Protein 1EI5 (pdb70)

InterPro domains:
  IPR001466 Beta-lactamase-related [PF00144] (10-330)
  IPR012338 Beta-lactamase/transpeptidase-like [G3DSA:3.40.710.10] (16-336)
  IPR012338 Beta-lactamase/transpeptidase-like [SSF56601] (7-317)
  IPR012856 D-aminopeptidase, domain B [PF07930] (340-515)
  IPR023645 D-aminopeptidase [MF_01960] (2-518)
  IPR027279 D-aminopeptidase/lipoprotein domain superfamily [G3DSA:2.40.128.50] (337-418)
  IPR027279 D-aminopeptidase/lipoprotein domain superfamily [G3DSA:2.40.128.50] (419-520)
  IPR027279 D-aminopeptidase/lipoprotein domain superfamily [SSF50886] (336-417)
  IPR027279 D-aminopeptidase/lipoprotein domain superfamily [SSF50886] (419-519)
  IPR050491 Beta-lactamase AmpC-like [PTHR46825] (14-346)

Radius of gyration: 23.02 Å; Cα contacts (8 Å, |Δi|>4): 1259; chains: 1; bounding box: 60×50×65 Å

Structure (mmCIF, N/CA/C/O backbone):
data_1EI5
#
_entry.id   1EI5
#
_cell.length_a   82.860
_cell.length_b   82.860
_cell.length_c   204.650
_cell.angle_alpha   90.00
_cell.angle_beta   90.00
_cell.angle_gamma   90.00
#
_symmetry.space_group_name_H-M   'P 41 21 2'
#
loop_
_entity.id
_entity.type
_entity.pdbx_description
1 polymer D-AMINOPEPTIDASE
2 water water
#
loop_
_atom_site.group_PDB
_atom_site.id
_atom_site.type_symbol
_atom_site.label_atom_id
_atom_site.label_alt_id
_atom_site.label_comp_id
_atom_site.label_asym_id
_atom_site.label_entity_id
_atom_site.label_seq_id
_atom_site.pdbx_PDB_ins_code
_atom_site.Cartn_x
_atom_site.Cartn_y
_atom_site.Cartn_z
_atom_site.occupancy
_atom_site.B_iso_or_equiv
_atom_site.auth_seq_id
_atom_site.auth_comp_id
_atom_site.auth_asym_id
_atom_site.auth_atom_id
_atom_site.pdbx_PDB_model_num
ATOM 1 N N . LYS A 1 3 ? 39.487 -13.942 -21.783 1.00 53.14 3 LYS A N 1
ATOM 2 C CA . LYS A 1 3 ? 39.260 -12.463 -21.661 1.00 51.82 3 LYS A CA 1
ATOM 3 C C . LYS A 1 3 ? 38.173 -12.250 -20.620 1.00 49.67 3 LYS A C 1
ATOM 4 O O . LYS A 1 3 ? 37.062 -12.757 -20.801 1.00 51.20 3 LYS A O 1
ATOM 10 N N . PHE A 1 4 ? 38.495 -11.551 -19.537 1.00 46.38 4 PHE A N 1
ATOM 11 C CA . PHE A 1 4 ? 37.457 -11.331 -18.510 1.00 42.35 4 PHE A CA 1
ATOM 12 C C . PHE A 1 4 ? 36.382 -10.465 -19.164 1.00 40.11 4 PHE A C 1
ATOM 13 O O . PHE A 1 4 ? 36.701 -9.401 -19.695 1.00 40.00 4 PHE A O 1
ATOM 21 N N . ASP A 1 5 ? 35.161 -10.945 -19.228 1.00 38.01 5 ASP A N 1
ATOM 22 C CA . ASP A 1 5 ? 34.066 -10.236 -19.881 1.00 37.43 5 ASP A CA 1
ATOM 23 C C . ASP A 1 5 ? 33.585 -9.035 -19.065 1.00 34.89 5 ASP A C 1
ATOM 24 O O . ASP A 1 5 ? 32.967 -9.183 -18.020 1.00 33.52 5 ASP A O 1
ATOM 29 N N . THR A 1 6 ? 33.794 -7.832 -19.595 1.00 32.85 6 THR A N 1
ATOM 30 C CA . THR A 1 6 ? 33.387 -6.620 -18.903 1.00 30.91 6 THR A CA 1
ATOM 31 C C . THR A 1 6 ? 32.100 -6.008 -19.448 1.00 30.05 6 THR A C 1
ATOM 32 O O . THR A 1 6 ? 31.799 -4.870 -19.066 1.00 27.63 6 THR A O 1
ATOM 36 N N . SER A 1 7 ? 31.311 -6.723 -20.238 1.00 28.72 7 SER A N 1
ATOM 37 C CA . SER A 1 7 ? 30.106 -6.153 -20.819 1.00 29.07 7 SER A CA 1
ATOM 38 C C . SER A 1 7 ? 29.108 -5.607 -19.813 1.00 27.50 7 SER A C 1
ATOM 39 O O . SER A 1 7 ? 28.597 -4.501 -20.010 1.00 27.63 7 SER A O 1
ATOM 42 N N . ALA A 1 8 ? 28.810 -6.311 -18.735 1.00 26.45 8 ALA A N 1
ATOM 43 C CA . ALA A 1 8 ? 27.849 -5.818 -17.745 1.00 26.05 8 ALA A CA 1
ATOM 44 C C . ALA A 1 8 ? 28.477 -4.682 -16.931 1.00 24.65 8 ALA A C 1
ATOM 45 O O . ALA A 1 8 ? 27.783 -3.732 -16.560 1.00 24.23 8 ALA A O 1
ATOM 47 N N . LEU A 1 9 ? 29.785 -4.739 -16.655 1.00 23.07 9 LEU A N 1
ATOM 48 C CA . LEU A 1 9 ? 30.418 -3.628 -15.946 1.00 22.53 9 LEU A CA 1
ATOM 49 C C . LEU A 1 9 ? 30.360 -2.355 -16.786 1.00 22.81 9 LEU A C 1
ATOM 50 O O . LEU A 1 9 ? 30.092 -1.273 -16.267 1.00 21.72 9 LEU A O 1
ATOM 55 N N . GLU A 1 10 ? 30.642 -2.469 -18.087 1.00 22.21 10 GLU A N 1
ATOM 56 C CA . GLU A 1 10 ? 30.647 -1.313 -18.976 1.00 23.13 10 GLU A CA 1
ATOM 57 C C . GLU A 1 10 ? 29.257 -0.688 -19.090 1.00 22.02 10 GLU A C 1
ATOM 58 O O . GLU A 1 10 ? 29.130 0.542 -19.105 1.00 20.49 10 GLU A O 1
ATOM 64 N N . ALA A 1 11 ? 28.221 -1.521 -19.114 1.00 21.57 11 ALA A N 1
ATOM 65 C CA . ALA A 1 11 ? 26.849 -1.028 -19.206 1.00 22.57 11 ALA A CA 1
ATOM 66 C C . ALA A 1 11 ? 26.481 -0.245 -17.932 1.00 21.81 11 ALA A C 1
ATOM 67 O O . ALA A 1 11 ? 25.803 0.793 -18.001 1.00 22.79 11 ALA A O 1
ATOM 69 N N . PHE A 1 12 ? 26.959 -0.734 -16.793 1.00 19.73 12 PHE A N 1
ATOM 70 C CA . PHE A 1 12 ? 26.715 -0.020 -15.543 1.00 19.28 12 PHE A CA 1
ATOM 71 C C . PHE A 1 12 ? 27.477 1.312 -15.564 1.00 18.21 12 PHE A C 1
ATOM 72 O O . PHE A 1 12 ? 26.906 2.347 -15.223 1.00 17.63 12 PHE A O 1
ATOM 80 N N . VAL A 1 13 ? 28.750 1.292 -15.915 1.00 17.69 13 VAL A N 1
ATOM 81 C CA . VAL A 1 13 ? 29.581 2.504 -15.905 1.00 18.51 13 VAL A CA 1
ATOM 82 C C . VAL A 1 13 ? 29.043 3.582 -16.807 1.00 19.79 13 VAL A C 1
ATOM 83 O O . VAL A 1 13 ? 29.038 4.769 -16.472 1.00 19.29 13 VAL A O 1
ATOM 87 N N . ARG A 1 14 ? 28.503 3.215 -17.966 1.00 21.28 14 ARG A N 1
ATOM 88 C CA . ARG A 1 14 ? 27.911 4.134 -18.923 1.00 24.75 14 ARG A CA 1
ATOM 89 C C . ARG A 1 14 ? 26.735 4.895 -18.324 1.00 23.81 14 ARG A C 1
ATOM 90 O O . ARG A 1 14 ? 26.502 6.042 -18.748 1.00 22.59 14 ARG A O 1
ATOM 98 N N . HIS A 1 15 ? 26.018 4.294 -17.376 1.00 21.41 15 HIS A N 1
ATOM 99 C CA . HIS A 1 15 ? 24.906 4.978 -16.733 1.00 22.94 15 HIS A CA 1
ATOM 100 C C . HIS A 1 15 ? 25.259 5.634 -15.404 1.00 20.22 15 HIS A C 1
ATOM 101 O O . HIS A 1 15 ? 24.357 6.232 -14.807 1.00 18.38 15 HIS A O 1
ATOM 108 N N . ILE A 1 16 ? 26.522 5.596 -14.960 1.00 16.43 16 ILE A N 1
ATOM 109 C CA . ILE A 1 16 ? 26.841 6.257 -13.686 1.00 17.02 16 ILE A CA 1
ATOM 110 C C . ILE A 1 16 ? 26.489 7.737 -13.648 1.00 16.92 16 ILE A C 1
ATOM 111 O O . ILE A 1 16 ? 25.912 8.214 -12.639 1.00 16.99 16 ILE A O 1
ATOM 116 N N . PRO A 1 17 ? 26.804 8.539 -14.649 1.00 16.85 17 PRO A N 1
ATOM 117 C CA . PRO A 1 17 ? 26.563 9.987 -14.560 1.00 17.58 17 PRO A CA 1
ATOM 118 C C . PRO A 1 17 ? 25.077 10.288 -14.367 1.00 19.05 17 PRO A C 1
ATOM 119 O O . PRO A 1 17 ? 24.719 11.294 -13.741 1.00 17.54 17 PRO A O 1
ATOM 123 N N . GLN A 1 18 ? 24.177 9.476 -14.927 1.00 19.94 18 GLN A N 1
ATOM 124 C CA . GLN A 1 18 ? 22.748 9.733 -14.739 1.00 23.79 18 GLN A CA 1
ATOM 125 C C . GLN A 1 18 ? 22.216 9.236 -13.403 1.00 22.51 18 GLN A C 1
ATOM 126 O O . GLN A 1 18 ? 21.208 9.767 -12.916 1.00 22.33 18 GLN A O 1
ATOM 132 N N . ASN A 1 19 ? 22.802 8.200 -12.814 1.00 19.53 19 ASN A N 1
ATOM 133 C CA . ASN A 1 19 ? 22.316 7.655 -11.559 1.00 19.91 19 ASN A CA 1
ATOM 134 C C . ASN A 1 19 ? 23.015 8.289 -10.371 1.00 19.46 19 ASN A C 1
ATOM 135 O O . ASN A 1 19 ? 22.481 8.184 -9.263 1.00 20.57 19 ASN A O 1
ATOM 140 N N . TYR A 1 20 ? 24.257 8.751 -10.548 1.00 16.91 20 TYR A N 1
ATOM 141 C CA . TYR A 1 20 ? 25.045 9.325 -9.442 1.00 15.24 20 TYR A CA 1
ATOM 142 C C . TYR A 1 20 ? 25.433 10.733 -9.907 1.00 16.29 20 TYR A C 1
ATOM 143 O O . TYR A 1 20 ? 26.513 10.904 -10.456 1.00 14.23 20 TYR A O 1
ATOM 152 N N . LYS A 1 21 ? 24.498 11.677 -9.744 1.00 14.77 21 LYS A N 1
ATOM 153 C CA . LYS A 1 21 ? 24.625 12.984 -10.332 1.00 14.84 21 LYS A CA 1
ATOM 154 C C . LYS A 1 21 ? 25.624 13.924 -9.685 1.00 13.07 21 LYS A C 1
ATOM 155 O O . LYS A 1 21 ? 25.568 14.129 -8.492 1.00 13.05 21 LYS A O 1
ATOM 161 N N . GLY A 1 22 ? 26.557 14.433 -10.492 1.00 12.99 22 GLY A N 1
ATOM 162 C CA . GLY A 1 22 ? 27.599 15.313 -9.944 1.00 13.89 22 GLY A CA 1
ATOM 163 C C . GLY A 1 22 ? 28.635 15.649 -11.026 1.00 14.16 22 GLY A C 1
ATOM 164 O O . GLY A 1 22 ? 28.595 15.152 -12.158 1.00 13.84 22 GLY A O 1
ATOM 165 N N . PRO A 1 23 ? 29.568 16.536 -10.681 1.00 14.18 23 PRO A N 1
ATOM 166 C CA . PRO A 1 23 ? 30.496 17.065 -11.661 1.00 14.42 23 PRO A CA 1
ATOM 167 C C . PRO A 1 23 ? 31.384 16.064 -12.376 1.00 14.66 23 PRO A C 1
ATOM 168 O O . PRO A 1 23 ? 31.606 16.218 -13.591 1.00 14.38 23 PRO A O 1
ATOM 172 N N . GLY A 1 24 ? 32.001 15.149 -11.625 1.00 14.44 24 GLY A N 1
ATOM 173 C CA . GLY A 1 24 ? 32.928 14.215 -12.315 1.00 14.86 24 GLY A CA 1
ATOM 174 C C . GLY A 1 24 ? 33.373 13.085 -11.399 1.00 14.77 24 GLY A C 1
ATOM 175 O O . GLY A 1 24 ? 33.074 13.069 -10.199 1.00 14.49 24 GLY A O 1
ATOM 176 N N . GLY A 1 25 ? 34.086 12.118 -11.994 1.00 14.32 25 GLY A N 1
ATOM 177 C CA . GLY A 1 25 ? 34.562 11.000 -11.194 1.00 13.62 25 GLY A CA 1
ATOM 178 C C . GLY A 1 25 ? 35.459 10.103 -12.036 1.00 13.49 25 GLY A C 1
ATOM 179 O O . GLY A 1 25 ? 35.643 10.305 -13.245 1.00 13.16 25 GLY A O 1
ATOM 180 N N . VAL A 1 26 ? 35.960 9.065 -11.374 1.00 12.53 26 VAL A N 1
ATOM 181 C CA . VAL A 1 26 ? 36.796 8.053 -11.991 1.00 13.67 26 VAL A CA 1
ATOM 182 C C . VAL A 1 26 ? 36.465 6.691 -11.390 1.00 15.11 26 VAL A C 1
ATOM 183 O O . VAL A 1 26 ? 36.112 6.612 -10.191 1.00 14.82 26 VAL A O 1
ATOM 187 N N . VAL A 1 27 ? 36.557 5.633 -12.192 1.00 14.30 27 VAL A N 1
ATOM 188 C CA . VAL A 1 27 ? 36.273 4.295 -11.637 1.00 14.06 27 VAL A CA 1
ATOM 189 C C . VAL A 1 27 ? 37.281 3.312 -12.239 1.00 14.24 27 VAL A C 1
ATOM 190 O O . VAL A 1 27 ? 37.741 3.564 -13.360 1.00 12.75 27 VAL A O 1
ATOM 194 N N . ALA A 1 28 ? 37.566 2.214 -11.540 1.00 12.91 28 ALA A N 1
ATOM 195 C CA . ALA A 1 28 ? 38.436 1.221 -12.201 1.00 13.86 28 ALA A CA 1
ATOM 196 C C . ALA A 1 28 ? 38.045 -0.148 -11.643 1.00 15.31 28 ALA A C 1
ATOM 197 O O . ALA A 1 28 ? 37.524 -0.245 -10.521 1.00 15.29 28 ALA A O 1
ATOM 199 N N . VAL A 1 29 ? 38.342 -1.186 -12.395 1.00 14.60 29 VAL A N 1
ATOM 200 C CA . VAL A 1 29 ? 38.172 -2.580 -11.993 1.00 15.83 29 VAL A CA 1
ATOM 201 C C . VAL A 1 29 ? 39.488 -3.259 -12.386 1.00 15.67 29 VAL A C 1
ATOM 202 O O . VAL A 1 29 ? 39.961 -3.085 -13.528 1.00 15.81 29 VAL A O 1
ATOM 206 N N . VAL A 1 30 ? 40.080 -3.987 -11.449 1.00 15.36 30 VAL A N 1
ATOM 207 C CA . VAL A 1 30 ? 41.356 -4.676 -11.647 1.00 15.91 30 VAL A CA 1
ATOM 208 C C . VAL A 1 30 ? 41.051 -6.169 -11.417 1.00 17.16 30 VAL A C 1
ATOM 209 O O . VAL A 1 30 ? 40.463 -6.496 -10.380 1.00 15.70 30 VAL A O 1
ATOM 213 N N . LYS A 1 31 ? 41.429 -7.023 -12.348 1.00 16.24 31 LYS A N 1
ATOM 214 C CA . LYS A 1 31 ? 41.164 -8.471 -12.196 1.00 18.22 31 LYS A CA 1
ATOM 215 C C . LYS A 1 31 ? 42.435 -9.251 -12.501 1.00 20.28 31 LYS A C 1
ATOM 216 O O . LYS A 1 31 ? 43.041 -9.017 -13.567 1.00 19.68 31 LYS A O 1
ATOM 222 N N . ASP A 1 32 ? 42.854 -10.129 -11.581 1.00 20.44 32 ASP A N 1
ATOM 223 C CA . ASP A 1 32 ? 44.120 -10.844 -11.778 1.00 23.26 32 ASP A CA 1
ATOM 224 C C . ASP A 1 32 ? 45.302 -9.915 -12.003 1.00 23.76 32 ASP A C 1
ATOM 225 O O . ASP A 1 32 ? 46.212 -10.232 -12.784 1.00 22.33 32 ASP A O 1
ATOM 230 N N . GLY A 1 33 ? 45.339 -8.728 -11.398 1.00 21.72 33 GLY A N 1
ATOM 231 C CA . GLY A 1 33 ? 46.442 -7.806 -11.553 1.00 23.27 33 GLY A CA 1
ATOM 232 C C . GLY A 1 33 ? 46.390 -6.972 -12.838 1.00 23.17 33 GLY A C 1
ATOM 233 O O . GLY A 1 33 ? 47.266 -6.120 -13.027 1.00 25.90 33 GLY A O 1
ATOM 234 N N . GLU A 1 34 ? 45.409 -7.140 -13.687 1.00 22.26 34 GLU A N 1
ATOM 235 C CA . GLU A 1 34 ? 45.270 -6.385 -14.926 1.00 21.23 34 GLU A CA 1
ATOM 236 C C . GLU A 1 34 ? 44.126 -5.354 -14.824 1.00 20.76 34 GLU A C 1
ATOM 237 O O . GLU A 1 34 ? 43.062 -5.671 -14.285 1.00 17.60 34 GLU A O 1
ATOM 243 N N . VAL A 1 35 ? 44.360 -4.183 -15.425 1.00 18.55 35 VAL A N 1
ATOM 244 C CA . VAL A 1 35 ? 43.287 -3.178 -15.424 1.00 18.95 35 VAL A CA 1
ATOM 245 C C . VAL A 1 35 ? 42.252 -3.597 -16.448 1.00 18.95 35 VAL A C 1
ATOM 246 O O . VAL A 1 35 ? 42.568 -3.572 -17.663 1.00 20.87 35 VAL A O 1
ATOM 250 N N . VAL A 1 36 ? 41.033 -3.988 -16.111 1.00 16.88 36 VAL A N 1
ATOM 251 C CA . VAL A 1 36 ? 40.076 -4.402 -17.121 1.00 17.56 36 VAL A CA 1
ATOM 252 C C . VAL A 1 36 ? 39.051 -3.313 -17.417 1.00 19.29 36 VAL A C 1
ATOM 253 O O . VAL A 1 36 ? 38.323 -3.398 -18.412 1.00 17.91 36 VAL A O 1
ATOM 257 N N . LEU A 1 37 ? 38.999 -2.314 -16.538 1.00 18.43 37 LEU A N 1
ATOM 258 C CA . LEU A 1 37 ? 38.075 -1.193 -16.776 1.00 19.40 37 LEU A CA 1
ATOM 259 C C . LEU A 1 37 ? 38.698 0.041 -16.124 1.00 18.22 37 LEU A C 1
ATOM 260 O O . LEU A 1 37 ? 39.047 -0.048 -14.951 1.00 15.73 37 LEU A O 1
ATOM 265 N N . GLN A 1 38 ? 38.787 1.143 -16.867 1.00 16.65 38 GLN A N 1
ATOM 266 C CA . GLN A 1 38 ? 39.395 2.362 -16.305 1.00 17.67 38 GLN A CA 1
ATOM 267 C C . GLN A 1 38 ? 38.699 3.547 -16.979 1.00 18.78 38 GLN A C 1
ATOM 268 O O . GLN A 1 38 ? 38.687 3.573 -18.230 1.00 18.21 38 GLN A O 1
ATOM 274 N N . HIS A 1 39 ? 37.992 4.424 -16.238 1.00 14.96 39 HIS A N 1
ATOM 275 C CA . HIS A 1 39 ? 37.272 5.475 -16.961 1.00 13.75 39 HIS A CA 1
ATOM 276 C C . HIS A 1 39 ? 37.161 6.770 -16.172 1.00 14.55 39 HIS A C 1
ATOM 277 O O . HIS A 1 39 ? 36.941 6.673 -14.962 1.00 13.15 39 HIS A O 1
ATOM 284 N N . ALA A 1 40 ? 37.308 7.896 -16.871 1.00 12.24 40 ALA A N 1
ATOM 285 C CA . ALA A 1 40 ? 37.100 9.187 -16.220 1.00 13.60 40 ALA A CA 1
ATOM 286 C C . ALA A 1 40 ? 35.945 9.893 -16.929 1.00 12.93 40 ALA A C 1
ATOM 287 O O . ALA A 1 40 ? 35.778 9.718 -18.156 1.00 13.65 40 ALA A O 1
ATOM 289 N N . TRP A 1 41 ? 35.153 10.660 -16.183 1.00 14.31 41 TRP A N 1
ATOM 290 C CA . TRP A 1 41 ? 34.113 11.451 -16.859 1.00 15.01 41 TRP A CA 1
ATOM 291 C C . TRP A 1 41 ? 33.982 12.808 -16.164 1.00 13.83 41 TRP A C 1
ATOM 292 O O . TRP A 1 41 ? 34.421 12.990 -15.017 1.00 13.36 41 TRP A O 1
ATOM 303 N N . GLY A 1 42 ? 33.374 13.749 -16.881 1.00 12.86 42 GLY A N 1
ATOM 304 C CA . GLY A 1 42 ? 33.088 15.044 -16.314 1.00 13.86 42 GLY A CA 1
ATOM 305 C C . GLY A 1 42 ? 34.286 15.946 -16.043 1.00 14.83 42 GLY A C 1
ATOM 306 O O . GLY A 1 42 ? 35.321 15.870 -16.685 1.00 14.89 42 GLY A O 1
ATOM 307 N N . PHE A 1 43 ? 34.084 16.896 -15.129 1.00 13.79 43 PHE A N 1
ATOM 308 C CA . PHE A 1 43 ? 35.033 17.939 -14.830 1.00 13.45 43 PHE A CA 1
ATOM 309 C C . PHE A 1 43 ? 35.611 17.887 -13.424 1.00 14.25 43 PHE A C 1
ATOM 310 O O . PHE A 1 43 ? 34.893 17.617 -12.480 1.00 14.34 43 PHE A O 1
ATOM 318 N N . ALA A 1 44 ? 36.883 18.243 -13.303 1.00 14.03 44 ALA A N 1
ATOM 319 C CA . ALA A 1 44 ? 37.561 18.436 -12.036 1.00 13.69 44 ALA A CA 1
ATOM 320 C C . ALA A 1 44 ? 37.160 19.797 -11.482 1.00 14.47 44 ALA A C 1
ATOM 321 O O . ALA A 1 44 ? 37.151 20.041 -10.270 1.00 14.30 44 ALA A O 1
ATOM 323 N N . ASP A 1 45 ? 36.820 20.733 -12.389 1.00 13.56 45 ASP A N 1
ATOM 324 C CA . ASP A 1 45 ? 36.361 22.063 -11.985 1.00 14.24 45 ASP A CA 1
ATOM 325 C C . ASP A 1 45 ? 35.387 22.579 -13.049 1.00 13.61 45 ASP A C 1
ATOM 326 O O . ASP A 1 45 ? 35.740 22.649 -14.227 1.00 13.17 45 ASP A O 1
ATOM 331 N N . LEU A 1 46 ? 34.150 22.855 -12.642 1.00 12.57 46 LEU A N 1
ATOM 332 C CA . LEU A 1 46 ? 33.110 23.288 -13.564 1.00 14.02 46 LEU A CA 1
ATOM 333 C C . LEU A 1 46 ? 33.255 24.731 -14.059 1.00 14.54 46 LEU A C 1
ATOM 334 O O . LEU A 1 46 ? 32.673 25.025 -15.106 1.00 15.49 46 LEU A O 1
ATOM 339 N N . ARG A 1 47 ? 33.971 25.591 -13.357 1.00 14.62 47 ARG A N 1
ATOM 340 C CA . ARG A 1 47 ? 34.151 26.991 -13.733 1.00 17.03 47 ARG A CA 1
ATOM 341 C C . ARG A 1 47 ? 35.369 27.198 -14.639 1.00 17.10 47 ARG A C 1
ATOM 342 O O . ARG A 1 47 ? 35.257 27.893 -15.662 1.00 16.70 47 ARG A O 1
ATOM 350 N N . THR A 1 48 ? 36.508 26.572 -14.295 1.00 15.95 48 THR A N 1
ATOM 351 C CA . THR A 1 48 ? 37.659 26.644 -15.202 1.00 17.06 48 THR A CA 1
ATOM 352 C C . THR A 1 48 ? 37.501 25.634 -16.337 1.00 17.19 48 THR A C 1
ATOM 353 O O . THR A 1 48 ? 38.214 25.661 -17.348 1.00 16.84 48 THR A O 1
ATOM 357 N N . ARG A 1 49 ? 36.519 24.728 -16.257 1.00 14.35 49 ARG A N 1
ATOM 358 C CA . ARG A 1 49 ? 36.236 23.745 -17.300 1.00 14.16 49 ARG A CA 1
ATOM 359 C C . ARG A 1 49 ? 37.418 22.804 -17.497 1.00 15.80 49 ARG A C 1
ATOM 360 O O . ARG A 1 49 ? 37.720 22.370 -18.608 1.00 16.14 49 ARG A O 1
ATOM 368 N N . THR A 1 50 ? 38.051 22.402 -16.385 1.00 15.41 50 THR A N 1
ATOM 369 C CA . THR A 1 50 ? 39.169 21.460 -16.465 1.00 15.83 50 THR A CA 1
ATOM 370 C C . THR A 1 50 ? 38.635 20.044 -16.370 1.00 16.10 50 THR A C 1
ATOM 371 O O . THR A 1 50 ? 37.986 19.686 -15.372 1.00 13.86 50 THR A O 1
ATOM 375 N N . PRO A 1 51 ? 38.818 19.244 -17.404 1.00 15.16 51 PRO A N 1
ATOM 376 C CA . PRO A 1 51 ? 38.252 17.906 -17.411 1.00 15.85 51 PRO A CA 1
ATOM 377 C C . PRO A 1 51 ? 38.862 17.019 -16.326 1.00 16.01 51 PRO A C 1
ATOM 378 O O . PRO A 1 51 ? 40.035 17.176 -15.960 1.00 15.22 51 PRO A O 1
ATOM 382 N N . MET A 1 52 ? 38.095 16.026 -15.914 1.00 15.01 52 MET A N 1
ATOM 383 C CA . MET A 1 52 ? 38.596 15.010 -14.977 1.00 15.86 52 MET A CA 1
ATOM 384 C C . MET A 1 52 ? 39.440 14.020 -15.786 1.00 16.41 52 MET A C 1
ATOM 385 O O . MET A 1 52 ? 39.070 13.669 -16.924 1.00 15.91 52 MET A O 1
ATOM 390 N N . THR A 1 53 ? 40.596 13.610 -15.242 1.00 15.84 53 THR A N 1
ATOM 391 C CA . THR A 1 53 ? 41.448 12.661 -15.964 1.00 15.72 53 THR A CA 1
ATOM 392 C C . THR A 1 53 ? 41.811 11.484 -15.055 1.00 16.01 53 THR A C 1
ATOM 393 O O . THR A 1 53 ? 41.638 11.553 -13.830 1.00 14.70 53 THR A O 1
ATOM 397 N N . LEU A 1 54 ? 42.406 10.447 -15.659 1.00 14.66 54 LEU A N 1
ATOM 398 C CA . LEU A 1 54 ? 42.885 9.297 -14.893 1.00 15.80 54 LEU A CA 1
ATOM 399 C C . LEU A 1 54 ? 44.080 9.652 -14.025 1.00 15.86 54 LEU A C 1
ATOM 400 O O . LEU A 1 54 ? 44.364 8.848 -13.124 1.00 15.51 54 LEU A O 1
ATOM 405 N N . ASP A 1 55 ? 44.756 10.787 -14.257 1.00 15.31 55 ASP A N 1
ATOM 406 C CA . ASP A 1 55 ? 45.874 11.186 -13.432 1.00 17.17 55 ASP A CA 1
ATOM 407 C C . ASP A 1 55 ? 45.547 12.379 -12.542 1.00 16.60 55 ASP A C 1
ATOM 408 O O . ASP A 1 55 ? 46.460 12.932 -11.915 1.00 17.45 55 ASP A O 1
ATOM 413 N N . THR A 1 56 ? 44.257 12.716 -12.407 1.00 16.06 56 THR A N 1
ATOM 414 C CA . THR A 1 56 ? 43.875 13.818 -11.514 1.00 14.27 56 THR A CA 1
ATOM 415 C C . THR A 1 56 ? 43.921 13.356 -10.061 1.00 14.64 56 THR A C 1
ATOM 416 O O . THR A 1 56 ? 43.175 12.419 -9.713 1.00 14.74 56 THR A O 1
ATOM 420 N N . ARG A 1 57 ? 44.747 13.955 -9.230 1.00 13.30 57 ARG A N 1
ATOM 421 C CA . ARG A 1 57 ? 44.824 13.557 -7.828 1.00 14.58 57 ARG A CA 1
ATOM 422 C C . ARG A 1 57 ? 43.649 14.122 -7.031 1.00 14.83 57 ARG A C 1
ATOM 423 O O . ARG A 1 57 ? 43.076 15.147 -7.408 1.00 15.10 57 ARG A O 1
ATOM 431 N N . MET A 1 58 ? 43.214 13.389 -6.006 1.00 13.54 58 MET A N 1
ATOM 432 C CA . MET A 1 58 ? 42.141 13.837 -5.129 1.00 13.92 58 MET A CA 1
ATOM 433 C C . MET A 1 58 ? 42.517 13.350 -3.716 1.00 14.52 58 MET A C 1
ATOM 434 O O . MET A 1 58 ? 43.214 12.344 -3.624 1.00 13.73 58 MET A O 1
ATOM 439 N N . PRO A 1 59 ? 41.971 13.940 -2.671 1.00 13.75 59 PRO A N 1
ATOM 440 C CA . PRO A 1 59 ? 42.226 13.467 -1.330 1.00 14.20 59 PRO A CA 1
ATOM 441 C C . PRO A 1 59 ? 41.535 12.113 -1.194 1.00 14.53 59 PRO A C 1
ATOM 442 O O . PRO A 1 59 ? 40.374 12.030 -1.604 1.00 15.19 59 PRO A O 1
ATOM 446 N N . ILE A 1 60 ? 42.198 11.085 -0.700 1.00 12.14 60 ILE A N 1
ATOM 447 C CA . ILE A 1 60 ? 41.525 9.789 -0.504 1.00 13.38 60 ILE A CA 1
ATOM 448 C C . ILE A 1 60 ? 41.027 9.670 0.936 1.00 13.68 60 ILE A C 1
ATOM 449 O O . ILE A 1 60 ? 40.402 8.668 1.313 1.00 12.90 60 ILE A O 1
ATOM 454 N N . CYS A 1 61 ? 41.261 10.701 1.729 1.00 13.41 61 CYS A N 1
ATOM 455 C CA . CYS A 1 61 ? 40.702 10.804 3.073 1.00 13.40 61 CYS A CA 1
ATOM 456 C C . CYS A 1 61 ? 40.902 9.550 3.884 1.00 14.05 61 CYS A C 1
ATOM 457 O O . CYS A 1 61 ? 42.084 9.165 4.003 1.00 13.10 61 CYS A O 1
ATOM 460 N N . SER A 1 62 ? 39.827 8.945 4.429 1.00 12.38 62 SER A N 1
ATOM 461 C CA . SER A 1 62 ? 40.001 7.780 5.293 1.00 13.62 62 SER A CA 1
ATOM 462 C C . SER A 1 62 ? 40.543 6.535 4.644 1.00 13.47 62 SER A C 1
ATOM 463 O O . SER A 1 62 ? 40.957 5.616 5.367 1.00 14.05 62 SER A O 1
ATOM 466 N N . VAL A 1 63 ? 40.741 6.455 3.325 1.00 13.36 63 VAL A N 1
ATOM 467 C CA . VAL A 1 63 ? 41.428 5.327 2.698 1.00 14.42 63 VAL A CA 1
ATOM 468 C C . VAL A 1 63 ? 42.892 5.417 3.122 1.00 14.56 63 VAL A C 1
ATOM 469 O O . VAL A 1 63 ? 43.615 4.407 3.070 1.00 15.37 63 VAL A O 1
ATOM 473 N N . SER A 1 64 ? 43.345 6.546 3.724 1.00 13.08 64 SER A N 1
ATOM 474 C CA . SER A 1 64 ? 44.700 6.641 4.230 1.00 12.94 64 SER A CA 1
ATOM 475 C C . SER A 1 64 ? 44.955 5.770 5.456 1.00 14.82 64 SER A C 1
ATOM 476 O O . SER A 1 64 ? 46.134 5.471 5.775 1.00 14.89 64 SER A O 1
ATOM 479 N N . LYS A 1 65 ? 43.923 5.387 6.228 1.00 12.91 65 LYS A N 1
ATOM 480 C CA . LYS A 1 65 ? 44.162 4.658 7.474 1.00 13.54 65 LYS A CA 1
ATOM 481 C C . LYS A 1 65 ? 44.916 3.340 7.276 1.00 14.15 65 LYS A C 1
ATOM 482 O O . LYS A 1 65 ? 45.824 2.995 8.069 1.00 15.41 65 LYS A O 1
ATOM 488 N N . GLN A 1 66 ? 44.615 2.623 6.204 1.00 14.79 66 GLN A N 1
ATOM 489 C CA . GLN A 1 66 ? 45.281 1.333 5.938 1.00 15.86 66 GLN A CA 1
ATOM 490 C C . GLN A 1 66 ? 46.757 1.558 5.639 1.00 16.06 66 GLN A C 1
ATOM 491 O O . GLN A 1 66 ? 47.594 0.700 5.963 1.00 16.70 66 GLN A O 1
ATOM 497 N N . PHE A 1 67 ? 47.069 2.698 5.020 1.00 14.77 67 PHE A N 1
ATOM 498 C CA . PHE A 1 67 ? 48.476 3.021 4.732 1.00 15.61 67 PHE A CA 1
ATOM 499 C C . PHE A 1 67 ? 49.190 3.363 6.037 1.00 16.55 67 PHE A C 1
ATOM 500 O O . PHE A 1 67 ? 50.388 3.068 6.191 1.00 17.05 67 PHE A O 1
ATOM 508 N N . THR A 1 68 ? 48.509 4.001 6.997 1.00 15.66 68 THR A N 1
ATOM 509 C CA . THR A 1 68 ? 49.234 4.236 8.253 1.00 17.64 68 THR A CA 1
ATOM 510 C C . THR A 1 68 ? 49.456 2.950 9.023 1.00 17.13 68 THR A C 1
ATOM 511 O O . THR A 1 68 ? 50.562 2.826 9.569 1.00 16.84 68 THR A O 1
ATOM 515 N N . CYS A 1 69 ? 48.563 1.976 8.991 1.00 15.54 69 CYS A N 1
ATOM 516 C CA . CYS A 1 69 ? 48.863 0.695 9.649 1.00 16.75 69 CYS A CA 1
ATOM 517 C C . CYS A 1 69 ? 49.933 -0.063 8.869 1.00 18.36 69 CYS A C 1
ATOM 518 O O . CYS A 1 69 ? 50.688 -0.825 9.465 1.00 18.05 69 CYS A O 1
ATOM 521 N N . ALA A 1 70 ? 49.982 0.034 7.538 1.00 18.27 70 ALA A N 1
ATOM 522 C CA . ALA A 1 70 ? 51.028 -0.605 6.764 1.00 20.07 70 ALA A CA 1
ATOM 523 C C . ALA A 1 70 ? 52.394 -0.030 7.162 1.00 21.68 70 ALA A C 1
ATOM 524 O O . ALA A 1 70 ? 53.315 -0.856 7.322 1.00 21.64 70 ALA A O 1
ATOM 526 N N . VAL A 1 71 ? 52.499 1.287 7.315 1.00 20.15 71 VAL A N 1
ATOM 527 C CA . VAL A 1 71 ? 53.732 1.914 7.793 1.00 20.95 71 VAL A CA 1
ATOM 528 C C . VAL A 1 71 ? 54.116 1.382 9.171 1.00 22.47 71 VAL A C 1
ATOM 529 O O . VAL A 1 71 ? 55.283 1.115 9.463 1.00 20.23 71 VAL A O 1
ATOM 533 N N . LEU A 1 72 ? 53.120 1.311 10.080 1.00 20.36 72 LEU A N 1
ATOM 534 C CA . LEU A 1 72 ? 53.360 0.761 11.400 1.00 21.38 72 LEU A CA 1
ATOM 535 C C . LEU A 1 72 ? 54.008 -0.619 11.312 1.00 22.16 72 LEU A C 1
ATOM 536 O O . LEU A 1 72 ? 55.031 -0.877 11.986 1.00 22.45 72 LEU A O 1
ATOM 541 N N . LEU A 1 73 ? 53.435 -1.549 10.557 1.00 21.75 73 LEU A N 1
ATOM 542 C CA . LEU A 1 73 ? 53.979 -2.902 10.507 1.00 23.06 73 LEU A CA 1
ATOM 543 C C . LEU A 1 73 ? 55.339 -2.969 9.812 1.00 24.99 73 LEU A C 1
ATOM 544 O O . LEU A 1 73 ? 56.243 -3.703 10.259 1.00 23.28 73 LEU A O 1
ATOM 549 N N . ASP A 1 74 ? 55.486 -2.175 8.758 1.00 24.13 74 ASP A N 1
ATOM 550 C CA . ASP A 1 74 ? 56.736 -2.175 8.012 1.00 26.51 74 ASP A CA 1
ATOM 551 C C . ASP A 1 74 ? 57.887 -1.509 8.748 1.00 26.36 74 ASP A C 1
ATOM 552 O O . ASP A 1 74 ? 59.002 -2.031 8.694 1.00 27.07 74 ASP A O 1
ATOM 557 N N . ALA A 1 75 ? 57.673 -0.342 9.339 1.00 25.26 75 ALA A N 1
ATOM 558 C CA . ALA A 1 75 ? 58.748 0.435 9.932 1.00 25.97 75 ALA A CA 1
ATOM 559 C C . ALA A 1 75 ? 58.906 0.329 11.438 1.00 27.39 75 ALA A C 1
ATOM 560 O O . ALA A 1 75 ? 59.924 0.793 11.983 1.00 28.02 75 ALA A O 1
ATOM 562 N N . VAL A 1 76 ? 57.897 -0.171 12.139 1.00 26.18 76 VAL A N 1
ATOM 563 C CA . VAL A 1 76 ? 57.958 -0.270 13.595 1.00 26.78 76 VAL A CA 1
ATOM 564 C C . VAL A 1 76 ? 57.893 -1.738 13.992 1.00 26.89 76 VAL A C 1
ATOM 565 O O . VAL A 1 76 ? 58.830 -2.230 14.615 1.00 26.87 76 VAL A O 1
ATOM 569 N N . GLY A 1 77 ? 56.845 -2.437 13.626 1.00 23.76 77 GLY A N 1
ATOM 570 C CA . GLY A 1 77 ? 56.630 -3.831 13.971 1.00 25.54 77 GLY A CA 1
ATOM 571 C C . GLY A 1 77 ? 55.200 -3.959 14.491 1.00 26.70 77 GLY A C 1
ATOM 572 O O . GLY A 1 77 ? 54.345 -3.141 14.104 1.00 25.27 77 GLY A O 1
ATOM 573 N N . GLU A 1 78 ? 54.954 -4.876 15.415 1.00 26.06 78 GLU A N 1
ATOM 574 C CA . GLU A 1 78 ? 53.596 -5.042 15.936 1.00 25.25 78 GLU A CA 1
ATOM 575 C C . GLU A 1 78 ? 53.212 -3.860 16.801 1.00 22.98 78 GLU A C 1
ATOM 576 O O . GLU A 1 78 ? 54.051 -3.206 17.411 1.00 21.32 78 GLU A O 1
ATOM 582 N N . PRO A 1 79 ? 51.909 -3.586 16.918 1.00 22.18 79 PRO A N 1
ATOM 583 C CA . PRO A 1 79 ? 51.416 -2.453 17.690 1.00 21.67 79 PRO A CA 1
ATOM 584 C C . PRO A 1 79 ? 51.862 -2.410 19.141 1.00 20.62 79 PRO A C 1
ATOM 585 O O . PRO A 1 79 ? 52.029 -1.327 19.741 1.00 19.99 79 PRO A O 1
ATOM 589 N N . GLU A 1 80 ? 52.104 -3.580 19.732 1.00 21.59 80 GLU A N 1
ATOM 590 C CA . GLU A 1 80 ? 52.586 -3.682 21.119 1.00 23.08 80 GLU A CA 1
ATOM 591 C C . GLU A 1 80 ? 53.868 -2.938 21.394 1.00 22.77 80 GLU A C 1
ATOM 592 O O . GLU A 1 80 ? 54.059 -2.405 22.514 1.00 24.11 80 GLU A O 1
ATOM 598 N N . LEU A 1 81 ? 54.727 -2.717 20.409 1.00 22.11 81 LEU A N 1
ATOM 599 C CA . LEU A 1 81 ? 55.932 -1.910 20.563 1.00 23.60 81 LEU A CA 1
ATOM 600 C C . LEU A 1 81 ? 55.668 -0.446 20.866 1.00 24.82 81 LEU A C 1
ATOM 601 O O . LEU A 1 81 ? 56.577 0.278 21.320 1.00 23.08 81 LEU A O 1
ATOM 606 N N . LEU A 1 82 ? 54.447 0.055 20.628 1.00 23.49 82 LEU A N 1
ATOM 607 C CA . LEU A 1 82 ? 54.137 1.457 20.915 1.00 22.87 82 LEU A CA 1
ATOM 608 C C . LEU A 1 82 ? 53.287 1.682 22.149 1.00 22.01 82 LEU A C 1
ATOM 609 O O . LEU A 1 82 ? 52.937 2.835 22.428 1.00 21.12 82 LEU A O 1
ATOM 614 N N . ASP A 1 83 ? 52.911 0.638 22.891 1.00 21.67 83 ASP A N 1
ATOM 615 C CA . ASP A 1 83 ? 52.071 0.746 24.071 1.00 22.76 83 ASP A CA 1
ATOM 616 C C . ASP A 1 83 ? 52.652 1.626 25.164 1.00 23.70 83 ASP A C 1
ATOM 617 O O . ASP A 1 83 ? 51.940 2.457 25.763 1.00 21.93 83 ASP A O 1
ATOM 622 N N . ASP A 1 84 ? 53.981 1.563 25.378 1.00 23.91 84 ASP A N 1
ATOM 623 C CA . ASP A 1 84 ? 54.615 2.461 26.346 1.00 24.92 84 ASP A CA 1
ATOM 624 C C . ASP A 1 84 ? 54.473 3.915 25.917 1.00 23.40 84 ASP A C 1
ATOM 625 O O . ASP A 1 84 ? 54.216 4.816 26.722 1.00 23.43 84 ASP A O 1
ATOM 630 N N . ALA A 1 85 ? 54.688 4.203 24.623 1.00 21.95 85 ALA A N 1
ATOM 631 C CA . ALA A 1 85 ? 54.575 5.559 24.121 1.00 21.70 85 ALA A CA 1
ATOM 632 C C . ALA A 1 85 ? 53.128 6.056 24.190 1.00 21.17 85 ALA A C 1
ATOM 633 O O . ALA A 1 85 ? 52.883 7.237 24.437 1.00 21.48 85 ALA A O 1
ATOM 635 N N . LEU A 1 86 ? 52.153 5.172 23.985 1.00 20.32 86 LEU A N 1
ATOM 636 C CA . LEU A 1 86 ? 50.751 5.601 24.109 1.00 21.45 86 LEU A CA 1
ATOM 637 C C . LEU A 1 86 ? 50.456 6.032 25.540 1.00 22.04 86 LEU A C 1
ATOM 638 O O . LEU A 1 86 ? 49.689 6.968 25.813 1.00 22.14 86 LEU A O 1
ATOM 643 N N . GLU A 1 87 ? 51.052 5.343 26.533 1.00 22.88 87 GLU A N 1
ATOM 644 C CA . GLU A 1 87 ? 50.835 5.691 27.924 1.00 24.35 87 GLU A CA 1
ATOM 645 C C . GLU A 1 87 ? 51.313 7.112 28.194 1.00 23.68 87 GLU A C 1
ATOM 646 O O . GLU A 1 87 ? 50.642 7.859 28.907 1.00 23.22 87 GLU A O 1
ATOM 652 N N . ALA A 1 88 ? 52.455 7.507 27.612 1.00 22.30 88 ALA A N 1
ATOM 653 C CA . ALA A 1 88 ? 52.950 8.861 27.820 1.00 21.13 88 ALA A CA 1
ATOM 654 C C . ALA A 1 88 ? 52.164 9.890 27.024 1.00 21.57 88 ALA A C 1
ATOM 655 O O . ALA A 1 88 ? 52.108 11.052 27.422 1.00 21.40 88 ALA A O 1
ATOM 657 N N . TYR A 1 89 ? 51.585 9.484 25.890 1.00 20.28 89 TYR A N 1
ATOM 658 C CA . TYR A 1 89 ? 50.845 10.456 25.068 1.00 19.92 89 TYR A CA 1
ATOM 659 C C . TYR A 1 89 ? 49.518 10.777 25.723 1.00 18.53 89 TYR A C 1
ATOM 660 O O . TYR A 1 89 ? 49.146 11.942 25.852 1.00 19.25 89 TYR A O 1
ATOM 669 N N . LEU A 1 90 ? 48.799 9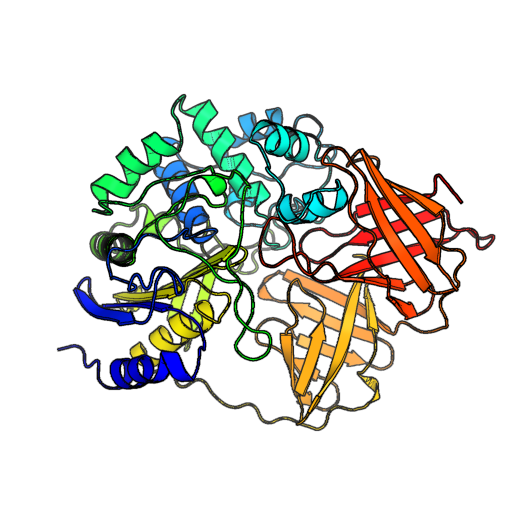.736 26.153 1.00 18.08 90 LEU A N 1
ATOM 670 C CA . LEU A 1 90 ? 47.527 9.967 26.875 1.00 17.76 90 LEU A CA 1
ATOM 671 C C . LEU A 1 90 ? 47.877 10.042 28.355 1.00 19.61 90 LEU A C 1
ATOM 672 O O . LEU A 1 90 ? 47.489 9.176 29.137 1.00 20.66 90 LEU A O 1
ATOM 677 N N . ASP A 1 91 ? 48.643 11.053 28.750 1.00 21.89 91 ASP A N 1
ATOM 678 C CA . ASP A 1 91 ? 49.145 11.138 30.122 1.00 26.44 91 ASP A CA 1
ATOM 679 C C . ASP A 1 91 ? 48.115 11.502 31.165 1.00 26.85 91 ASP A C 1
ATOM 680 O O . ASP A 1 91 ? 48.394 11.286 32.348 1.00 28.14 91 ASP A O 1
ATOM 685 N N . LYS A 1 92 ? 46.951 12.025 30.823 1.00 25.38 92 LYS A N 1
ATOM 686 C CA . LYS A 1 92 ? 45.938 12.357 31.801 1.00 25.88 92 LYS A CA 1
ATOM 687 C C . LYS A 1 92 ? 44.830 11.305 31.860 1.00 24.60 92 LYS A C 1
ATOM 688 O O . LYS A 1 92 ? 43.809 11.583 32.507 1.00 22.81 92 LYS A O 1
ATOM 694 N N . PHE A 1 93 ? 45.025 10.158 31.208 1.00 20.82 93 PHE A N 1
ATOM 695 C CA . PHE A 1 93 ? 43.943 9.170 31.164 1.00 21.08 93 PHE A CA 1
ATOM 696 C C . PHE A 1 93 ? 43.527 8.668 32.532 1.00 22.18 93 PHE A C 1
ATOM 697 O O . PHE A 1 93 ? 44.383 8.312 33.362 1.00 21.61 93 PHE A O 1
ATOM 705 N N . GLU A 1 94 ? 42.220 8.634 32.791 1.00 20.44 94 GLU A N 1
ATOM 706 C CA . GLU A 1 94 ? 41.707 8.215 34.083 1.00 22.32 94 GLU A CA 1
ATOM 707 C C . GLU A 1 94 ? 41.161 6.802 34.071 1.00 22.26 94 GLU A C 1
ATOM 708 O O . GLU A 1 94 ? 41.027 6.145 35.091 1.00 22.95 94 GLU A O 1
ATOM 714 N N . ASP A 1 95 ? 40.825 6.304 32.880 1.00 19.51 95 ASP A N 1
ATOM 715 C CA . ASP A 1 95 ? 40.304 4.960 32.725 1.00 18.45 95 ASP A CA 1
ATOM 716 C C . ASP A 1 95 ? 41.436 4.060 32.206 1.00 18.11 95 ASP A C 1
ATOM 717 O O . ASP A 1 95 ? 42.562 4.522 32.053 1.00 18.86 95 ASP A O 1
ATOM 722 N N . GLU A 1 96 ? 41.118 2.794 32.008 1.00 16.96 96 GLU A N 1
ATOM 723 C CA . GLU A 1 96 ? 42.131 1.897 31.459 1.00 18.30 96 GLU A CA 1
ATOM 724 C C . GLU A 1 96 ? 42.395 2.363 30.013 1.00 18.74 96 GLU A C 1
ATOM 725 O O . GLU A 1 96 ? 41.445 2.535 29.249 1.00 17.81 96 GLU A O 1
ATOM 731 N N . ARG A 1 97 ? 43.653 2.591 29.651 1.00 18.61 97 ARG A N 1
ATOM 732 C CA . ARG A 1 97 ? 43.911 2.989 28.256 1.00 17.41 97 ARG A CA 1
ATOM 733 C C . ARG A 1 97 ? 43.754 1.811 27.311 1.00 18.85 97 ARG A C 1
ATOM 734 O O . ARG A 1 97 ? 44.086 0.676 27.672 1.00 18.24 97 ARG A O 1
ATOM 742 N N . PRO A 1 98 ? 43.301 2.063 26.074 1.00 18.11 98 PRO A N 1
ATOM 743 C CA . PRO A 1 98 ? 43.214 1.034 25.069 1.00 17.41 98 PRO A CA 1
ATOM 744 C C . PRO A 1 98 ? 44.629 0.618 24.684 1.00 18.17 98 PRO A C 1
ATOM 745 O O . PRO A 1 98 ? 45.560 1.418 24.890 1.00 17.76 98 PRO A O 1
ATOM 749 N N . ALA A 1 99 ? 44.753 -0.568 24.106 1.00 18.31 99 ALA A N 1
ATOM 750 C CA . ALA A 1 99 ? 46.053 -0.998 23.585 1.00 19.91 99 ALA A CA 1
ATOM 751 C C . ALA A 1 99 ? 46.242 -0.304 22.229 1.00 19.31 99 ALA A C 1
ATOM 752 O O . ALA A 1 99 ? 45.230 0.013 21.592 1.00 17.10 99 ALA A O 1
ATOM 754 N N . VAL A 1 100 ? 47.469 -0.153 21.744 1.00 17.91 100 VAL A N 1
ATOM 755 C CA . VAL A 1 100 ? 47.661 0.374 20.380 1.00 18.40 100 VAL A CA 1
ATOM 756 C C . VAL A 1 100 ? 46.980 -0.507 19.356 1.00 19.09 100 VAL A C 1
ATOM 757 O O . VAL A 1 100 ? 46.359 -0.022 18.378 1.00 19.32 100 VAL A O 1
ATOM 761 N N . ARG A 1 101 ? 46.935 -1.835 19.571 1.00 18.31 101 ARG A N 1
ATOM 762 C CA . ARG A 1 101 ? 46.213 -2.750 18.714 1.00 18.32 101 ARG A CA 1
ATOM 763 C C . ARG A 1 101 ? 44.723 -2.377 18.690 1.00 17.60 101 ARG A C 1
ATOM 764 O O . ARG A 1 101 ? 44.108 -2.460 17.620 1.00 15.32 101 ARG A O 1
ATOM 772 N N . ASP A 1 102 ? 44.150 -1.930 19.835 1.00 16.54 102 ASP A N 1
ATOM 773 C CA . ASP A 1 102 ? 42.731 -1.529 19.771 1.00 15.63 102 ASP A CA 1
ATOM 774 C C . ASP A 1 102 ? 42.534 -0.263 18.927 1.00 14.97 102 ASP A C 1
ATOM 775 O O . ASP A 1 102 ? 41.471 -0.134 18.333 1.00 15.07 102 ASP A O 1
ATOM 780 N N . LEU A 1 103 ? 43.502 0.636 18.917 1.00 14.77 103 LEU A N 1
ATOM 781 C CA . LEU A 1 103 ? 43.481 1.820 18.060 1.00 16.15 103 LEU A CA 1
ATOM 782 C C . LEU A 1 103 ? 43.384 1.379 16.598 1.00 16.31 103 LEU A C 1
ATOM 783 O O . LEU A 1 103 ? 42.548 1.854 15.790 1.00 15.48 103 LEU A O 1
ATOM 788 N N . CYS A 1 104 ? 44.247 0.450 16.182 1.00 15.01 104 CYS A N 1
ATOM 789 C CA . CYS A 1 104 ? 44.247 -0.040 14.806 1.00 15.88 104 CYS A CA 1
ATOM 790 C C . CYS A 1 104 ? 42.947 -0.688 14.372 1.00 15.77 104 CYS A C 1
ATOM 791 O O . CYS A 1 104 ? 42.557 -0.648 13.199 1.00 15.86 104 CYS A O 1
ATOM 794 N N . ASN A 1 105 ? 42.248 -1.362 15.286 1.00 14.98 105 ASN A N 1
ATOM 795 C CA . ASN A 1 105 ? 41.026 -2.077 14.978 1.00 14.05 105 ASN A CA 1
ATOM 796 C C . ASN A 1 105 ? 39.750 -1.313 15.286 1.00 13.46 105 ASN A C 1
ATOM 797 O O . ASN A 1 105 ? 38.670 -1.897 15.221 1.00 12.00 105 ASN A O 1
ATOM 802 N N . ASN A 1 106 ? 39.843 -0.041 15.680 1.00 13.83 106 ASN A N 1
ATOM 803 C CA . ASN A 1 106 ? 38.613 0.684 16.022 1.00 13.75 106 ASN A CA 1
ATOM 804 C C . ASN A 1 106 ? 37.824 -0.011 17.130 1.00 14.09 106 ASN A C 1
ATOM 805 O O . ASN A 1 106 ? 36.587 -0.013 17.131 1.00 12.97 106 ASN A O 1
ATOM 810 N N . GLN A 1 107 ? 38.512 -0.457 18.169 1.00 13.94 107 GLN A N 1
ATOM 811 C CA . GLN A 1 107 ? 37.840 -1.048 19.338 1.00 14.99 107 GLN A CA 1
ATOM 812 C C . GLN A 1 107 ? 38.350 -0.313 20.571 1.00 13.77 107 GLN A C 1
ATOM 813 O O . GLN A 1 107 ? 38.394 -0.828 21.699 1.00 15.17 107 GLN A O 1
ATOM 819 N N . SER A 1 108 ? 38.837 0.933 20.369 1.00 14.01 108 SER A N 1
ATOM 820 C CA . SER A 1 108 ? 39.522 1.620 21.464 1.00 13.78 108 SER A CA 1
ATOM 821 C C . SER A 1 108 ? 38.629 2.179 22.571 1.00 15.54 108 SER A C 1
ATOM 822 O O . SER A 1 108 ? 39.117 2.338 23.700 1.00 17.07 108 SER A O 1
ATOM 825 N N . GLY A 1 109 ? 37.408 2.596 22.253 1.00 13.85 109 GLY A N 1
ATOM 826 C CA . GLY A 1 109 ? 36.549 3.264 23.246 1.00 13.70 109 GLY A CA 1
ATOM 827 C C . GLY A 1 109 ? 36.775 4.773 23.251 1.00 14.34 109 GLY A C 1
ATOM 828 O O . GLY A 1 109 ? 36.091 5.542 23.969 1.00 15.52 109 GLY A O 1
ATOM 829 N N . LEU A 1 110 ? 37.761 5.288 22.506 1.00 13.50 110 LEU A N 1
ATOM 830 C CA . LEU A 1 110 ? 37.955 6.744 22.494 1.00 14.22 110 LEU A CA 1
ATOM 831 C C . LEU A 1 110 ? 36.808 7.382 21.685 1.00 14.33 110 LEU A C 1
ATOM 832 O O . LEU A 1 110 ? 36.335 6.829 20.686 1.00 13.99 110 LEU A O 1
ATOM 837 N N . ARG A 1 111 ? 36.399 8.575 22.100 1.00 12.79 111 ARG A N 1
ATOM 838 C CA . ARG A 1 111 ? 35.399 9.357 21.363 1.00 12.21 111 ARG A CA 1
ATOM 839 C C . ARG A 1 111 ? 36.120 10.071 20.199 1.00 13.31 111 ARG A C 1
ATOM 840 O O . ARG A 1 111 ? 37.282 10.533 20.293 1.00 13.09 111 ARG A O 1
ATOM 848 N N . ASP A 1 112 ? 35.442 10.125 19.062 1.00 11.35 112 ASP A N 1
ATOM 849 C CA . ASP A 1 112 ? 36.039 10.699 17.848 1.00 13.06 112 ASP A CA 1
ATOM 850 C C . ASP A 1 112 ? 36.436 12.156 18.020 1.00 12.83 112 ASP A C 1
ATOM 851 O O . ASP A 1 112 ? 35.534 12.968 18.277 1.00 11.98 112 ASP A O 1
ATOM 856 N N . TYR A 1 113 ? 37.699 12.526 17.744 1.00 12.58 113 TYR A N 1
ATOM 857 C CA . TYR A 1 113 ? 38.067 13.934 17.982 1.00 12.92 113 TYR A CA 1
ATOM 858 C C . TYR A 1 113 ? 37.447 14.921 17.006 1.00 12.88 113 TYR A C 1
ATOM 859 O O . TYR A 1 113 ? 37.287 16.084 17.379 1.00 13.09 113 TYR A O 1
ATOM 868 N N . TRP A 1 114 ? 37.153 14.506 15.766 1.00 12.64 114 TRP A N 1
ATOM 869 C CA . TRP A 1 114 ? 36.479 15.460 14.856 1.00 12.44 114 TRP A CA 1
ATOM 870 C C . TRP A 1 114 ? 35.079 15.751 15.365 1.00 12.88 114 TRP A C 1
ATOM 871 O O . TRP A 1 114 ? 34.674 16.929 15.312 1.00 13.65 114 TRP A O 1
ATOM 882 N N . ALA A 1 115 ? 34.361 14.751 15.907 1.00 11.28 115 ALA A N 1
ATOM 883 C CA . ALA A 1 115 ? 33.041 15.095 16.496 1.00 11.47 115 ALA A CA 1
ATOM 884 C C . ALA A 1 115 ? 33.252 15.972 17.727 1.00 13.00 115 ALA A C 1
ATOM 885 O O . ALA A 1 115 ? 32.515 16.932 17.921 1.00 12.53 115 ALA A O 1
ATOM 887 N N . LEU A 1 116 ? 34.284 15.683 18.565 1.00 12.20 116 LEU A N 1
ATOM 888 C CA . LEU A 1 116 ? 34.536 16.536 19.727 1.00 13.32 116 LEU A CA 1
ATOM 889 C C . LEU A 1 116 ? 34.961 17.954 19.393 1.00 13.97 116 LEU A C 1
ATOM 890 O O . LEU A 1 116 ? 34.702 18.902 20.172 1.00 14.73 116 LEU A O 1
ATOM 895 N N . SER A 1 117 ? 35.580 18.155 18.218 1.00 13.35 117 SER A N 1
ATOM 896 C CA . SER A 1 117 ? 35.980 19.502 17.792 1.00 13.57 117 SER A CA 1
ATOM 897 C C . SER A 1 117 ? 34.768 20.391 17.636 1.00 14.85 117 SER A C 1
ATOM 898 O O . SER A 1 117 ? 34.843 21.589 17.972 1.00 14.75 117 SER A O 1
ATOM 901 N N . VAL A 1 118 ? 33.605 19.859 17.261 1.00 13.72 118 VAL A N 1
ATOM 902 C CA . VAL A 1 118 ? 32.370 20.655 17.196 1.00 13.89 118 VAL A CA 1
ATOM 903 C C . VAL A 1 118 ? 32.024 21.163 18.603 1.00 14.56 118 VAL A C 1
ATOM 904 O O . VAL A 1 118 ? 31.703 22.339 18.799 1.00 13.35 118 VAL A O 1
ATOM 908 N N . LEU A 1 119 ? 32.127 20.282 19.611 1.00 13.91 119 LEU A N 1
ATOM 909 C CA . LEU A 1 119 ? 31.806 20.703 20.978 1.00 12.98 119 LEU A CA 1
ATOM 910 C C . LEU A 1 119 ? 32.807 21.712 21.523 1.00 13.71 119 LEU A C 1
ATOM 911 O O . LEU A 1 119 ? 32.458 22.464 22.447 1.00 14.50 119 LEU A O 1
ATOM 916 N N . CYS A 1 120 ? 34.025 21.775 21.008 1.00 13.81 120 CYS A N 1
ATOM 917 C CA . CYS A 1 120 ? 35.033 22.739 21.420 1.00 13.84 120 CYS A CA 1
ATOM 918 C C . CYS A 1 120 ? 34.952 24.061 20.643 1.00 15.52 120 CYS A C 1
ATOM 919 O O . CYS A 1 120 ? 35.845 24.889 20.794 1.00 14.70 120 CYS A O 1
ATOM 922 N N . GLY A 1 121 ? 33.922 24.243 19.827 1.00 14.88 121 GLY A N 1
ATOM 923 C CA . GLY A 1 121 ? 33.670 25.520 19.173 1.00 15.09 121 GLY A CA 1
ATOM 924 C C . GLY A 1 121 ? 34.275 25.701 17.801 1.00 15.29 121 GLY A C 1
ATOM 925 O O . GLY A 1 121 ? 34.360 26.834 17.268 1.00 14.67 121 GLY A O 1
ATOM 926 N N . ALA A 1 122 ? 34.682 24.596 17.166 1.00 14.01 122 ALA A N 1
ATOM 927 C CA . ALA A 1 122 ? 35.328 24.733 15.860 1.00 15.60 122 ALA A CA 1
ATOM 928 C C . ALA A 1 122 ? 34.398 25.284 14.777 1.00 16.33 122 ALA A C 1
ATOM 929 O O . ALA A 1 122 ? 33.214 24.966 14.711 1.00 16.03 122 ALA A O 1
ATOM 931 N N . ASP A 1 123 ? 34.988 26.087 13.878 1.00 16.03 123 ASP A N 1
ATOM 932 C CA . ASP A 1 123 ? 34.227 26.556 12.713 1.00 16.46 123 ASP A CA 1
ATOM 933 C C . ASP A 1 123 ? 34.302 25.405 11.723 1.00 14.11 123 ASP A C 1
ATOM 934 O O . ASP A 1 123 ? 35.393 24.903 11.455 1.00 13.57 123 ASP A O 1
ATOM 939 N N . PRO A 1 124 ? 33.248 25.087 11.001 1.00 14.93 124 PRO A N 1
ATOM 940 C CA . PRO A 1 124 ? 33.256 24.005 10.024 1.00 15.26 124 PRO A CA 1
ATOM 941 C C . PRO A 1 124 ? 34.267 24.198 8.907 1.00 16.30 124 PRO A C 1
ATOM 942 O O . PRO A 1 124 ? 34.748 23.214 8.354 1.00 16.05 124 PRO A O 1
ATOM 946 N N . GLU A 1 125 ? 34.563 25.463 8.548 1.00 14.10 125 GLU A N 1
ATOM 947 C CA . GLU A 1 125 ? 35.554 25.744 7.522 1.00 17.52 125 GLU A CA 1
ATOM 948 C C . GLU A 1 125 ? 36.827 26.352 8.118 1.00 17.67 125 GLU A C 1
ATOM 949 O O . GLU A 1 125 ? 37.617 26.998 7.416 1.00 17.35 125 GLU A O 1
ATOM 955 N N . GLY A 1 126 ? 37.052 26.110 9.392 1.00 16.01 126 GLY A N 1
ATOM 956 C CA . GLY A 1 126 ? 38.204 26.653 10.094 1.00 16.13 126 GLY A CA 1
ATOM 957 C C . GLY A 1 126 ? 39.507 25.927 9.803 1.00 15.72 126 GLY A C 1
ATOM 958 O O . GLY A 1 126 ? 39.611 24.806 9.314 1.00 15.40 126 GLY A O 1
ATOM 959 N N . VAL A 1 127 ? 40.591 26.645 10.095 1.00 16.65 127 VAL A N 1
ATOM 960 C CA . VAL A 1 127 ? 41.946 26.119 10.037 1.00 16.67 127 VAL A CA 1
ATOM 961 C C . VAL A 1 127 ? 42.102 25.235 11.273 1.00 17.40 127 VAL A C 1
ATOM 962 O O . VAL A 1 127 ? 41.577 25.608 12.340 1.00 17.79 127 VAL A O 1
ATOM 966 N N . PHE A 1 128 ? 42.740 24.080 11.170 1.00 16.76 128 PHE A N 1
ATOM 967 C CA . PHE A 1 128 ? 42.930 23.218 12.350 1.00 17.97 128 PHE A CA 1
ATOM 968 C C . PHE A 1 128 ? 44.384 22.750 12.308 1.00 18.89 128 PHE A C 1
ATOM 969 O O . PHE A 1 128 ? 44.758 22.095 11.340 1.00 18.97 128 PHE A O 1
ATOM 977 N N . LEU A 1 129 ? 45.201 23.189 13.263 1.00 18.58 129 LEU A N 1
ATOM 978 C CA . LEU A 1 129 ? 46.627 22.906 13.210 1.00 19.87 129 LEU A CA 1
ATOM 979 C C . LEU A 1 129 ? 47.037 21.676 13.987 1.00 19.56 129 LEU A C 1
ATOM 980 O O . LEU A 1 129 ? 46.347 21.290 14.934 1.00 20.07 129 LEU A O 1
ATOM 985 N N . PRO A 1 130 ? 48.229 21.156 13.731 1.00 19.62 130 PRO A N 1
ATOM 986 C CA . PRO A 1 130 ? 48.771 20.032 14.477 1.00 19.97 130 PRO A CA 1
ATOM 987 C C . PRO A 1 130 ? 48.817 20.306 15.969 1.00 19.34 130 PRO A C 1
ATOM 988 O O . PRO A 1 130 ? 48.526 19.394 16.746 1.00 18.87 130 PRO A O 1
ATOM 992 N N . ALA A 1 131 ? 49.127 21.523 16.415 1.00 19.11 131 ALA A N 1
ATOM 993 C CA . ALA A 1 131 ? 49.121 21.809 17.861 1.00 18.82 131 ALA A CA 1
ATOM 994 C C . ALA A 1 131 ? 47.709 21.714 18.466 1.00 19.59 131 ALA A C 1
ATOM 995 O O . ALA A 1 131 ? 47.582 21.340 19.641 1.00 17.87 131 ALA A O 1
ATOM 997 N N . GLN A 1 132 ? 46.683 22.064 17.681 1.00 17.71 132 GLN A N 1
ATOM 998 C CA . GLN A 1 132 ? 45.299 21.923 18.182 1.00 18.64 132 GLN A CA 1
ATOM 999 C C . GLN A 1 132 ? 44.883 20.463 18.203 1.00 17.28 132 GLN A C 1
ATOM 1000 O O . GLN A 1 132 ? 44.173 20.033 19.139 1.00 18.09 132 GLN A O 1
ATOM 1006 N N . ALA A 1 133 ? 45.282 19.663 17.224 1.00 16.42 133 ALA A N 1
ATOM 1007 C CA . ALA A 1 133 ? 44.981 18.221 17.273 1.00 17.74 133 ALA A CA 1
ATOM 1008 C C . ALA A 1 133 ? 45.547 17.605 18.551 1.00 18.84 133 ALA A C 1
ATOM 1009 O O . ALA A 1 133 ? 44.891 16.871 19.297 1.00 17.57 133 ALA A O 1
ATOM 1011 N N . GLN A 1 134 ? 46.832 17.870 18.843 1.00 18.80 134 GLN A N 1
ATOM 1012 C CA . GLN A 1 134 ? 47.442 17.303 20.042 1.00 21.60 134 GLN A CA 1
ATOM 1013 C C . GLN A 1 134 ? 46.799 17.821 21.321 1.00 19.92 134 GLN A C 1
ATOM 1014 O O . GLN A 1 134 ? 46.613 17.050 22.252 1.00 20.75 134 GLN A O 1
ATOM 1020 N N . SER A 1 135 ? 46.461 19.107 21.369 1.00 19.25 135 SER A N 1
ATOM 1021 C CA . SER A 1 135 ? 45.822 19.672 22.541 1.00 19.70 135 SER A CA 1
ATOM 1022 C C . SER A 1 135 ? 44.494 18.979 22.835 1.00 20.47 135 SER A C 1
ATOM 1023 O O . SER A 1 135 ? 44.127 18.748 23.985 1.00 19.50 135 SER A O 1
ATOM 1026 N N . LEU A 1 136 ? 43.746 18.669 21.767 1.00 18.18 136 LEU A N 1
ATOM 1027 C CA . LEU A 1 136 ? 42.455 17.991 21.985 1.00 16.87 136 LEU A CA 1
ATOM 1028 C C . LEU A 1 136 ? 42.650 16.525 22.291 1.00 15.62 136 LEU A C 1
ATOM 1029 O O . LEU A 1 136 ? 42.012 15.979 23.208 1.00 16.86 136 LEU A O 1
ATOM 1034 N N . LEU A 1 137 ? 43.564 15.845 21.572 1.00 15.02 137 LEU A N 1
ATOM 1035 C CA . LEU A 1 137 ? 43.726 14.411 21.832 1.00 15.55 137 LEU A CA 1
ATOM 1036 C C . LEU A 1 137 ? 44.338 14.126 23.202 1.00 17.20 137 LEU A C 1
ATOM 1037 O O . LEU A 1 137 ? 44.005 13.133 23.875 1.00 16.08 137 LEU A O 1
ATOM 1042 N N . ARG A 1 138 ? 45.307 14.939 23.602 1.00 18.63 138 ARG A N 1
ATOM 1043 C CA . ARG A 1 138 ? 46.029 14.691 24.870 1.00 19.04 138 ARG A CA 1
ATOM 1044 C C . ARG A 1 138 ? 45.236 15.142 26.081 1.00 19.37 138 ARG A C 1
ATOM 1045 O O . ARG A 1 138 ? 45.608 14.758 27.214 1.00 21.22 138 ARG A O 1
ATOM 1053 N N . ARG A 1 139 ? 44.121 15.852 25.937 1.00 16.20 139 ARG A N 1
ATOM 1054 C CA . ARG A 1 139 ? 43.301 16.173 27.101 1.00 18.93 139 ARG A CA 1
ATOM 1055 C C . ARG A 1 139 ? 42.276 15.069 27.380 1.00 19.59 139 ARG A C 1
ATOM 1056 O O . ARG A 1 139 ? 41.583 15.119 28.409 1.00 20.74 139 ARG A O 1
ATOM 1064 N N . LEU A 1 140 ? 42.085 14.104 26.496 1.00 17.80 140 LEU A N 1
ATOM 1065 C CA . LEU A 1 140 ? 41.113 13.029 26.719 1.00 18.96 140 LEU A CA 1
ATOM 1066 C C . LEU A 1 140 ? 41.469 12.211 27.970 1.00 19.37 140 LEU A C 1
ATOM 1067 O O . LEU A 1 140 ? 42.632 11.909 28.246 1.00 18.64 140 LEU A O 1
ATOM 1072 N N . LYS A 1 141 ? 40.433 11.878 28.739 1.00 18.43 141 LYS A N 1
ATOM 1073 C CA . LYS A 1 141 ? 40.612 11.171 29.999 1.00 19.67 141 LYS A CA 1
ATOM 1074 C C . LYS A 1 141 ? 39.825 9.881 30.078 1.00 18.64 141 LYS A C 1
ATOM 1075 O O . LYS A 1 141 ? 40.173 9.026 30.901 1.00 19.05 141 LYS A O 1
ATOM 1081 N N . THR A 1 142 ? 38.713 9.761 29.350 1.00 15.96 142 THR A N 1
ATOM 1082 C CA . THR A 1 142 ? 37.825 8.611 29.504 1.00 16.28 142 THR A CA 1
ATOM 1083 C C . THR A 1 142 ? 37.435 7.988 28.177 1.00 15.14 142 THR A C 1
ATOM 1084 O O . THR A 1 142 ? 37.612 8.614 27.141 1.00 15.48 142 THR A O 1
ATOM 1088 N N . THR A 1 143 ? 36.917 6.767 28.228 1.00 13.92 143 THR A N 1
ATOM 1089 C CA . THR A 1 143 ? 36.412 6.085 27.055 1.00 14.41 143 THR A CA 1
ATOM 1090 C C . THR A 1 143 ? 34.884 6.023 27.099 1.00 15.22 143 THR A C 1
ATOM 1091 O O . THR A 1 143 ? 34.310 6.213 28.196 1.00 15.67 143 THR A O 1
ATOM 1095 N N . HIS A 1 144 ? 34.220 5.716 25.975 1.00 13.58 144 HIS A N 1
ATOM 1096 C CA . HIS A 1 144 ? 32.760 5.592 26.052 1.00 14.25 144 HIS A CA 1
ATOM 1097 C C . HIS A 1 144 ? 32.336 4.122 26.069 1.00 15.25 144 HIS A C 1
ATOM 1098 O O . HIS A 1 144 ? 31.131 3.845 26.162 1.00 16.17 144 HIS A O 1
ATOM 1105 N N . PHE A 1 145 ? 33.266 3.174 26.037 1.00 13.59 145 PHE A N 1
ATOM 1106 C CA . PHE A 1 145 ? 32.970 1.754 26.263 1.00 14.63 145 PHE A CA 1
ATOM 1107 C C . PHE A 1 145 ? 34.308 1.101 26.615 1.00 15.07 145 PHE A C 1
ATOM 1108 O O . PHE A 1 145 ? 35.360 1.719 26.354 1.00 13.46 145 PHE A O 1
ATOM 1116 N N . GLU A 1 146 ? 34.301 -0.124 27.169 1.00 14.46 146 GLU A N 1
ATOM 1117 C CA . GLU A 1 146 ? 35.579 -0.752 27.522 1.00 15.08 146 GLU A CA 1
ATOM 1118 C C . GLU A 1 146 ? 36.326 -1.131 26.266 1.00 14.60 146 GLU A C 1
ATOM 1119 O O . GLU A 1 146 ? 35.753 -1.782 25.387 1.00 15.14 146 GLU A O 1
ATOM 1125 N N . PRO A 1 147 ? 37.628 -0.880 26.212 1.00 14.59 147 PRO A N 1
ATOM 1126 C CA . PRO A 1 147 ? 38.410 -1.233 25.026 1.00 15.73 147 PRO A CA 1
ATOM 1127 C C . PRO A 1 147 ? 38.239 -2.709 24.691 1.00 17.02 147 PRO A C 1
ATOM 1128 O O . PRO A 1 147 ? 38.304 -3.563 25.599 1.00 15.57 147 PRO A O 1
ATOM 1132 N N . GLY A 1 148 ? 38.041 -3.014 23.414 1.00 15.96 148 GLY A N 1
ATOM 1133 C CA . GLY A 1 148 ? 37.873 -4.391 22.947 1.00 15.55 148 GLY A CA 1
ATOM 1134 C C . GLY A 1 148 ? 36.473 -4.940 23.069 1.00 17.39 148 GLY A C 1
ATOM 1135 O O . GLY A 1 148 ? 36.183 -6.046 22.582 1.00 18.29 148 GLY A O 1
ATOM 1136 N N . SER A 1 149 ? 35.556 -4.223 23.705 1.00 16.90 149 SER A N 1
ATOM 1137 C CA . SER A 1 149 ? 34.213 -4.741 23.936 1.00 16.86 149 SER A CA 1
ATOM 1138 C C . SER A 1 149 ? 33.253 -4.436 22.803 1.00 17.90 149 SER A C 1
ATOM 1139 O O . SER A 1 149 ? 32.229 -5.114 22.698 1.00 16.76 149 SER A O 1
ATOM 1142 N N . HIS A 1 150 ? 33.505 -3.366 22.042 1.00 16.07 150 HIS A N 1
ATOM 1143 C CA . HIS A 1 150 ? 32.619 -2.935 20.977 1.00 15.02 150 HIS A CA 1
ATOM 1144 C C . HIS A 1 150 ? 33.465 -2.285 19.853 1.00 15.68 150 HIS A C 1
ATOM 1145 O O . HIS A 1 150 ? 34.652 -2.081 20.084 1.00 16.22 150 HIS A O 1
ATOM 1152 N N . TYR A 1 151 ? 32.822 -1.985 18.742 1.00 14.20 151 TYR A N 1
ATOM 1153 C CA . TYR A 1 151 ? 33.464 -1.246 17.663 1.00 15.44 151 TYR A CA 1
ATOM 1154 C C . TYR A 1 151 ? 32.831 0.144 17.572 1.00 13.68 151 TYR A C 1
ATOM 1155 O O . TYR A 1 151 ? 31.604 0.284 17.652 1.00 13.74 151 TYR A O 1
ATOM 1164 N N . SER A 1 152 ? 33.624 1.188 17.337 1.00 13.60 152 SER A N 1
ATOM 1165 C CA . SER A 1 152 ? 33.076 2.489 16.972 1.00 13.76 152 SER A CA 1
ATOM 1166 C C . SER A 1 152 ? 34.180 3.160 16.123 1.00 15.18 152 SER A C 1
ATOM 1167 O O . SER A 1 152 ? 35.364 2.938 16.329 1.00 13.64 152 SER A O 1
ATOM 1170 N N . TYR A 1 153 ? 33.720 3.888 15.093 1.00 14.78 153 TYR A N 1
ATOM 1171 C CA . TYR A 1 153 ? 34.723 4.498 14.179 1.00 14.73 153 TYR A CA 1
ATOM 1172 C C 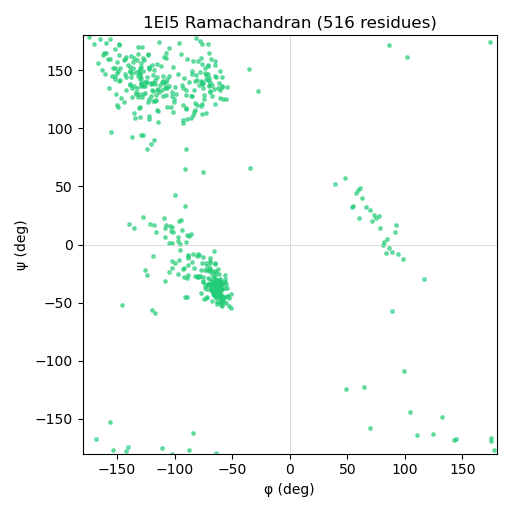. TYR A 1 153 ? 35.339 5.702 14.825 1.00 15.10 153 TYR A C 1
ATOM 1173 O O . TYR A 1 153 ? 34.642 6.667 15.203 1.00 15.84 153 TYR A O 1
ATOM 1182 N N . CYS A 1 154 ? 36.664 5.718 15.011 1.00 14.02 154 CYS A N 1
ATOM 1183 C CA . CYS A 1 154 ? 37.273 6.853 15.710 1.00 13.81 154 CYS A CA 1
ATOM 1184 C C . CYS A 1 154 ? 38.504 7.317 14.981 1.00 14.24 154 CYS A C 1
ATOM 1185 O O . CYS A 1 154 ? 39.543 6.630 14.958 1.00 13.52 154 CYS A O 1
ATOM 1188 N N . ASN A 1 155 ? 38.414 8.493 14.353 1.00 13.49 155 ASN A N 1
ATOM 1189 C CA . ASN A 1 155 ? 39.564 9.005 13.620 1.00 13.48 155 ASN A CA 1
ATOM 1190 C C . ASN A 1 155 ? 40.726 9.271 14.570 1.00 14.21 155 ASN A C 1
ATOM 1191 O O . ASN A 1 155 ? 41.848 9.171 14.087 1.00 13.38 155 ASN A O 1
ATOM 1196 N N . GLY A 1 156 ? 40.476 9.646 15.833 1.00 13.12 156 GLY A N 1
ATOM 1197 C CA . GLY A 1 156 ? 41.585 9.906 16.738 1.00 14.53 156 GLY A CA 1
ATOM 1198 C C . GLY A 1 156 ? 42.567 8.763 16.914 1.00 14.75 156 GLY A C 1
ATOM 1199 O O . GLY A 1 156 ? 43.777 9.000 17.120 1.00 14.83 156 GLY A O 1
ATOM 1200 N N . ASN A 1 157 ? 42.079 7.528 16.837 1.00 12.67 157 ASN A N 1
ATOM 1201 C CA . ASN A 1 157 ? 42.949 6.358 16.935 1.00 13.38 157 ASN A CA 1
ATOM 1202 C C . ASN A 1 157 ? 44.108 6.464 15.931 1.00 14.99 157 ASN A C 1
ATOM 1203 O O . ASN A 1 157 ? 45.265 6.187 16.241 1.00 13.66 157 ASN A O 1
ATOM 1208 N N . PHE A 1 158 ? 43.765 6.844 14.690 1.00 13.24 158 PHE A N 1
ATOM 1209 C CA . PHE A 1 158 ? 44.772 6.910 13.619 1.00 15.13 158 PHE A CA 1
ATOM 1210 C C . PHE A 1 158 ? 45.607 8.188 13.605 1.00 15.72 158 PHE A C 1
ATOM 1211 O O . PHE A 1 158 ? 46.786 8.129 13.197 1.00 14.21 158 PHE A O 1
ATOM 1219 N N . ARG A 1 159 ? 45.043 9.276 14.118 1.00 14.70 159 ARG A N 1
ATOM 1220 C CA . ARG A 1 159 ? 45.812 10.524 14.233 1.00 16.73 159 ARG A CA 1
ATOM 1221 C C . ARG A 1 159 ? 46.855 10.355 15.351 1.00 17.12 159 ARG A C 1
ATOM 1222 O O . ARG A 1 159 ? 48.011 10.799 15.250 1.00 15.73 159 ARG A O 1
ATOM 1230 N N . ILE A 1 160 ? 46.468 9.658 16.435 1.00 15.39 160 ILE A N 1
ATOM 1231 C CA . ILE A 1 160 ? 47.457 9.377 17.495 1.00 16.68 160 ILE A CA 1
ATOM 1232 C C . ILE A 1 160 ? 48.545 8.458 16.958 1.00 17.65 160 ILE A C 1
ATOM 1233 O O . ILE A 1 160 ? 49.753 8.621 17.172 1.00 19.74 160 ILE A O 1
ATOM 1238 N N . LEU A 1 161 ? 48.195 7.414 16.211 1.00 17.67 161 LEU A N 1
ATOM 1239 C CA . LEU A 1 161 ? 49.140 6.476 15.640 1.00 20.10 161 LEU A CA 1
ATOM 1240 C C . LEU A 1 161 ? 50.226 7.186 14.828 1.00 20.61 161 LEU A C 1
ATOM 1241 O O . LEU A 1 161 ? 51.407 6.827 14.930 1.00 19.21 161 LEU A O 1
ATOM 1246 N N . ALA A 1 162 ? 49.817 8.152 14.015 1.00 17.78 162 ALA A N 1
ATOM 1247 C CA . ALA A 1 162 ? 50.780 8.911 13.210 1.00 19.36 162 ALA A CA 1
ATOM 1248 C C . ALA A 1 162 ? 51.828 9.587 14.101 1.00 19.59 162 ALA A C 1
ATOM 1249 O O . ALA A 1 162 ? 53.021 9.570 13.774 1.00 19.13 162 ALA A O 1
ATOM 1251 N N . ASP A 1 163 ? 51.386 10.211 15.188 1.00 18.05 163 ASP A N 1
ATOM 1252 C CA . ASP A 1 163 ? 52.317 10.877 16.106 1.00 19.83 163 ASP A CA 1
ATOM 1253 C C . ASP A 1 163 ? 53.272 9.875 16.771 1.00 20.62 163 ASP A C 1
ATOM 1254 O O . ASP A 1 163 ? 54.464 10.152 16.936 1.00 19.57 163 ASP A O 1
ATOM 1259 N N . LEU A 1 164 ? 52.741 8.711 17.143 1.00 18.43 164 LEU A N 1
ATOM 1260 C CA . LEU A 1 164 ? 53.552 7.668 17.771 1.00 20.24 164 LEU A CA 1
ATOM 1261 C C . LEU A 1 164 ? 54.609 7.143 16.812 1.00 21.52 164 LEU A C 1
ATOM 1262 O O . LEU A 1 164 ? 55.758 6.895 17.212 1.00 20.41 164 LEU A O 1
ATOM 1267 N N . ILE A 1 165 ? 54.202 6.942 15.556 1.00 18.72 165 ILE A N 1
ATOM 1268 C CA . ILE A 1 165 ? 55.141 6.451 14.550 1.00 20.76 165 ILE A CA 1
ATOM 1269 C C . ILE A 1 165 ? 56.262 7.454 14.305 1.00 21.16 165 ILE A C 1
ATOM 1270 O O . ILE A 1 165 ? 57.419 7.003 14.185 1.00 21.24 165 ILE A O 1
ATOM 1275 N N . GLU A 1 166 ? 55.947 8.742 14.143 1.00 20.27 166 GLU A N 1
ATOM 1276 C CA . GLU A 1 166 ? 56.992 9.724 13.869 1.00 21.39 166 GLU A CA 1
ATOM 1277 C C . GLU A 1 166 ? 57.984 9.817 15.038 1.00 24.09 166 GLU A C 1
ATOM 1278 O O . GLU A 1 166 ? 59.197 9.871 14.817 1.00 23.59 166 GLU A O 1
ATOM 1284 N N . ALA A 1 167 ? 57.453 9.820 16.269 1.00 23.54 167 ALA A N 1
ATOM 1285 C CA . ALA A 1 167 ? 58.346 9.891 17.433 1.00 25.65 167 ALA A CA 1
ATOM 1286 C C . ALA A 1 167 ? 59.208 8.650 17.586 1.00 26.78 167 ALA A C 1
ATOM 1287 O O . ALA A 1 167 ? 60.403 8.788 17.854 1.00 27.43 167 ALA A O 1
ATOM 1289 N N . HIS A 1 168 ? 58.711 7.437 17.368 1.00 26.30 168 HIS A N 1
ATOM 1290 C CA . HIS A 1 168 ? 59.501 6.228 17.530 1.00 28.19 168 HIS A CA 1
ATOM 1291 C C . HIS A 1 168 ? 60.618 6.085 16.504 1.00 29.50 168 HIS A C 1
ATOM 1292 O O . HIS A 1 168 ? 61.717 5.562 16.689 1.00 29.79 168 HIS A O 1
ATOM 1299 N N . THR A 1 169 ? 60.317 6.498 15.298 1.00 28.01 169 THR A N 1
ATOM 1300 C CA . THR A 1 169 ? 61.181 6.403 14.118 1.00 29.12 169 THR A CA 1
ATOM 1301 C C . THR A 1 169 ? 62.081 7.591 13.929 1.00 29.28 169 THR A C 1
ATOM 1302 O O . THR A 1 169 ? 63.105 7.537 13.238 1.00 30.51 169 THR A O 1
ATOM 1306 N N . GLY A 1 170 ? 61.702 8.784 14.374 1.00 29.48 170 GLY A N 1
ATOM 1307 C CA . GLY A 1 170 ? 62.441 10.019 14.167 1.00 29.53 170 GLY A CA 1
ATOM 1308 C C . GLY A 1 170 ? 62.374 10.499 12.727 1.00 30.85 170 GLY A C 1
ATOM 1309 O O . GLY A 1 170 ? 63.194 11.288 12.241 1.00 31.80 170 GLY A O 1
ATOM 1310 N N . ARG A 1 171 ? 61.381 10.033 11.981 1.00 29.10 171 ARG A N 1
ATOM 1311 C CA . ARG A 1 171 ? 61.157 10.379 10.593 1.00 28.74 171 ARG A CA 1
ATOM 1312 C C . ARG A 1 171 ? 59.704 10.857 10.454 1.00 27.87 171 ARG A C 1
ATOM 1313 O O . ARG A 1 171 ? 58.840 10.552 11.255 1.00 25.90 171 ARG A O 1
ATOM 1321 N N . THR A 1 172 ? 59.466 11.564 9.387 1.00 26.52 172 THR A N 1
ATOM 1322 C CA . THR A 1 172 ? 58.140 12.107 9.047 1.00 27.16 172 THR A CA 1
ATOM 1323 C C . THR A 1 172 ? 57.299 11.044 8.387 1.00 24.43 172 THR A C 1
ATOM 1324 O O . THR A 1 172 ? 57.781 10.217 7.583 1.00 23.00 172 THR A O 1
ATOM 1328 N N . LEU A 1 173 ? 55.967 11.057 8.628 1.00 22.06 173 LEU A N 1
ATOM 1329 C CA . LEU A 1 173 ? 55.112 10.100 7.919 1.00 20.54 173 LEU A CA 1
ATOM 1330 C C . LEU A 1 173 ? 55.184 10.383 6.423 1.00 20.38 173 LEU A C 1
ATOM 1331 O O . LEU A 1 173 ? 55.103 9.447 5.639 1.00 20.60 173 LEU A O 1
ATOM 1336 N N . VAL A 1 174 ? 55.302 11.639 6.001 1.00 20.01 174 VAL A N 1
ATOM 1337 C CA . VAL A 1 174 ? 55.447 11.967 4.593 1.00 22.03 174 VAL A CA 1
ATOM 1338 C C . VAL A 1 174 ? 56.559 11.143 3.955 1.00 23.64 174 VAL A C 1
ATOM 1339 O O . VAL A 1 174 ? 56.384 10.521 2.907 1.00 23.07 174 VAL A O 1
ATOM 1343 N N . ASP A 1 175 ? 57.759 11.199 4.530 1.00 24.41 175 ASP A N 1
ATOM 1344 C CA . ASP A 1 175 ? 58.903 10.455 4.027 1.00 26.10 175 ASP A CA 1
ATOM 1345 C C . ASP A 1 175 ? 58.778 8.951 4.114 1.00 23.79 175 ASP A C 1
ATOM 1346 O O . ASP A 1 175 ? 59.166 8.268 3.159 1.00 24.38 175 ASP A O 1
ATOM 1351 N N . ILE A 1 176 ? 58.265 8.386 5.210 1.00 22.52 176 ILE A N 1
ATOM 1352 C CA . ILE A 1 176 ? 58.144 6.929 5.328 1.00 22.44 176 ILE A CA 1
ATOM 1353 C C . ILE A 1 176 ? 57.160 6.342 4.342 1.00 21.06 176 ILE A C 1
ATOM 1354 O O . ILE A 1 176 ? 57.408 5.308 3.716 1.00 22.54 176 ILE A O 1
ATOM 1359 N N . LEU A 1 177 ? 56.005 7.009 4.164 1.00 20.58 177 LEU A N 1
ATOM 1360 C CA . LEU A 1 177 ? 55.039 6.528 3.179 1.00 19.09 177 LEU A CA 1
ATOM 1361 C C . LEU A 1 177 ? 55.694 6.514 1.789 1.00 20.08 177 LEU A C 1
ATOM 1362 O O . LEU A 1 177 ? 55.553 5.591 1.013 1.00 21.74 177 LEU A O 1
ATOM 1367 N N . SER A 1 178 ? 56.353 7.617 1.431 1.00 22.16 178 SER A N 1
ATOM 1368 C CA . SER A 1 178 ? 56.982 7.709 0.128 1.00 25.10 178 SER A CA 1
ATOM 1369 C C . SER A 1 178 ? 58.013 6.610 -0.077 1.00 25.65 178 SER A C 1
ATOM 1370 O O . SER A 1 178 ? 57.952 5.829 -1.036 1.00 24.99 178 SER A O 1
ATOM 1373 N N . GLU A 1 179 ? 58.942 6.486 0.865 1.00 26.77 179 GLU A N 1
ATOM 1374 C CA . GLU A 1 179 ? 60.012 5.487 0.722 1.00 29.20 179 GLU A CA 1
ATOM 1375 C C . GLU A 1 179 ? 59.582 4.048 0.897 1.00 27.40 179 GLU A C 1
ATOM 1376 O O . GLU A 1 179 ? 60.009 3.180 0.126 1.00 27.65 179 GLU A O 1
ATOM 1382 N N . ARG A 1 180 ? 58.778 3.750 1.921 1.00 26.14 180 ARG A N 1
ATOM 1383 C CA . ARG A 1 180 ? 58.420 2.355 2.174 1.00 25.83 180 ARG A CA 1
ATOM 1384 C C . ARG A 1 180 ? 57.160 1.836 1.525 1.00 24.76 180 ARG A C 1
ATOM 1385 O O . ARG A 1 180 ? 57.007 0.612 1.458 1.00 24.57 180 ARG A O 1
ATOM 1389 N N . ILE A 1 181 ? 56.224 2.684 1.100 1.00 21.80 181 ILE A N 1
ATOM 1390 C CA . ILE A 1 181 ? 54.964 2.181 0.562 1.00 22.34 181 ILE A CA 1
ATOM 1391 C C . ILE A 1 181 ? 54.735 2.616 -0.875 1.00 20.38 181 ILE A C 1
ATOM 1392 O O . ILE A 1 181 ? 54.535 1.735 -1.705 1.00 22.26 181 ILE A O 1
ATOM 1397 N N . PHE A 1 182 ? 54.754 3.915 -1.153 1.00 20.69 182 PHE A N 1
ATOM 1398 C CA . PHE A 1 182 ? 54.448 4.386 -2.506 1.00 21.70 182 PHE A CA 1
ATOM 1399 C C . PHE A 1 182 ? 55.502 3.969 -3.533 1.00 23.86 182 PHE A C 1
ATOM 1400 O O . PHE A 1 182 ? 55.153 3.553 -4.640 1.00 23.40 182 PHE A O 1
ATOM 1408 N N . ALA A 1 183 ? 56.789 4.060 -3.201 1.00 23.90 183 ALA A N 1
ATOM 1409 C CA . ALA A 1 183 ? 57.794 3.656 -4.231 1.00 25.42 183 ALA A CA 1
ATOM 1410 C C . ALA A 1 183 ? 57.697 2.198 -4.617 1.00 24.98 183 ALA A C 1
ATOM 1411 O O . ALA A 1 183 ? 57.548 1.852 -5.791 1.00 24.86 183 ALA A O 1
ATOM 1413 N N . PRO A 1 184 ? 57.689 1.252 -3.687 1.00 25.97 184 PRO A N 1
ATOM 1414 C CA . PRO A 1 184 ? 57.595 -0.169 -3.980 1.00 26.90 184 PRO A CA 1
ATOM 1415 C C . PRO A 1 184 ? 56.287 -0.575 -4.635 1.00 27.33 184 PRO A C 1
ATOM 1416 O O . PRO A 1 184 ? 56.241 -1.482 -5.485 1.00 26.08 184 PRO A O 1
ATOM 1420 N N . ALA A 1 185 ? 55.174 0.091 -4.255 1.00 24.87 185 ALA A N 1
ATOM 1421 C CA . ALA A 1 185 ? 53.896 -0.209 -4.904 1.00 24.18 185 ALA A CA 1
ATOM 1422 C C . ALA A 1 185 ? 53.738 0.464 -6.266 1.00 24.62 185 ALA A C 1
ATOM 1423 O O . ALA A 1 185 ? 52.739 0.182 -6.945 1.00 25.99 185 ALA A O 1
ATOM 1425 N N . GLY A 1 186 ? 54.616 1.358 -6.703 1.00 23.41 186 GLY A N 1
ATOM 1426 C CA . GLY A 1 186 ? 54.484 1.980 -8.027 1.00 23.97 186 GLY A CA 1
ATOM 1427 C C . GLY A 1 186 ? 53.421 3.084 -8.058 1.00 22.68 186 GLY A C 1
ATOM 1428 O O . GLY A 1 186 ? 52.869 3.423 -9.112 1.00 22.53 186 GLY A O 1
ATOM 1429 N N . MET A 1 187 ? 53.156 3.672 -6.903 1.00 20.61 187 MET A N 1
ATOM 1430 C CA . MET A 1 187 ? 52.173 4.769 -6.779 1.00 20.99 187 MET A CA 1
ATOM 1431 C C . MET A 1 187 ? 52.964 6.051 -6.992 1.00 21.88 187 MET A C 1
ATOM 1432 O O . MET A 1 187 ? 53.332 6.796 -6.080 1.00 22.34 187 MET A O 1
ATOM 1437 N N . LYS A 1 188 ? 53.184 6.371 -8.267 1.00 21.35 188 LYS A N 1
ATOM 1438 C CA . LYS A 1 188 ? 54.089 7.430 -8.653 1.00 22.72 188 LYS A CA 1
ATOM 1439 C C . LYS A 1 188 ? 53.777 8.822 -8.200 1.00 22.56 188 LYS A C 1
ATOM 1440 O O . LYS A 1 188 ? 54.736 9.586 -8.055 1.00 21.69 188 LYS A O 1
ATOM 1444 N N . ARG A 1 189 ? 52.489 9.205 -8.088 1.00 19.31 189 ARG A N 1
ATOM 1445 C CA . ARG A 1 189 ? 52.222 10.574 -7.673 1.00 19.71 189 ARG A CA 1
ATOM 1446 C C . ARG A 1 189 ? 51.498 10.656 -6.337 1.00 19.73 189 ARG A C 1
ATOM 1447 O O . ARG A 1 189 ? 51.042 11.734 -5.982 1.00 19.72 189 ARG A O 1
ATOM 1455 N N . ALA A 1 190 ? 51.396 9.536 -5.616 1.00 19.73 190 ALA A N 1
ATOM 1456 C CA . ALA A 1 190 ? 50.679 9.586 -4.329 1.00 19.23 190 ALA A CA 1
ATOM 1457 C C . ALA A 1 190 ? 51.525 10.390 -3.350 1.00 19.96 190 ALA A C 1
ATOM 1458 O O . ALA A 1 190 ? 52.759 10.298 -3.373 1.00 18.36 190 ALA A O 1
ATOM 1460 N N . GLU A 1 191 ? 50.891 11.179 -2.493 1.00 18.34 191 GLU A N 1
ATOM 1461 C CA . GLU A 1 191 ? 51.627 12.019 -1.560 1.00 18.48 191 GLU A CA 1
ATOM 1462 C C . GLU A 1 191 ? 50.775 12.311 -0.315 1.00 19.21 191 GLU A C 1
ATOM 1463 O O . GLU A 1 191 ? 49.569 12.522 -0.473 1.00 17.61 191 GLU A O 1
ATOM 1469 N N . LEU A 1 192 ? 51.431 12.392 0.835 1.00 17.36 192 LEU A N 1
ATOM 1470 C CA . LEU A 1 192 ? 50.712 12.870 2.027 1.00 17.26 192 LEU A CA 1
ATOM 1471 C C . LEU A 1 192 ? 50.732 14.393 2.011 1.00 18.47 192 LEU A C 1
ATOM 1472 O O . LEU A 1 192 ? 51.802 15.023 2.092 1.00 17.82 192 LEU A O 1
ATOM 1477 N N . ILE A 1 193 ? 49.578 15.034 1.806 1.00 17.16 193 ILE A N 1
ATOM 1478 C CA . ILE A 1 193 ? 49.518 16.500 1.783 1.00 19.00 193 ILE A CA 1
ATOM 1479 C C . ILE A 1 193 ? 48.601 16.840 2.960 1.00 19.26 193 ILE A C 1
ATOM 1480 O O . ILE A 1 193 ? 47.372 16.833 2.842 1.00 17.59 193 ILE A O 1
ATOM 1485 N N . SER A 1 194 ? 49.230 17.007 4.120 1.00 18.86 194 SER A N 1
ATOM 1486 C CA . SER A 1 194 ? 48.476 17.183 5.351 1.00 20.13 194 SER A CA 1
ATOM 1487 C C . SER A 1 194 ? 47.640 18.435 5.409 1.00 20.14 194 SER A C 1
ATOM 1488 O O . SER A 1 194 ? 46.583 18.412 6.051 1.00 18.48 194 SER A O 1
ATOM 1491 N N . ASP A 1 195 ? 48.061 19.515 4.739 1.00 18.01 195 ASP A N 1
ATOM 1492 C CA . ASP A 1 195 ? 47.302 20.749 4.771 1.00 18.74 195 ASP A CA 1
ATOM 1493 C C . ASP A 1 195 ? 46.339 20.804 3.608 1.00 18.48 195 ASP A C 1
ATOM 1494 O O . ASP A 1 195 ? 46.648 21.097 2.461 1.00 19.30 195 ASP A O 1
ATOM 1499 N N . THR A 1 196 ? 45.071 20.574 3.912 1.00 18.45 196 THR A N 1
ATOM 1500 C CA . THR A 1 196 ? 43.991 20.532 2.903 1.00 19.90 196 THR A CA 1
ATOM 1501 C C . THR A 1 196 ? 43.823 21.881 2.251 1.00 20.34 196 THR A C 1
ATOM 1502 O O . THR A 1 196 ? 43.344 21.963 1.113 1.00 20.15 196 THR A O 1
ATOM 1506 N N . ALA A 1 197 ? 44.217 22.991 2.868 1.00 20.06 197 ALA A N 1
ATOM 1507 C CA . ALA A 1 197 ? 44.098 24.306 2.220 1.00 21.84 197 ALA A CA 1
ATOM 1508 C C . ALA A 1 197 ? 45.057 24.463 1.042 1.00 23.53 197 ALA A C 1
ATOM 1509 O O . ALA A 1 197 ? 44.832 25.362 0.217 1.00 23.88 197 ALA A O 1
ATOM 1511 N N . LEU A 1 198 ? 46.117 23.687 0.950 1.00 22.24 198 LEU A N 1
ATOM 1512 C CA . LEU A 1 198 ? 47.091 23.779 -0.128 1.00 26.33 198 LEU A CA 1
ATOM 1513 C C . LEU A 1 198 ? 46.701 22.987 -1.368 1.00 27.01 198 LEU A C 1
ATOM 1514 O O . LEU A 1 198 ? 47.340 23.109 -2.422 1.00 27.17 198 LEU A O 1
ATOM 1519 N N . PHE A 1 199 ? 45.726 22.079 -1.228 1.00 26.01 199 PHE A N 1
ATOM 1520 C CA . PHE A 1 199 ? 45.365 21.224 -2.352 1.00 25.23 199 PHE A CA 1
ATOM 1521 C C . PHE A 1 199 ? 44.453 21.949 -3.324 1.00 25.62 199 PHE A C 1
ATOM 1522 O O . PHE A 1 199 ? 43.329 22.273 -2.930 1.00 26.65 199 PHE A O 1
ATOM 1530 N N . ASP A 1 200 ? 44.876 22.090 -4.583 1.00 25.05 200 ASP A N 1
ATOM 1531 C CA . ASP A 1 200 ? 44.020 22.737 -5.560 1.00 26.66 200 ASP A CA 1
ATOM 1532 C C . ASP A 1 200 ? 44.052 22.067 -6.921 1.00 25.64 200 ASP A C 1
ATOM 1533 O O . ASP A 1 200 ? 43.592 22.681 -7.899 1.00 26.64 200 ASP A O 1
ATOM 1538 N N . GLU A 1 201 ? 44.514 20.830 -7.059 1.00 22.14 201 GLU A N 1
ATOM 1539 C CA . GLU A 1 201 ? 44.560 20.173 -8.357 1.00 21.12 201 GLU A CA 1
ATOM 1540 C C . GLU A 1 201 ? 43.199 19.681 -8.848 1.00 20.45 201 GLU A C 1
ATOM 1541 O O . GLU A 1 201 ? 43.036 19.326 -10.019 1.00 18.57 201 GLU A O 1
ATOM 1547 N N . CYS A 1 202 ? 42.247 19.611 -7.923 1.00 16.74 202 CYS A N 1
ATOM 1548 C CA . CYS A 1 202 ? 40.895 19.186 -8.311 1.00 15.09 202 CYS A CA 1
ATOM 1549 C C . CYS A 1 202 ? 39.977 19.921 -7.332 1.00 14.66 202 CYS A C 1
ATOM 1550 O O . CYS A 1 202 ? 40.400 20.162 -6.199 1.00 14.55 202 CYS A O 1
ATOM 1553 N N . THR A 1 203 ? 38.778 20.288 -7.754 1.00 15.77 203 THR A N 1
ATOM 1554 C CA . THR A 1 203 ? 37.893 20.959 -6.788 1.00 15.68 203 THR A CA 1
ATOM 1555 C C . THR A 1 203 ? 36.779 20.007 -6.380 1.00 15.41 203 THR A C 1
ATOM 1556 O O . THR A 1 203 ? 36.339 19.223 -7.213 1.00 13.82 203 THR A O 1
ATOM 1560 N N . GLY A 1 204 ? 36.486 20.074 -5.077 1.00 14.33 204 GLY A N 1
ATOM 1561 C CA . GLY A 1 204 ? 35.419 19.185 -4.552 1.00 14.47 204 GLY A CA 1
ATOM 1562 C C . GLY A 1 204 ? 34.178 20.074 -4.417 1.00 14.31 204 GLY A C 1
ATOM 1563 O O . GLY A 1 204 ? 34.263 21.290 -4.260 1.00 15.47 204 GLY A O 1
ATOM 1564 N N . TYR A 1 205 ? 32.997 19.464 -4.518 1.00 13.59 205 TYR A N 1
ATOM 1565 C CA . TYR A 1 205 ? 31.747 20.196 -4.506 1.00 11.61 205 TYR A CA 1
ATOM 1566 C C . TYR A 1 205 ? 30.775 19.694 -3.445 1.00 13.50 205 TYR A C 1
ATOM 1567 O O . TYR A 1 205 ? 30.528 18.487 -3.429 1.00 12.41 205 TYR A O 1
ATOM 1576 N N . GLU A 1 206 ? 30.225 20.604 -2.660 1.00 12.98 206 GLU A N 1
ATOM 1577 C CA . GLU A 1 206 ? 29.177 20.217 -1.709 1.00 15.54 206 GLU A CA 1
ATOM 1578 C C . GLU A 1 206 ? 27.839 20.332 -2.433 1.00 15.46 206 GLU A C 1
ATOM 1579 O O . GLU A 1 206 ? 27.762 21.119 -3.400 1.00 17.09 206 GLU A O 1
ATOM 1585 N N . GLY A 1 207 ? 26.796 19.673 -1.961 1.00 15.25 207 GLY A N 1
ATOM 1586 C CA . GLY A 1 207 ? 25.478 19.847 -2.590 1.00 15.81 207 GLY A CA 1
ATOM 1587 C C . GLY A 1 207 ? 25.019 18.596 -3.335 1.00 15.30 207 GLY A C 1
ATOM 1588 O O . GLY A 1 207 ? 25.511 17.504 -3.125 1.00 14.32 207 GLY A O 1
ATOM 1589 N N . ASP A 1 208 ? 24.018 18.789 -4.194 1.00 15.54 208 ASP A N 1
ATOM 1590 C CA . ASP A 1 208 ? 23.403 17.692 -4.926 1.00 15.63 208 ASP A CA 1
ATOM 1591 C C . ASP A 1 208 ? 22.592 18.279 -6.058 1.00 15.15 208 ASP A C 1
ATOM 1592 O O . ASP A 1 208 ? 22.507 19.514 -6.260 1.00 17.37 208 ASP A O 1
ATOM 1597 N N . THR A 1 209 ? 22.020 17.387 -6.861 1.00 13.64 209 THR A N 1
ATOM 1598 C CA . THR A 1 209 ? 21.279 17.827 -8.058 1.00 14.00 209 THR A CA 1
ATOM 1599 C C . THR A 1 209 ? 20.061 18.691 -7.783 1.00 16.17 209 THR A C 1
ATOM 1600 O O . THR A 1 209 ? 19.605 19.404 -8.706 1.00 15.76 209 THR A O 1
ATOM 1604 N N . VAL A 1 210 ? 19.506 18.634 -6.572 1.00 15.97 210 VAL A N 1
ATOM 1605 C CA . VAL A 1 210 ? 18.336 19.463 -6.257 1.00 17.30 210 VAL A CA 1
ATOM 1606 C C . VAL A 1 210 ? 18.759 20.806 -5.676 1.00 16.51 210 VAL A C 1
ATOM 1607 O O . VAL A 1 210 ? 18.296 21.861 -6.105 1.00 16.24 210 VAL A O 1
ATOM 1611 N N . ARG A 1 211 ? 19.688 20.818 -4.752 1.00 15.51 211 ARG A N 1
ATOM 1612 C CA . ARG A 1 211 ? 20.182 22.042 -4.116 1.00 18.93 211 ARG A CA 1
ATOM 1613 C C . ARG A 1 211 ? 21.161 22.817 -5.004 1.00 17.04 211 ARG A C 1
ATOM 1614 O O . ARG A 1 211 ? 21.289 24.026 -4.797 1.00 17.14 211 ARG A O 1
ATOM 1622 N N . GLY A 1 212 ? 21.858 22.126 -5.891 1.00 14.25 212 GLY A N 1
ATOM 1623 C CA . GLY A 1 212 ? 22.945 22.783 -6.648 1.00 15.05 212 GLY A CA 1
ATOM 1624 C C . GLY A 1 212 ? 24.292 22.381 -6.018 1.00 15.63 212 GLY A C 1
ATOM 1625 O O . GLY A 1 212 ? 24.353 21.922 -4.866 1.00 14.57 212 GLY A O 1
ATOM 1626 N N . PHE A 1 213 ? 25.365 22.573 -6.799 1.00 14.74 213 PHE A N 1
ATOM 1627 C CA . PHE A 1 213 ? 26.706 22.211 -6.330 1.00 16.00 213 PHE A CA 1
ATOM 1628 C C . PHE A 1 213 ? 27.523 23.447 -6.016 1.00 16.95 213 PHE A C 1
ATOM 1629 O O . PHE A 1 213 ? 27.501 24.429 -6.771 1.00 16.50 213 PHE A O 1
ATOM 1637 N N . LEU A 1 214 ? 28.236 23.472 -4.904 1.00 15.12 214 LEU A N 1
ATOM 1638 C CA . LEU A 1 214 ? 29.040 24.616 -4.493 1.00 15.92 214 LEU A CA 1
ATOM 1639 C C . LEU A 1 214 ? 30.459 24.133 -4.210 1.00 15.55 214 LEU A C 1
ATOM 1640 O O . LEU A 1 214 ? 30.602 23.093 -3.567 1.00 15.84 214 LEU A O 1
ATOM 1645 N N . PRO A 1 215 ? 31.450 24.864 -4.666 1.00 16.39 215 PRO A N 1
ATOM 1646 C CA . PRO A 1 215 ? 32.838 24.496 -4.400 1.00 16.73 215 PRO A CA 1
ATOM 1647 C C . PRO A 1 215 ? 33.095 24.439 -2.913 1.00 16.74 215 PRO A C 1
ATOM 1648 O O . PRO A 1 215 ? 32.721 25.332 -2.127 1.00 14.61 215 PRO A O 1
ATOM 1652 N N . ALA A 1 216 ? 33.813 23.395 -2.443 1.00 16.31 216 ALA A N 1
ATOM 1653 C CA . ALA A 1 216 ? 34.051 23.257 -1.023 1.00 15.74 216 ALA A CA 1
ATOM 1654 C C . ALA A 1 216 ? 35.355 23.926 -0.573 1.00 17.33 216 ALA A C 1
ATOM 1655 O O . ALA A 1 216 ? 36.353 23.815 -1.297 1.00 16.86 216 ALA A O 1
ATOM 1657 N N . THR A 1 217 ? 35.342 24.521 0.616 1.00 17.32 217 THR A N 1
ATOM 1658 C CA . THR A 1 217 ? 36.615 25.033 1.137 1.00 19.96 217 THR A CA 1
ATOM 1659 C C . THR A 1 217 ? 36.907 24.230 2.405 1.00 18.13 217 THR A C 1
ATOM 1660 O O . THR A 1 217 ? 36.018 23.958 3.213 1.00 18.71 217 THR A O 1
ATOM 1664 N N . ASN A 1 218 ? 38.107 23.688 2.461 1.00 16.06 218 ASN A N 1
ATOM 1665 C CA . ASN A 1 218 ? 38.545 22.858 3.576 1.00 16.13 218 ASN A CA 1
ATOM 1666 C C . ASN A 1 218 ? 39.886 23.452 4.000 1.00 16.66 218 ASN A C 1
ATOM 1667 O O . ASN A 1 218 ? 40.771 23.621 3.127 1.00 16.33 218 ASN A O 1
ATOM 1672 N N . ARG A 1 219 ? 40.137 23.612 5.288 1.00 15.01 219 ARG A N 1
ATOM 1673 C CA . ARG A 1 219 ? 41.430 24.171 5.725 1.00 15.35 219 ARG A CA 1
ATOM 1674 C C . ARG A 1 219 ? 42.013 23.377 6.888 1.00 15.52 219 ARG A C 1
ATOM 1675 O O . ARG A 1 219 ? 42.915 23.868 7.565 1.00 15.86 219 ARG A O 1
ATOM 1683 N N . ILE A 1 220 ? 41.491 22.178 7.158 1.00 15.32 220 ILE A N 1
ATOM 1684 C CA . ILE A 1 220 ? 42.045 21.398 8.265 1.00 16.05 220 ILE A CA 1
ATOM 1685 C C . ILE A 1 220 ? 43.380 20.767 7.893 1.00 16.32 220 ILE A C 1
ATOM 1686 O O . ILE A 1 220 ? 43.656 20.583 6.700 1.00 15.97 220 ILE A O 1
ATOM 1691 N N . GLN A 1 221 ? 44.197 20.478 8.914 1.00 15.30 221 GLN A N 1
ATOM 1692 C CA . GLN A 1 221 ? 45.458 19.754 8.633 1.00 16.71 221 GLN A CA 1
ATOM 1693 C C . GLN A 1 221 ? 45.314 18.402 9.324 1.00 17.03 221 GLN A C 1
ATOM 1694 O O . GLN A 1 221 ? 44.855 18.360 10.476 1.00 16.75 221 GLN A O 1
ATOM 1700 N N . TRP A 1 222 ? 45.648 17.320 8.629 1.00 16.32 222 TRP A N 1
ATOM 1701 C CA . TRP A 1 222 ? 45.475 15.995 9.259 1.00 16.55 222 TRP A CA 1
ATOM 1702 C C . TRP A 1 222 ? 46.527 15.027 8.757 1.00 16.11 222 TRP A C 1
ATOM 1703 O O . TRP A 1 222 ? 47.122 15.263 7.688 1.00 16.05 222 TRP A O 1
ATOM 1714 N N . MET A 1 223 ? 46.744 13.913 9.454 1.00 15.66 223 MET A N 1
ATOM 1715 C CA . MET A 1 223 ? 47.643 12.878 8.999 1.00 16.44 223 MET A CA 1
ATOM 1716 C C . MET A 1 223 ? 47.354 11.603 9.784 1.00 16.32 223 MET A C 1
ATOM 1717 O O . MET A 1 223 ? 46.865 11.750 10.906 1.00 17.22 223 MET A O 1
ATOM 1722 N N . GLY A 1 224 ? 47.562 10.414 9.240 1.00 14.66 224 GLY A N 1
ATOM 1723 C CA . GLY A 1 224 ? 47.306 9.181 10.002 1.00 14.57 224 GLY A CA 1
ATOM 1724 C C . GLY A 1 224 ? 45.842 8.788 9.792 1.00 13.53 224 GLY A C 1
ATOM 1725 O O . GLY A 1 224 ? 45.614 7.703 9.240 1.00 13.98 224 GLY A O 1
ATOM 1726 N N . ASP A 1 225 ? 44.897 9.665 10.111 1.00 12.19 225 ASP A N 1
ATOM 1727 C CA . ASP A 1 225 ? 43.485 9.314 9.839 1.00 13.68 225 ASP A CA 1
ATOM 1728 C C . ASP A 1 225 ? 43.121 9.615 8.392 1.00 14.06 225 ASP A C 1
ATOM 1729 O O . ASP A 1 225 ? 42.122 9.117 7.856 1.00 12.84 225 ASP A O 1
ATOM 1734 N N . ALA A 1 226 ? 43.890 10.472 7.734 1.00 13.68 226 ALA A N 1
ATOM 1735 C CA . ALA A 1 226 ? 43.630 10.896 6.351 1.00 13.60 226 ALA A CA 1
ATOM 1736 C C . ALA A 1 226 ? 44.858 11.649 5.822 1.00 14.97 226 ALA A C 1
ATOM 1737 O O . ALA A 1 226 ? 45.898 11.601 6.491 1.00 16.06 226 ALA A O 1
ATOM 1739 N N . GLY A 1 227 ? 44.763 12.343 4.707 1.00 14.48 227 GLY A N 1
ATOM 1740 C CA . GLY A 1 227 ? 45.866 13.189 4.227 1.00 13.83 227 GLY A CA 1
ATOM 1741 C C . GLY A 1 227 ? 46.456 12.766 2.892 1.00 14.95 227 GLY A C 1
ATOM 1742 O O . GLY A 1 227 ? 47.044 13.615 2.210 1.00 16.05 227 GLY A O 1
ATOM 1743 N N . ILE A 1 228 ? 46.435 11.483 2.546 1.00 14.26 228 ILE A N 1
ATOM 1744 C CA . ILE A 1 228 ? 46.993 11.091 1.250 1.00 15.08 228 ILE A CA 1
ATOM 1745 C C . ILE A 1 228 ? 46.147 11.627 0.102 1.00 15.57 228 ILE A C 1
ATOM 1746 O O . ILE A 1 228 ? 44.915 11.579 0.144 1.00 14.38 228 ILE A O 1
ATOM 1751 N N . CYS A 1 229 ? 46.803 12.137 -0.944 1.00 15.79 229 CYS A N 1
ATOM 1752 C CA . CYS A 1 229 ? 46.184 12.564 -2.177 1.00 16.36 229 CYS A CA 1
ATOM 1753 C C . CYS A 1 229 ? 46.784 11.706 -3.291 1.00 16.46 229 CYS A C 1
ATOM 1754 O O . CYS A 1 229 ? 47.998 11.448 -3.290 1.00 15.46 229 CYS A O 1
ATOM 1757 N N . ALA A 1 230 ? 45.927 11.183 -4.147 1.00 15.23 230 ALA A N 1
ATOM 1758 C CA . ALA A 1 230 ? 46.409 10.258 -5.177 1.00 15.26 230 ALA A CA 1
ATOM 1759 C C . ALA A 1 230 ? 45.443 10.243 -6.353 1.00 15.29 230 ALA A C 1
ATOM 1760 O O . ALA A 1 230 ? 44.288 10.641 -6.186 1.00 15.18 230 ALA A O 1
ATOM 1762 N N . SER A 1 231 ? 45.885 9.812 -7.516 1.00 14.05 231 SER A N 1
ATOM 1763 C CA . SER A 1 231 ? 45.001 9.764 -8.669 1.00 14.32 231 SER A CA 1
ATOM 1764 C C . SER A 1 231 ? 44.435 8.359 -8.800 1.00 14.18 231 SER A C 1
ATOM 1765 O O . SER A 1 231 ? 44.842 7.428 -8.086 1.00 16.25 231 SER A O 1
ATOM 1768 N N . LEU A 1 232 ? 43.499 8.151 -9.707 1.00 14.49 232 LEU A N 1
ATOM 1769 C CA . LEU A 1 232 ? 43.007 6.812 -10.031 1.00 14.88 232 LEU A CA 1
ATOM 1770 C C . LEU A 1 232 ? 44.166 5.888 -10.413 1.00 16.03 232 LEU A C 1
ATOM 1771 O O . LEU A 1 232 ? 44.229 4.710 -9.990 1.00 16.45 232 LEU A O 1
ATOM 1776 N N . ASN A 1 233 ? 45.110 6.357 -11.240 1.00 15.19 233 ASN A N 1
ATOM 1777 C CA . ASN A 1 233 ? 46.240 5.485 -11.614 1.00 15.38 233 ASN A CA 1
ATOM 1778 C C . ASN A 1 233 ? 47.084 5.104 -10.412 1.00 15.72 233 ASN A C 1
ATOM 1779 O O . ASN A 1 233 ? 47.595 3.975 -10.315 1.00 15.93 233 ASN A O 1
ATOM 1784 N N . ASP A 1 234 ? 47.256 6.010 -9.444 1.00 14.91 234 ASP A N 1
ATOM 1785 C CA . ASP A 1 234 ? 47.983 5.656 -8.223 1.00 15.23 234 ASP A CA 1
ATOM 1786 C C . ASP A 1 234 ? 47.231 4.545 -7.498 1.00 16.18 234 ASP A C 1
ATOM 1787 O O . ASP A 1 234 ? 47.843 3.606 -6.981 1.00 17.34 234 ASP A O 1
ATOM 1792 N N . MET A 1 235 ? 45.897 4.691 -7.383 1.00 14.17 235 MET A N 1
ATOM 1793 C CA . MET A 1 235 ? 45.112 3.707 -6.613 1.00 15.51 235 MET A CA 1
ATOM 1794 C C . MET A 1 235 ? 45.093 2.353 -7.309 1.00 16.06 235 MET A C 1
ATOM 1795 O O . MET A 1 235 ? 45.152 1.272 -6.663 1.00 15.72 235 MET A O 1
ATOM 1800 N N . ILE A 1 236 ? 45.078 2.346 -8.635 1.00 15.11 236 ILE A N 1
ATOM 1801 C CA . ILE A 1 236 ? 45.221 1.118 -9.412 1.00 16.84 236 ILE A CA 1
ATOM 1802 C C . ILE A 1 236 ? 46.561 0.449 -9.075 1.00 16.47 236 ILE A C 1
ATOM 1803 O O . ILE A 1 236 ? 46.599 -0.780 -8.863 1.00 17.21 236 ILE A O 1
ATOM 1808 N N . ALA A 1 237 ? 47.655 1.200 -8.988 1.00 16.61 237 ALA A N 1
ATOM 1809 C CA . ALA A 1 237 ? 48.952 0.579 -8.650 1.00 16.50 237 ALA A CA 1
ATOM 1810 C C . ALA A 1 237 ? 48.932 -0.102 -7.282 1.00 17.52 237 ALA A C 1
ATOM 1811 O O . ALA A 1 237 ? 49.557 -1.170 -7.092 1.00 17.11 237 ALA A O 1
ATOM 1813 N N . TRP A 1 238 ? 48.216 0.472 -6.308 1.00 16.89 238 TRP A N 1
ATOM 1814 C CA . TRP A 1 238 ? 48.054 -0.200 -5.000 1.00 15.37 238 TRP A CA 1
ATOM 1815 C C . TRP A 1 238 ? 47.295 -1.502 -5.157 1.00 15.74 238 TRP A C 1
ATOM 1816 O O . TRP A 1 238 ? 47.706 -2.522 -4.588 1.00 16.23 238 TRP A O 1
ATOM 1827 N N . GLU A 1 239 ? 46.189 -1.541 -5.945 1.00 14.33 239 GLU A N 1
ATOM 1828 C CA . GLU A 1 239 ? 45.495 -2.800 -6.145 1.00 15.44 239 GLU A CA 1
ATOM 1829 C C . GLU A 1 239 ? 46.403 -3.833 -6.834 1.00 18.82 239 GLU A C 1
ATOM 1830 O O . GLU A 1 239 ? 46.314 -5.029 -6.505 1.00 18.01 239 GLU A O 1
ATOM 1836 N N . GLN A 1 240 ? 47.220 -3.383 -7.791 1.00 17.79 240 GLN A N 1
ATOM 1837 C CA . GLN A 1 240 ? 48.127 -4.339 -8.453 1.00 20.03 240 GLN A CA 1
ATOM 1838 C C . GLN A 1 240 ? 49.212 -4.872 -7.519 1.00 19.86 240 GLN A C 1
ATOM 1839 O O . GLN A 1 240 ? 49.523 -6.073 -7.563 1.00 21.18 240 GLN A O 1
ATOM 1845 N N . PHE A 1 241 ? 49.733 -4.059 -6.616 1.00 19.70 241 PHE A N 1
ATOM 1846 C CA . PHE A 1 241 ? 50.714 -4.459 -5.608 1.00 20.58 241 PHE A CA 1
ATOM 1847 C C . PHE A 1 241 ? 50.118 -5.518 -4.670 1.00 21.70 241 PHE A C 1
ATOM 1848 O O . PHE A 1 241 ? 50.750 -6.510 -4.283 1.00 20.92 241 PHE A O 1
ATOM 1856 N N . ILE A 1 242 ? 48.851 -5.308 -4.290 1.00 18.87 242 ILE A N 1
ATOM 1857 C CA . ILE A 1 242 ? 48.114 -6.240 -3.450 1.00 18.57 242 ILE A CA 1
ATOM 1858 C C . ILE A 1 242 ? 48.052 -7.602 -4.128 1.00 20.19 242 ILE A C 1
ATOM 1859 O O . ILE A 1 242 ? 48.244 -8.670 -3.503 1.00 20.03 242 ILE A O 1
ATOM 1864 N N . ASP A 1 243 ? 47.684 -7.600 -5.416 1.00 18.94 243 ASP A N 1
ATOM 1865 C CA . ASP A 1 243 ? 47.585 -8.868 -6.151 1.00 19.95 243 ASP A CA 1
ATOM 1866 C C . ASP A 1 243 ? 48.955 -9.499 -6.331 1.00 20.53 243 ASP A C 1
ATOM 1867 O O . ASP A 1 243 ? 49.042 -10.722 -6.202 1.00 20.37 243 ASP A O 1
ATOM 1872 N N . ALA A 1 244 ? 49.987 -8.704 -6.606 1.00 20.36 244 ALA A N 1
ATOM 1873 C CA . ALA A 1 244 ? 51.328 -9.283 -6.779 1.00 22.45 244 ALA A CA 1
ATOM 1874 C C . ALA A 1 244 ? 51.857 -9.896 -5.483 1.00 25.04 244 ALA A C 1
ATOM 1875 O O . ALA A 1 244 ? 52.659 -10.832 -5.542 1.00 24.10 244 ALA A O 1
ATOM 1877 N N . THR A 1 245 ? 51.428 -9.398 -4.317 1.00 23.33 245 THR A N 1
ATOM 1878 C CA . THR A 1 245 ? 51.894 -9.940 -3.045 1.00 23.90 245 THR A CA 1
ATOM 1879 C C . THR A 1 245 ? 50.862 -10.820 -2.354 1.00 23.50 245 THR A C 1
ATOM 1880 O O . THR A 1 245 ? 51.023 -11.157 -1.173 1.00 25.18 245 THR A O 1
ATOM 1884 N N . ARG A 1 246 ? 49.833 -11.276 -3.020 1.00 22.98 246 ARG A N 1
ATOM 1885 C CA . ARG A 1 246 ? 48.750 -12.042 -2.444 1.00 26.94 246 ARG A CA 1
ATOM 1886 C C . ARG A 1 246 ? 49.154 -13.362 -1.768 1.00 30.18 246 ARG A C 1
ATOM 1887 O O . ARG A 1 246 ? 48.458 -13.757 -0.827 1.00 28.97 246 ARG A O 1
ATOM 1895 N N . ASP A 1 247 ? 50.180 -14.031 -2.297 1.00 31.10 247 ASP A N 1
ATOM 1896 C CA . ASP A 1 247 ? 50.577 -15.312 -1.724 1.00 34.78 247 ASP A CA 1
ATOM 1897 C C . ASP A 1 247 ? 51.619 -15.221 -0.627 1.00 35.24 247 ASP A C 1
ATOM 1898 O O . ASP A 1 247 ? 52.096 -16.262 -0.189 1.00 36.55 247 ASP A O 1
ATOM 1903 N N . ASP A 1 248 ? 52.069 -14.048 -0.232 1.00 35.73 248 ASP A N 1
ATOM 1904 C CA . ASP A 1 248 ? 53.080 -13.934 0.812 1.00 36.53 248 ASP A CA 1
ATOM 1905 C C . ASP A 1 248 ? 52.370 -13.766 2.153 1.00 37.32 248 ASP A C 1
ATOM 1906 O O . ASP A 1 248 ? 51.843 -12.695 2.465 1.00 35.29 248 ASP A O 1
ATOM 1911 N N . GLU A 1 249 ? 52.387 -14.814 2.981 1.00 38.45 249 GLU A N 1
ATOM 1912 C CA . GLU A 1 249 ? 51.742 -14.778 4.291 1.00 39.30 249 GLU A CA 1
ATOM 1913 C C . GLU A 1 249 ? 52.288 -13.656 5.166 1.00 39.03 249 GLU A C 1
ATOM 1914 O O . GLU A 1 249 ? 51.521 -13.098 5.950 1.00 41.26 249 GLU A O 1
ATOM 1916 N N . SER A 1 250 ? 53.553 -13.304 5.045 1.00 36.46 250 SER A N 1
ATOM 1917 C CA . SER A 1 250 ? 54.148 -12.200 5.772 1.00 35.60 250 SER A CA 1
ATOM 1918 C C . SER A 1 250 ? 54.136 -10.883 4.996 1.00 33.07 250 SER A C 1
ATOM 1919 O O . SER A 1 250 ? 54.819 -9.933 5.374 1.00 32.79 250 SER A O 1
ATOM 1921 N N . GLY A 1 251 ? 53.395 -10.791 3.899 1.00 30.10 251 GLY A N 1
ATOM 1922 C CA . GLY A 1 251 ? 53.295 -9.576 3.104 1.00 27.67 251 GLY A CA 1
ATOM 1923 C C . GLY A 1 251 ? 52.424 -8.545 3.837 1.00 25.39 251 GLY A C 1
ATOM 1924 O O . GLY A 1 251 ? 51.563 -8.929 4.635 1.00 23.12 251 GLY A O 1
ATOM 1925 N N . LEU A 1 252 ? 52.681 -7.271 3.594 1.00 23.39 252 LEU A N 1
ATOM 1926 C CA . LEU A 1 252 ? 52.001 -6.211 4.313 1.00 24.26 252 LEU A CA 1
ATOM 1927 C C . LEU A 1 252 ? 50.484 -6.296 4.214 1.00 22.43 252 LEU A C 1
ATOM 1928 O O . LEU A 1 252 ? 49.819 -6.220 5.258 1.00 22.90 252 LEU A O 1
ATOM 1933 N N . TYR A 1 253 ? 49.938 -6.437 3.010 1.00 20.83 253 TYR A N 1
ATOM 1934 C CA . TYR A 1 253 ? 48.458 -6.419 2.937 1.00 20.06 253 TYR A CA 1
ATOM 1935 C C . TYR A 1 253 ? 47.832 -7.639 3.587 1.00 21.23 253 TYR A C 1
ATOM 1936 O O . TYR A 1 253 ? 46.740 -7.524 4.179 1.00 19.03 253 TYR A O 1
ATOM 1945 N N . ARG A 1 254 ? 48.459 -8.810 3.402 1.00 21.36 254 ARG A N 1
ATOM 1946 C CA . ARG A 1 254 ? 47.935 -10.011 4.068 1.00 22.71 254 ARG A CA 1
ATOM 1947 C C . ARG A 1 254 ? 47.957 -9.836 5.582 1.00 21.96 254 ARG A C 1
ATOM 1948 O O . ARG A 1 254 ? 47.030 -10.286 6.262 1.00 22.34 254 ARG A O 1
ATOM 1956 N N . ARG A 1 255 ? 48.951 -9.195 6.161 1.00 21.15 255 ARG A N 1
ATOM 1957 C CA . ARG A 1 255 ? 49.056 -8.942 7.581 1.00 22.36 255 ARG A CA 1
ATOM 1958 C C . ARG A 1 255 ? 48.004 -7.931 8.052 1.00 22.94 255 ARG A C 1
ATOM 1959 O O . ARG A 1 255 ? 47.579 -7.998 9.212 1.00 21.60 255 ARG A O 1
ATOM 1967 N N . LEU A 1 256 ? 47.576 -6.996 7.190 1.00 19.66 256 LEU A N 1
ATOM 1968 C CA . LEU A 1 256 ? 46.542 -6.048 7.589 1.00 19.85 256 LEU A CA 1
ATOM 1969 C C . LEU A 1 256 ? 45.120 -6.594 7.543 1.00 18.95 256 LEU A C 1
ATOM 1970 O O . LEU A 1 256 ? 44.195 -6.069 8.182 1.00 18.67 256 LEU A O 1
ATOM 1975 N N . SER A 1 257 ? 44.873 -7.575 6.677 1.00 18.49 257 SER A N 1
ATOM 1976 C CA . SER A 1 257 ? 43.549 -7.982 6.273 1.00 19.25 257 SER A CA 1
ATOM 1977 C C . SER A 1 257 ? 42.968 -9.296 6.759 1.00 19.12 257 SER A C 1
ATOM 1978 O O . SER A 1 257 ? 41.905 -9.685 6.261 1.00 21.11 257 SER A O 1
ATOM 1981 N N . GLY A 1 258 ? 43.537 -9.876 7.784 1.00 19.06 258 GLY A N 1
ATOM 1982 C CA . GLY A 1 258 ? 43.002 -11.113 8.348 1.00 20.25 258 GLY A CA 1
ATOM 1983 C C . GLY A 1 258 ? 41.830 -10.797 9.282 1.00 20.57 258 GLY A C 1
ATOM 1984 O O . GLY A 1 258 ? 41.493 -9.650 9.547 1.00 19.69 258 GLY A O 1
ATOM 1985 N N . PRO A 1 259 ? 41.227 -11.845 9.824 1.00 22.23 259 PRO A N 1
ATOM 1986 C CA . PRO A 1 259 ? 40.069 -11.729 10.689 1.00 21.92 259 PRO A CA 1
ATOM 1987 C C . PRO A 1 259 ? 40.424 -11.136 12.039 1.00 20.68 259 PRO A C 1
ATOM 1988 O O . PRO A 1 259 ? 41.559 -11.169 12.490 1.00 19.00 259 PRO A O 1
ATOM 1992 N N . GLN A 1 260 ? 39.450 -10.501 12.681 1.00 19.84 260 GLN A N 1
ATOM 1993 C CA . GLN A 1 260 ? 39.600 -9.900 13.987 1.00 18.86 260 GLN A CA 1
ATOM 1994 C C . GLN A 1 260 ? 38.356 -10.296 14.802 1.00 17.05 260 GLN A C 1
ATOM 1995 O O . GLN A 1 260 ? 37.293 -10.548 14.253 1.00 17.67 260 GLN A O 1
ATOM 2001 N N . THR A 1 261 ? 38.522 -10.182 16.105 1.00 16.26 261 THR A N 1
ATOM 2002 C CA . THR A 1 261 ? 37.424 -10.470 17.030 1.00 17.90 261 THR A CA 1
ATOM 2003 C C . THR A 1 261 ? 37.409 -9.415 18.122 1.00 18.36 261 THR A C 1
ATOM 2004 O O . THR A 1 261 ? 38.381 -8.678 18.300 1.00 17.50 261 THR A O 1
ATOM 2008 N N . PHE A 1 262 ? 36.293 -9.286 18.830 1.00 15.39 262 PHE A N 1
ATOM 2009 C CA . PHE A 1 262 ? 36.159 -8.497 20.041 1.00 15.47 262 PHE A CA 1
ATOM 2010 C C . PHE A 1 262 ? 36.778 -9.319 21.179 1.00 17.26 262 PHE A C 1
ATOM 2011 O O . PHE A 1 262 ? 37.148 -10.498 20.967 1.00 17.01 262 PHE A O 1
ATOM 2019 N N . LYS A 1 263 ? 36.853 -8.749 22.367 1.00 17.52 263 LYS A N 1
ATOM 2020 C CA . LYS A 1 263 ? 37.489 -9.450 23.497 1.00 22.59 263 LYS A CA 1
ATOM 2021 C C . LYS A 1 263 ? 36.753 -10.709 23.944 1.00 20.92 263 LYS A C 1
ATOM 2022 O O . LYS A 1 263 ? 37.399 -1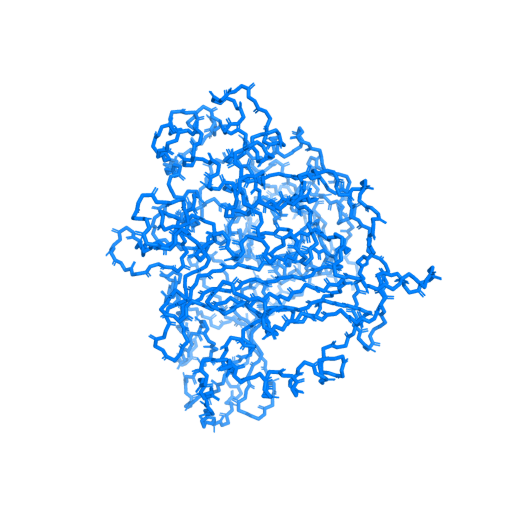1.676 24.390 1.00 21.24 263 LYS A O 1
ATOM 2028 N N . ASP A 1 264 ? 35.472 -10.815 23.656 1.00 19.03 264 ASP A N 1
ATOM 2029 C CA . ASP A 1 264 ? 34.659 -11.987 23.943 1.00 19.90 264 ASP A CA 1
ATOM 2030 C C . ASP A 1 264 ? 34.654 -13.006 22.821 1.00 20.93 264 ASP A C 1
ATOM 2031 O O . ASP A 1 264 ? 33.887 -13.974 22.848 1.00 21.41 264 ASP A O 1
ATOM 2036 N N . GLY A 1 265 ? 35.480 -12.841 21.781 1.00 19.80 265 GLY A N 1
ATOM 2037 C CA . GLY A 1 265 ? 35.616 -13.781 20.679 1.00 18.97 265 GLY A CA 1
ATOM 2038 C C . GLY A 1 265 ? 34.641 -13.617 19.535 1.00 19.53 265 GLY A C 1
ATOM 2039 O O . GLY A 1 265 ? 34.633 -14.374 18.560 1.00 19.66 265 GLY A O 1
ATOM 2040 N N . VAL A 1 266 ? 33.696 -12.679 19.639 1.00 18.25 266 VAL A N 1
ATOM 2041 C CA . VAL A 1 266 ? 32.713 -12.469 18.584 1.00 19.69 266 VAL A CA 1
ATOM 2042 C C . VAL A 1 266 ? 33.445 -11.795 17.411 1.00 18.78 266 VAL A C 1
ATOM 2043 O O . VAL A 1 266 ? 34.306 -10.955 17.668 1.00 17.76 266 VAL A O 1
ATOM 2047 N N . ALA A 1 267 ? 33.095 -12.163 16.194 1.00 19.04 267 ALA A N 1
ATOM 2048 C CA . ALA A 1 267 ? 33.745 -11.623 15.007 1.00 19.33 267 ALA A CA 1
ATOM 2049 C C . ALA A 1 267 ? 33.527 -10.117 14.898 1.00 18.21 267 ALA A C 1
ATOM 2050 O O . ALA A 1 267 ? 32.414 -9.604 15.089 1.00 18.09 267 ALA A O 1
ATOM 2052 N N . ALA A 1 268 ? 34.608 -9.413 14.590 1.00 16.20 268 ALA A N 1
ATOM 2053 C CA . ALA A 1 268 ? 34.587 -7.947 14.492 1.00 15.79 268 ALA A CA 1
ATOM 2054 C C . ALA A 1 268 ? 34.681 -7.540 13.025 1.00 17.23 268 ALA A C 1
ATOM 2055 O O . ALA A 1 268 ? 35.102 -8.316 12.179 1.00 17.63 268 ALA A O 1
ATOM 2057 N N . PRO A 1 269 ? 34.282 -6.317 12.697 1.00 17.37 269 PRO A N 1
ATOM 2058 C CA . PRO A 1 269 ? 34.161 -5.918 11.305 1.00 18.05 269 PRO A CA 1
ATOM 2059 C C . PRO A 1 269 ? 35.252 -5.045 10.749 1.00 18.24 269 PRO A C 1
ATOM 2060 O O . PRO A 1 269 ? 35.083 -4.414 9.683 1.00 19.04 269 PRO A O 1
ATOM 2064 N N . TYR A 1 270 ? 36.337 -4.907 11.487 1.00 16.68 270 TYR A N 1
ATOM 2065 C CA . TYR A 1 270 ? 37.390 -3.965 11.120 1.00 15.27 270 TYR A CA 1
ATOM 2066 C C . TYR A 1 270 ? 38.732 -4.441 11.634 1.00 15.78 270 TYR A C 1
ATOM 2067 O O . TYR A 1 270 ? 38.840 -5.059 12.711 1.00 14.62 270 TYR A O 1
ATOM 2076 N N . GLY A 1 271 ? 39.776 -4.163 10.849 1.00 15.47 271 GLY A N 1
ATOM 2077 C CA . GLY A 1 271 ? 41.107 -4.596 11.333 1.00 13.57 271 GLY A CA 1
ATOM 2078 C C . GLY A 1 271 ? 42.152 -3.720 10.636 1.00 16.03 271 GLY A C 1
ATOM 2079 O O . GLY A 1 271 ? 42.031 -3.579 9.423 1.00 16.16 271 GLY A O 1
ATOM 2080 N N . PHE A 1 272 ? 43.123 -3.219 11.362 1.00 16.16 272 PHE A N 1
ATOM 2081 C CA . PHE A 1 272 ? 44.230 -2.463 10.781 1.00 17.19 272 PHE A CA 1
ATOM 2082 C C . PHE A 1 272 ? 43.830 -1.519 9.655 1.00 17.22 272 PHE A C 1
ATOM 2083 O O . PHE A 1 272 ? 44.462 -1.503 8.594 1.00 17.37 272 PHE A O 1
ATOM 2091 N N . GLY A 1 273 ? 42.837 -0.652 9.893 1.00 16.17 273 GLY A N 1
ATOM 2092 C CA . GLY A 1 273 ? 42.511 0.349 8.875 1.00 16.59 273 GLY A CA 1
ATOM 2093 C C . GLY A 1 273 ? 41.691 -0.158 7.708 1.00 15.93 273 GLY A C 1
ATOM 2094 O O . GLY A 1 273 ? 41.512 0.586 6.717 1.00 14.24 273 GLY A O 1
ATOM 2095 N N . LEU A 1 274 ? 41.094 -1.338 7.818 1.00 15.68 274 LEU A N 1
ATOM 2096 C CA . LEU A 1 274 ? 40.264 -1.906 6.769 1.00 15.15 274 LEU A CA 1
ATOM 2097 C C . LEU A 1 274 ? 38.903 -2.377 7.271 1.00 15.90 274 LEU A C 1
ATOM 2098 O O . LEU A 1 274 ? 38.850 -3.043 8.303 1.00 13.82 274 LEU A O 1
ATOM 2103 N N . ASN A 1 275 ? 37.856 -2.105 6.487 1.00 14.33 275 ASN A N 1
ATOM 2104 C CA . ASN A 1 275 ? 36.558 -2.703 6.785 1.00 16.47 275 ASN A CA 1
ATOM 2105 C C . ASN A 1 275 ? 36.648 -4.158 6.296 1.00 17.33 275 ASN A C 1
ATOM 2106 O O . ASN A 1 275 ? 37.207 -4.440 5.237 1.00 15.73 275 ASN A O 1
ATOM 2111 N N . LEU A 1 276 ? 36.076 -5.069 7.057 1.00 16.58 276 LEU A N 1
ATOM 2112 C CA . LEU A 1 276 ? 36.094 -6.509 6.742 1.00 20.33 276 LEU A CA 1
ATOM 2113 C C . LEU A 1 276 ? 34.638 -6.879 6.486 1.00 21.42 276 LEU A C 1
ATOM 2114 O O . LEU A 1 276 ? 33.832 -6.737 7.428 1.00 20.78 276 LEU A O 1
ATOM 2119 N N . HIS A 1 277 ? 34.300 -7.275 5.282 1.00 21.87 277 HIS A N 1
ATOM 2120 C CA . HIS A 1 277 ? 32.904 -7.503 4.912 1.00 25.84 277 HIS A CA 1
ATOM 2121 C C . HIS A 1 277 ? 32.758 -8.701 3.983 1.00 25.62 277 HIS A C 1
ATOM 2122 O O . HIS A 1 277 ? 33.694 -9.454 3.746 1.00 26.27 277 HIS A O 1
ATOM 2129 N N . GLU A 1 278 ? 31.551 -8.968 3.541 1.00 29.10 278 GLU A N 1
ATOM 2130 C CA . GLU A 1 278 ? 31.288 -10.125 2.681 1.00 32.17 278 GLU A CA 1
ATOM 2131 C C . GLU A 1 278 ? 30.086 -9.793 1.807 1.00 31.51 278 GLU A C 1
ATOM 2132 O O . GLU A 1 278 ? 29.282 -8.929 2.158 1.00 32.38 278 GLU A O 1
ATOM 2138 N N . THR A 1 279 ? 30.049 -10.402 0.640 1.00 29.97 279 THR A N 1
ATOM 2139 C CA . THR A 1 279 ? 28.959 -10.221 -0.295 1.00 29.38 279 THR A CA 1
ATOM 2140 C C . THR A 1 279 ? 28.784 -11.545 -1.024 1.00 29.22 279 THR A C 1
ATOM 2141 O O . THR A 1 279 ? 29.775 -12.115 -1.470 1.00 28.65 279 THR A O 1
ATOM 2145 N N . GLY A 1 280 ? 27.587 -12.108 -1.034 1.00 30.92 280 GLY A N 1
ATOM 2146 C CA . GLY A 1 280 ? 27.368 -13.414 -1.671 1.00 32.14 280 GLY A CA 1
ATOM 2147 C C . GLY A 1 280 ? 28.294 -14.495 -1.162 1.00 33.44 280 GLY A C 1
ATOM 2148 O O . GLY A 1 280 ? 28.692 -15.346 -1.962 1.00 36.71 280 GLY A O 1
ATOM 2149 N N . GLY A 1 281 ? 28.738 -14.505 0.093 1.00 33.07 281 GLY A N 1
ATOM 2150 C CA . GLY A 1 281 ? 29.651 -15.500 0.622 1.00 32.54 281 GLY A CA 1
ATOM 2151 C C . GLY A 1 281 ? 31.117 -15.266 0.333 1.00 32.62 281 GLY A C 1
ATOM 2152 O O . GLY A 1 281 ? 31.966 -16.100 0.686 1.00 33.65 281 GLY A O 1
ATOM 2153 N N . LYS A 1 282 ? 31.457 -14.155 -0.328 1.00 30.55 282 LYS A N 1
ATOM 2154 C CA . LYS A 1 282 ? 32.841 -13.862 -0.691 1.00 29.78 282 LYS A CA 1
ATOM 2155 C C . LYS A 1 282 ? 33.329 -12.732 0.217 1.00 26.01 282 LYS A C 1
ATOM 2156 O O . LYS A 1 282 ? 32.650 -11.712 0.371 1.00 24.74 282 LYS A O 1
ATOM 2162 N N . ARG A 1 283 ? 34.469 -12.950 0.833 1.00 23.86 283 ARG A N 1
ATOM 2163 C CA . ARG A 1 283 ? 35.044 -12.001 1.773 1.00 21.93 283 ARG A CA 1
ATOM 2164 C C . ARG A 1 283 ? 35.669 -10.785 1.073 1.00 20.95 283 ARG A C 1
ATOM 2165 O O . ARG A 1 283 ? 36.458 -10.969 0.154 1.00 20.44 283 ARG A O 1
ATOM 2173 N N . LEU A 1 284 ? 35.383 -9.597 1.589 1.00 19.95 284 LEU A N 1
ATOM 2174 C CA . LEU A 1 284 ? 35.950 -8.377 1.018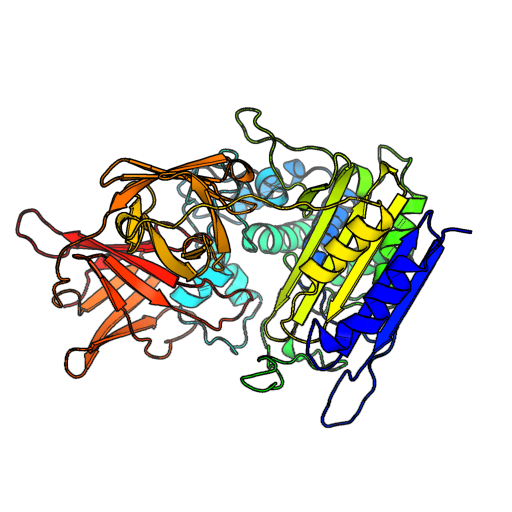 1.00 18.15 284 LEU A CA 1
ATOM 2175 C C . LEU A 1 284 ? 36.736 -7.604 2.069 1.00 17.76 284 LEU A C 1
ATOM 2176 O O . LEU A 1 284 ? 36.343 -7.637 3.245 1.00 16.60 284 LEU A O 1
ATOM 2181 N N . THR A 1 285 ? 37.769 -6.851 1.670 1.00 15.39 285 THR A N 1
ATOM 2182 C CA . THR A 1 285 ? 38.429 -5.922 2.569 1.00 14.65 285 THR A CA 1
ATOM 2183 C C . THR A 1 285 ? 38.527 -4.588 1.784 1.00 14.68 285 THR A C 1
ATOM 2184 O O . THR A 1 285 ? 38.615 -4.608 0.545 1.00 15.22 285 THR A O 1
ATOM 2188 N N . GLY A 1 286 ? 38.406 -3.467 2.477 1.00 13.64 286 GLY A N 1
ATOM 2189 C CA . GLY A 1 286 ? 38.459 -2.196 1.737 1.00 12.92 286 GLY A CA 1
ATOM 2190 C C . GLY A 1 286 ? 38.170 -1.047 2.691 1.00 13.59 286 GLY A C 1
ATOM 2191 O O . GLY A 1 286 ? 38.159 -1.253 3.909 1.00 13.88 286 GLY A O 1
ATOM 2192 N N . HIS A 1 287 ? 37.966 0.138 2.108 1.00 13.86 287 HIS A N 1
ATOM 2193 C CA . HIS A 1 287 ? 37.631 1.280 2.968 1.00 13.61 287 HIS A CA 1
ATOM 2194 C C . HIS A 1 287 ? 37.128 2.429 2.107 1.00 14.98 287 HIS A C 1
ATOM 2195 O O . HIS A 1 287 ? 37.507 2.547 0.930 1.00 14.34 287 HIS A O 1
ATOM 2202 N N . GLY A 1 288 ? 36.348 3.300 2.756 1.00 14.39 288 GLY A N 1
ATOM 2203 C CA . GLY A 1 288 ? 35.839 4.475 2.037 1.00 13.24 288 GLY A CA 1
ATOM 2204 C C . GLY A 1 288 ? 36.455 5.736 2.637 1.00 13.44 288 GLY A C 1
ATOM 2205 O O . GLY A 1 288 ? 37.157 5.720 3.655 1.00 13.17 288 GLY A O 1
ATOM 2206 N N . GLY A 1 289 ? 36.188 6.881 2.019 1.00 13.64 289 GLY A N 1
ATOM 2207 C CA . GLY A 1 289 ? 36.715 8.142 2.591 1.00 12.48 289 GLY A CA 1
ATOM 2208 C C . GLY A 1 289 ? 35.730 9.270 2.255 1.00 12.70 289 GLY A C 1
ATOM 2209 O O . GLY A 1 289 ? 35.052 9.231 1.211 1.00 12.04 289 GLY A O 1
ATOM 2210 N N . ALA A 1 290 ? 35.660 10.254 3.151 1.00 12.70 290 ALA A N 1
ATOM 2211 C CA . ALA A 1 290 ? 34.790 11.399 2.899 1.00 12.83 290 ALA A CA 1
ATOM 2212 C C . ALA A 1 290 ? 35.407 12.656 3.520 1.00 14.02 290 ALA A C 1
ATOM 2213 O O . ALA A 1 290 ? 36.070 12.610 4.563 1.00 13.91 290 ALA A O 1
ATOM 2215 N N . LEU A 1 291 ? 35.102 13.784 2.925 1.00 12.29 291 LEU A N 1
ATOM 2216 C CA . LEU A 1 291 ? 35.429 15.116 3.401 1.00 13.46 291 LEU A CA 1
ATOM 2217 C C . LEU A 1 291 ? 34.399 16.013 2.709 1.00 13.31 291 LEU A C 1
ATOM 2218 O O . LEU A 1 291 ? 33.811 15.556 1.706 1.00 13.22 291 LEU A O 1
ATOM 2223 N N . ARG A 1 292 ? 34.123 17.212 3.197 1.00 13.40 292 ARG A N 1
ATOM 2224 C CA . ARG A 1 292 ? 33.131 18.041 2.476 1.00 13.63 292 ARG A CA 1
ATOM 2225 C C . ARG A 1 292 ? 33.591 18.179 1.029 1.00 13.27 292 ARG A C 1
ATOM 2226 O O . ARG A 1 292 ? 34.737 18.598 0.835 1.00 12.80 292 ARG A O 1
ATOM 2234 N N . GLY A 1 293 ? 32.759 17.830 0.045 1.00 12.02 293 GLY A N 1
ATOM 2235 C CA . GLY A 1 293 ? 33.140 17.907 -1.359 1.00 12.61 293 GLY A CA 1
ATOM 2236 C C . GLY A 1 293 ? 33.687 16.644 -1.966 1.00 13.59 293 GLY A C 1
ATOM 2237 O O . GLY A 1 293 ? 33.994 16.625 -3.174 1.00 14.07 293 GLY A O 1
ATOM 2238 N N . TRP A 1 294 ? 33.963 15.567 -1.207 1.00 11.50 294 TRP A N 1
ATOM 2239 C CA . TRP A 1 294 ? 34.686 14.421 -1.742 1.00 12.16 294 TRP A CA 1
ATOM 2240 C C . TRP A 1 294 ? 34.206 13.050 -1.231 1.00 13.11 294 TRP A C 1
ATOM 2241 O O . TRP A 1 294 ? 33.915 12.939 -0.028 1.00 13.45 294 TRP A O 1
ATOM 2252 N N . ARG A 1 295 ? 34.227 12.025 -2.084 1.00 11.82 295 ARG A N 1
ATOM 2253 C CA . ARG A 1 295 ? 33.878 10.678 -1.605 1.00 12.37 295 ARG A CA 1
ATOM 2254 C C . ARG A 1 295 ? 34.701 9.655 -2.406 1.00 13.22 295 ARG A C 1
ATOM 2255 O O . ARG A 1 295 ? 34.792 9.811 -3.636 1.00 11.89 295 ARG A O 1
ATOM 2263 N N . CYS A 1 296 ? 35.177 8.594 -1.741 1.00 11.36 296 CYS A N 1
ATOM 2264 C CA . CYS A 1 296 ? 35.854 7.554 -2.548 1.00 12.81 296 CYS A CA 1
ATOM 2265 C C . CYS A 1 296 ? 35.703 6.213 -1.839 1.00 12.92 296 CYS A C 1
ATOM 2266 O O . CYS A 1 296 ? 35.311 6.222 -0.656 1.00 13.27 296 CYS A O 1
ATOM 2269 N N . GLN A 1 297 ? 36.039 5.121 -2.536 1.00 12.20 297 GLN A N 1
ATOM 2270 C CA . GLN A 1 297 ? 35.947 3.807 -1.911 1.00 14.04 297 GLN A CA 1
ATOM 2271 C C . GLN A 1 297 ? 36.809 2.822 -2.703 1.00 14.28 297 GLN A C 1
ATOM 2272 O O . GLN A 1 297 ? 36.879 2.991 -3.943 1.00 14.58 297 GLN A O 1
ATOM 2278 N N . ARG A 1 298 ? 37.400 1.867 -2.019 1.00 12.56 298 ARG A N 1
ATOM 2279 C CA . ARG A 1 298 ? 38.106 0.766 -2.682 1.00 12.89 298 ARG A CA 1
ATOM 2280 C C . ARG A 1 298 ? 37.590 -0.529 -2.058 1.00 14.24 298 ARG A C 1
ATOM 2281 O O . ARG A 1 298 ? 37.281 -0.509 -0.865 1.00 13.42 298 ARG A O 1
ATOM 2289 N N . TRP A 1 299 ? 37.503 -1.609 -2.853 1.00 13.99 299 TRP A N 1
ATOM 2290 C CA . TRP A 1 299 ? 37.154 -2.903 -2.270 1.00 15.87 299 TRP A CA 1
ATOM 2291 C C . TRP A 1 299 ? 38.051 -3.950 -2.951 1.00 16.50 299 TRP A C 1
ATOM 2292 O O . TRP A 1 299 ? 38.340 -3.806 -4.143 1.00 14.50 299 TRP A O 1
ATOM 2303 N N . HIS A 1 300 ? 38.384 -5.023 -2.229 1.00 16.99 300 HIS A N 1
ATOM 2304 C CA . HIS A 1 300 ? 39.183 -6.091 -2.842 1.00 16.42 300 HIS A CA 1
ATOM 2305 C C . HIS A 1 300 ? 38.598 -7.435 -2.381 1.00 17.85 300 HIS A C 1
ATOM 2306 O O . HIS A 1 300 ? 38.262 -7.591 -1.194 1.00 15.16 300 HIS A O 1
ATOM 2313 N N . CYS A 1 301 ? 38.501 -8.348 -3.323 1.00 17.92 301 CYS A N 1
ATOM 2314 C CA . CYS A 1 301 ? 38.026 -9.709 -3.033 1.00 18.80 301 CYS A CA 1
ATOM 2315 C C . CYS A 1 301 ? 39.214 -10.627 -3.297 1.00 19.55 301 CYS A C 1
ATOM 2316 O O . CYS A 1 301 ? 39.594 -10.846 -4.457 1.00 18.79 301 CYS A O 1
ATOM 2319 N N . ALA A 1 302 ? 39.846 -11.134 -2.238 1.00 19.73 302 ALA A N 1
ATOM 2320 C CA . ALA A 1 302 ? 41.045 -11.962 -2.430 1.00 22.04 302 ALA A CA 1
ATOM 2321 C C . ALA A 1 302 ? 40.814 -13.255 -3.182 1.00 23.64 302 ALA A C 1
ATOM 2322 O O . ALA A 1 302 ? 41.659 -13.628 -4.031 1.00 22.85 302 ALA A O 1
ATOM 2324 N N . ASP A 1 303 ? 39.691 -13.943 -2.956 1.00 23.08 303 ASP A N 1
ATOM 2325 C CA . ASP A 1 303 ? 39.469 -15.219 -3.630 1.00 26.25 303 ASP A CA 1
ATOM 2326 C C . ASP A 1 303 ? 39.386 -15.102 -5.155 1.00 26.08 303 ASP A C 1
ATOM 2327 O O . ASP A 1 303 ? 39.716 -16.058 -5.859 1.00 24.35 303 ASP A O 1
ATOM 2332 N N . GLU A 1 304 ? 38.899 -13.965 -5.654 1.00 23.80 304 GLU A N 1
ATOM 2333 C CA . GLU A 1 304 ? 38.729 -13.772 -7.085 1.00 24.37 304 GLU A CA 1
ATOM 2334 C C . GLU A 1 304 ? 39.752 -12.779 -7.647 1.00 22.74 304 GLU A C 1
ATOM 2335 O O . GLU A 1 304 ? 39.614 -12.393 -8.806 1.00 22.03 304 GLU A O 1
ATOM 2341 N N . ARG A 1 305 ? 40.706 -12.340 -6.841 1.00 20.56 305 ARG A N 1
ATOM 2342 C CA . ARG A 1 305 ? 41.739 -11.404 -7.272 1.00 20.94 305 ARG A CA 1
ATOM 2343 C C . ARG A 1 305 ? 41.085 -10.238 -8.023 1.00 20.44 305 ARG A C 1
ATOM 2344 O O . ARG A 1 305 ? 41.409 -9.883 -9.165 1.00 19.17 305 ARG A O 1
ATOM 2352 N N . LEU A 1 306 ? 40.160 -9.586 -7.294 1.00 18.78 306 LEU A N 1
ATOM 2353 C CA . LEU A 1 306 ? 39.368 -8.529 -7.938 1.00 19.86 306 LEU A CA 1
ATOM 2354 C C . LEU A 1 306 ? 39.331 -7.294 -7.050 1.00 18.93 306 LEU A C 1
ATOM 2355 O O . LEU A 1 306 ? 39.042 -7.468 -5.861 1.00 18.36 306 LEU A O 1
ATOM 2360 N N . SER A 1 307 ? 39.540 -6.126 -7.623 1.00 17.41 307 SER A N 1
ATOM 2361 C CA . SER A 1 307 ? 39.451 -4.873 -6.893 1.00 16.08 307 SER A CA 1
ATOM 2362 C C . SER A 1 307 ? 38.543 -3.909 -7.679 1.00 16.74 307 SER A C 1
ATOM 2363 O O . SER A 1 307 ? 38.627 -3.886 -8.925 1.00 15.91 307 SER A O 1
ATOM 2366 N N . THR A 1 308 ? 37.926 -3.029 -6.906 1.00 13.74 308 THR A N 1
ATOM 2367 C CA . THR A 1 308 ? 37.049 -1.996 -7.554 1.00 14.94 308 THR A CA 1
ATOM 2368 C C . THR A 1 308 ? 37.341 -0.706 -6.836 1.00 13.49 308 THR A C 1
ATOM 2369 O O . THR A 1 308 ? 37.687 -0.683 -5.635 1.00 14.24 308 THR A O 1
ATOM 2373 N N . ILE A 1 309 ? 37.328 0.422 -7.564 1.00 12.06 309 ILE A N 1
ATOM 2374 C CA . ILE A 1 309 ? 37.675 1.730 -7.044 1.00 13.63 309 ILE A CA 1
ATOM 2375 C C . ILE A 1 309 ? 36.688 2.768 -7.599 1.00 14.16 309 ILE A C 1
ATOM 2376 O O . ILE A 1 309 ? 36.360 2.664 -8.812 1.00 13.81 309 ILE A O 1
ATOM 2381 N N . ALA A 1 310 ? 36.235 3.690 -6.780 1.00 13.09 310 ALA A N 1
ATOM 2382 C CA . ALA A 1 310 ? 35.412 4.779 -7.310 1.00 14.17 310 ALA A CA 1
ATOM 2383 C C . ALA A 1 310 ? 35.825 6.034 -6.545 1.00 14.26 310 ALA A C 1
ATOM 2384 O O . ALA A 1 310 ? 35.945 5.974 -5.310 1.00 13.99 310 ALA A O 1
ATOM 2386 N N . MET A 1 311 ? 36.060 7.153 -7.225 1.00 13.93 311 MET A N 1
ATOM 2387 C CA . MET A 1 311 ? 36.449 8.404 -6.547 1.00 14.33 311 MET A CA 1
ATOM 2388 C C . MET A 1 311 ? 35.664 9.543 -7.197 1.00 14.40 311 MET A C 1
ATOM 2389 O O . MET A 1 311 ? 35.624 9.629 -8.449 1.00 14.05 311 MET A O 1
ATOM 2394 N N . PHE A 1 312 ? 34.960 10.338 -6.397 1.00 13.29 312 PHE A N 1
ATOM 2395 C CA . PHE A 1 312 ? 34.178 11.443 -6.948 1.00 14.00 312 PHE A CA 1
ATOM 2396 C C . PHE A 1 312 ? 34.630 12.759 -6.329 1.00 13.27 312 PHE A C 1
ATOM 2397 O O . PHE A 1 312 ? 34.986 12.763 -5.144 1.00 12.71 312 PHE A O 1
ATOM 2405 N N . ASN A 1 313 ? 34.463 13.855 -7.077 1.00 11.96 313 ASN A N 1
ATOM 2406 C CA . ASN A 1 313 ? 34.744 15.168 -6.465 1.00 13.17 313 ASN A CA 1
ATOM 2407 C C . ASN A 1 313 ? 33.394 15.766 -6.065 1.00 13.36 313 ASN A C 1
ATOM 2408 O O . ASN A 1 313 ? 33.156 16.968 -6.195 1.00 13.53 313 ASN A O 1
ATOM 2413 N N . PHE A 1 314 ? 32.494 14.960 -5.492 1.00 12.75 314 PHE A N 1
ATOM 2414 C CA . PHE A 1 314 ? 31.224 15.487 -4.976 1.00 13.92 314 PHE A CA 1
ATOM 2415 C C . PHE A 1 314 ? 30.751 14.501 -3.911 1.00 15.07 314 PHE A C 1
ATOM 2416 O O . PHE A 1 314 ? 31.410 13.457 -3.700 1.00 13.78 314 PHE A O 1
ATOM 2424 N N . GLU A 1 315 ? 29.637 14.816 -3.249 1.00 14.63 315 GLU A N 1
ATOM 2425 C CA . GLU A 1 315 ? 29.230 13.969 -2.116 1.00 15.64 315 GLU A CA 1
ATOM 2426 C C . GLU A 1 315 ? 28.306 12.850 -2.500 1.00 18.24 315 GLU A C 1
ATOM 2427 O O . GLU A 1 315 ? 27.526 12.449 -1.630 1.00 20.69 315 GLU A O 1
ATOM 2433 N N . GLY A 1 316 ? 28.392 12.247 -3.685 1.00 15.95 316 GLY A N 1
ATOM 2434 C CA . GLY A 1 316 ? 27.490 11.173 -4.059 1.00 16.77 316 GLY A CA 1
ATOM 2435 C C . GLY A 1 316 ? 27.997 9.807 -3.610 1.00 16.25 316 GLY A C 1
ATOM 2436 O O . GLY A 1 316 ? 29.013 9.702 -2.924 1.00 16.57 316 GLY A O 1
ATOM 2437 N N . GLY A 1 317 ? 27.260 8.764 -3.982 1.00 15.72 317 GLY A N 1
ATOM 2438 C CA . GLY A 1 317 ? 27.518 7.409 -3.557 1.00 15.61 317 GLY A CA 1
ATOM 2439 C C . GLY A 1 317 ? 28.685 6.686 -4.194 1.00 16.17 317 GLY A C 1
ATOM 2440 O O . GLY A 1 317 ? 28.495 5.610 -4.767 1.00 15.11 317 GLY A O 1
ATOM 2441 N N . ALA A 1 318 ? 29.921 7.181 -4.004 1.00 15.54 318 ALA A N 1
ATOM 2442 C CA . ALA A 1 318 ? 31.079 6.440 -4.508 1.00 14.96 318 ALA A CA 1
ATOM 2443 C C . ALA A 1 318 ? 31.144 5.070 -3.837 1.00 15.28 318 ALA A C 1
ATOM 2444 O O . ALA A 1 318 ? 31.550 4.105 -4.470 1.00 14.04 318 ALA A O 1
ATOM 2446 N N . SER A 1 319 ? 30.797 4.986 -2.535 1.00 16.40 319 SER A N 1
ATOM 2447 C CA . SER A 1 319 ? 30.886 3.668 -1.889 1.00 17.20 319 SER A CA 1
ATOM 2448 C C . SER A 1 319 ? 29.885 2.704 -2.523 1.00 17.64 319 SER A C 1
ATOM 2449 O O . SER A 1 319 ? 30.189 1.514 -2.739 1.00 17.38 319 SER A O 1
ATOM 2452 N N . GLU A 1 320 ? 28.660 3.157 -2.789 1.00 16.53 320 GLU A N 1
ATOM 2453 C CA . GLU A 1 320 ? 27.673 2.320 -3.463 1.00 18.81 320 GLU A CA 1
ATOM 2454 C C . GLU A 1 320 ? 28.121 1.904 -4.865 1.00 18.71 320 GLU A C 1
ATOM 2455 O O . GLU A 1 320 ? 27.977 0.749 -5.286 1.00 16.27 320 GLU A O 1
ATOM 2461 N N . VAL A 1 321 ? 28.730 2.834 -5.621 1.00 16.46 321 VAL A N 1
ATOM 2462 C CA . VAL A 1 321 ? 29.277 2.478 -6.939 1.00 15.77 321 VAL A CA 1
ATOM 2463 C C . VAL A 1 321 ? 30.330 1.387 -6.847 1.00 16.20 321 VAL A C 1
ATOM 2464 O O . VAL A 1 321 ? 30.281 0.403 -7.590 1.00 16.29 321 VAL A O 1
ATOM 2468 N N . ALA A 1 322 ? 31.340 1.538 -5.995 1.00 16.23 322 ALA A N 1
ATOM 2469 C CA . ALA A 1 322 ? 32.392 0.539 -5.886 1.00 13.61 322 ALA A CA 1
ATOM 2470 C C . ALA A 1 322 ? 31.814 -0.808 -5.466 1.00 16.14 322 ALA A C 1
ATOM 2471 O O . ALA A 1 322 ? 32.286 -1.848 -5.957 1.00 15.44 322 ALA A O 1
ATOM 2473 N N . PHE A 1 323 ? 30.857 -0.818 -4.549 1.00 15.05 323 PHE A N 1
ATOM 2474 C CA . PHE A 1 323 ? 30.225 -2.057 -4.107 1.00 17.74 323 PHE A CA 1
ATOM 2475 C C . PHE A 1 323 ? 29.451 -2.740 -5.222 1.00 18.17 323 PHE A C 1
ATOM 2476 O O . PHE A 1 323 ? 29.508 -3.970 -5.430 1.00 18.48 323 PHE A O 1
ATOM 2484 N N . LYS A 1 324 ? 28.684 -1.984 -5.996 1.00 18.22 324 LYS A N 1
ATOM 2485 C CA . LYS A 1 324 ? 27.892 -2.543 -7.083 1.00 19.29 324 LYS A CA 1
ATOM 2486 C C . LYS A 1 324 ? 28.817 -3.062 -8.179 1.00 20.52 324 LYS A C 1
ATOM 2487 O O . LYS A 1 324 ? 28.466 -4.099 -8.730 1.00 18.95 324 LYS A O 1
ATOM 2493 N N . LEU A 1 325 ? 29.916 -2.345 -8.478 1.00 17.38 325 LEU A N 1
ATOM 2494 C CA . LEU A 1 325 ? 30.818 -2.926 -9.483 1.00 19.20 325 LEU A CA 1
ATOM 2495 C C . LEU A 1 325 ? 31.316 -4.289 -9.000 1.00 19.21 325 LEU A C 1
ATOM 2496 O O . LEU A 1 325 ? 31.494 -5.181 -9.819 1.00 19.16 325 LEU A O 1
ATOM 2501 N N . MET A 1 326 ? 31.688 -4.385 -7.718 1.00 18.67 326 MET A N 1
ATOM 2502 C CA . MET A 1 326 ? 32.207 -5.647 -7.179 1.00 18.25 326 MET A CA 1
ATOM 2503 C C . MET A 1 326 ? 31.138 -6.743 -7.321 1.00 19.62 326 MET A C 1
ATOM 2504 O O . MET A 1 326 ? 31.472 -7.825 -7.826 1.00 18.32 326 MET A O 1
ATOM 2509 N N . ASN A 1 327 ? 29.898 -6.482 -6.906 1.00 19.11 327 ASN A N 1
ATOM 2510 C CA . ASN A 1 327 ? 28.839 -7.486 -7.037 1.00 21.88 327 ASN A CA 1
ATOM 2511 C C . ASN A 1 327 ? 28.558 -7.919 -8.473 1.00 22.94 327 ASN A C 1
ATOM 2512 O O . ASN A 1 327 ? 28.303 -9.112 -8.768 1.00 23.55 327 ASN A O 1
ATOM 2517 N N . ILE A 1 328 ? 28.534 -6.959 -9.398 1.00 20.57 328 ILE A N 1
ATOM 2518 C CA . ILE A 1 328 ? 28.397 -7.262 -10.818 1.00 21.90 328 ILE A CA 1
ATOM 2519 C C . ILE A 1 328 ? 29.562 -8.144 -11.291 1.00 23.01 328 ILE A C 1
ATOM 2520 O O . ILE A 1 328 ? 29.323 -9.134 -11.995 1.00 23.90 328 ILE A O 1
ATOM 2525 N N . ALA A 1 329 ? 30.801 -7.797 -10.955 1.00 22.73 329 ALA A N 1
ATOM 2526 C CA . ALA A 1 329 ? 31.937 -8.620 -11.385 1.00 25.20 329 ALA A CA 1
ATOM 2527 C C . ALA A 1 329 ? 31.925 -10.009 -10.743 1.00 27.89 329 ALA A C 1
ATOM 2528 O O . ALA A 1 329 ? 32.468 -10.941 -11.338 1.00 28.55 329 ALA A O 1
ATOM 2530 N N . LEU A 1 330 ? 31.379 -10.164 -9.544 1.00 28.29 330 LEU A N 1
ATOM 2531 C CA . LEU A 1 330 ? 31.296 -11.450 -8.876 1.00 30.84 330 LEU A CA 1
ATOM 2532 C C . LEU A 1 330 ? 30.020 -12.201 -9.264 1.00 33.33 330 LEU A C 1
ATOM 2533 O O . LEU A 1 330 ? 29.808 -13.352 -8.864 1.00 34.65 330 LEU A O 1
ATOM 2538 N N . GLY A 1 331 ? 29.104 -11.557 -9.967 1.00 34.56 331 GLY A N 1
ATOM 2539 C CA . GLY A 1 331 ? 27.840 -12.172 -10.355 1.00 37.16 331 GLY A CA 1
ATOM 2540 C C . GLY A 1 331 ? 26.929 -12.397 -9.154 1.00 39.56 331 GLY A C 1
ATOM 2541 O O . GLY A 1 331 ? 26.095 -13.310 -9.138 1.00 39.38 331 GLY A O 1
ATOM 2542 N N . VAL A 1 332 ? 27.052 -11.554 -8.138 1.00 40.27 332 VAL A N 1
ATOM 2543 C CA . VAL A 1 332 ? 26.219 -11.664 -6.945 1.00 42.64 332 VAL A CA 1
ATOM 2544 C C . VAL A 1 332 ? 24.875 -10.992 -7.218 1.00 45.49 332 VAL A C 1
ATOM 2545 O O . VAL A 1 332 ? 24.789 -9.823 -7.570 1.00 45.93 332 VAL A O 1
ATOM 2549 N N . SER A 1 333 ? 23.825 -11.783 -7.071 1.00 49.10 333 SER A N 1
ATOM 2550 C CA . SER A 1 333 ? 22.451 -11.336 -7.229 1.00 52.35 333 SER A CA 1
ATOM 2551 C C . SER A 1 333 ? 22.007 -10.765 -5.883 1.00 54.20 333 SER A C 1
ATOM 2552 O O . SER A 1 333 ? 21.893 -11.530 -4.923 1.00 54.97 333 SER A O 1
ATOM 2554 N N . SER A 1 334 ? 21.848 -9.451 -5.792 1.00 56.71 334 SER A N 1
ATOM 2555 C CA . SER A 1 334 ? 21.461 -8.863 -4.499 1.00 58.92 334 SER A CA 1
ATOM 2556 C C . SER A 1 334 ? 19.939 -8.824 -4.474 1.00 59.97 334 SER A C 1
ATOM 2557 O O . SER A 1 334 ? 19.367 -8.131 -5.321 1.00 61.75 334 SER A O 1
ATOM 2559 N N . SER A 1 335 ? 19.317 -9.557 -3.544 1.00 60.22 335 SER A N 1
ATOM 2560 C CA . SER A 1 335 ? 17.871 -9.614 -3.655 1.00 60.26 335 SER A CA 1
ATOM 2561 C C . SER A 1 335 ? 16.861 -9.388 -2.554 1.00 59.89 335 SER A C 1
ATOM 2562 O O . SER A 1 335 ? 16.821 -9.716 -1.391 1.00 60.77 335 SER A O 1
ATOM 2564 N N . GLU A 1 336 ? 15.775 -8.859 -3.100 1.00 59.24 336 GLU A N 1
ATOM 2565 C CA . GLU A 1 336 ? 14.507 -8.396 -2.665 1.00 58.10 336 GLU A CA 1
ATOM 2566 C C . GLU A 1 336 ? 13.906 -9.007 -1.409 1.00 57.34 336 GLU A C 1
ATOM 2567 O O . GLU A 1 336 ? 13.818 -10.205 -1.185 1.00 57.54 336 GLU A O 1
ATOM 2569 N N . VAL A 1 337 ? 13.452 -8.070 -0.579 1.00 55.59 337 VAL A N 1
ATOM 2570 C CA . VAL A 1 337 ? 12.820 -8.358 0.692 1.00 53.49 337 VAL A CA 1
ATOM 2571 C C . VAL A 1 337 ? 11.325 -8.078 0.626 1.00 51.76 337 VAL A C 1
ATOM 2572 O O . VAL A 1 337 ? 10.926 -7.042 0.099 1.00 51.90 337 VAL A O 1
ATOM 2574 N N . SER A 1 338 ? 10.518 -8.993 1.155 1.00 50.11 338 SER A N 1
ATOM 2575 C CA . SER A 1 338 ? 9.076 -8.734 1.160 1.00 48.70 338 SER A CA 1
ATOM 2576 C C . SER A 1 338 ? 8.788 -7.906 2.416 1.00 46.79 338 SER A C 1
ATOM 2577 O O . SER A 1 338 ? 9.265 -8.223 3.501 1.00 45.02 338 SER A O 1
ATOM 2580 N N . ARG A 1 339 ? 8.106 -6.787 2.211 1.00 45.52 339 ARG A N 1
ATOM 2581 C CA . ARG A 1 339 ? 7.805 -5.859 3.288 1.00 45.02 339 ARG A CA 1
ATOM 2582 C C . ARG A 1 339 ? 6.331 -5.851 3.655 1.00 43.98 339 ARG A C 1
ATOM 2583 O O . ARG A 1 339 ? 5.439 -6.273 2.926 1.00 42.29 339 ARG A O 1
ATOM 2591 N N . VAL A 1 340 ? 6.081 -5.349 4.843 1.00 42.24 340 VAL A N 1
ATOM 2592 C CA . VAL A 1 340 ? 4.757 -5.243 5.454 1.00 41.96 340 VAL A CA 1
ATOM 2593 C C . VAL A 1 340 ? 4.503 -3.786 5.794 1.00 41.25 340 VAL A C 1
ATOM 2594 O O . VAL A 1 340 ? 5.453 -2.988 5.803 1.00 39.98 340 VAL A O 1
ATOM 2598 N N . GLU A 1 341 ? 3.261 -3.422 6.055 1.00 39.67 341 GLU A N 1
ATOM 2599 C CA . GLU A 1 341 ? 2.937 -2.038 6.385 1.00 39.30 341 GLU A CA 1
ATOM 2600 C C . GLU A 1 341 ? 3.502 -1.668 7.754 1.00 38.27 341 GLU A C 1
ATOM 2601 O O . GLU A 1 341 ? 3.443 -2.440 8.721 1.00 38.34 341 GLU A O 1
ATOM 2602 N N . ALA A 1 342 ? 4.031 -0.453 7.835 1.00 37.44 342 ALA A N 1
ATOM 2603 C CA . ALA A 1 342 ? 4.588 0.029 9.093 1.00 37.19 342 ALA A CA 1
ATOM 2604 C C . ALA A 1 342 ? 3.478 0.581 9.982 1.00 37.64 342 ALA A C 1
ATOM 2605 O O . ALA A 1 342 ? 2.845 1.587 9.665 1.00 38.28 342 ALA A O 1
ATOM 2607 N N . ASP A 1 343 ? 3.247 -0.081 11.096 1.00 37.15 343 ASP A N 1
ATOM 2608 C CA . ASP A 1 343 ? 2.279 0.403 12.079 1.00 37.68 343 ASP A CA 1
ATOM 2609 C C . ASP A 1 343 ? 2.700 1.797 12.541 1.00 36.54 343 ASP A C 1
ATOM 2610 O O . ASP A 1 343 ? 3.898 2.042 12.776 1.00 34.61 343 ASP A O 1
ATOM 2615 N N . SER A 1 344 ? 1.739 2.681 12.804 1.00 33.30 344 SER A N 1
ATOM 2616 C CA . SER A 1 344 ? 2.002 4.022 13.301 1.00 32.49 344 SER A CA 1
ATOM 2617 C C . SER A 1 344 ? 2.625 4.074 14.690 1.00 30.24 344 SER A C 1
ATOM 2618 O O . SER A 1 344 ? 3.233 5.081 15.110 1.00 29.70 344 SER A O 1
ATOM 2620 N N . ALA A 1 345 ? 2.579 2.976 15.439 1.00 27.80 345 ALA A N 1
ATOM 2621 C CA . ALA A 1 345 ? 3.157 2.873 16.767 1.00 27.16 345 ALA A CA 1
ATOM 2622 C C . ALA A 1 345 ? 4.687 2.887 16.751 1.00 25.69 345 ALA A C 1
ATOM 2623 O O . ALA A 1 345 ? 5.325 3.055 17.790 1.00 26.02 345 ALA A O 1
ATOM 2625 N N . TRP A 1 346 ? 5.308 2.703 15.594 1.00 24.57 346 TRP A N 1
ATOM 2626 C CA . TRP A 1 346 ? 6.759 2.750 15.505 1.00 24.72 346 TRP A CA 1
ATOM 2627 C C . TRP A 1 346 ? 7.307 4.186 15.577 1.00 25.02 346 TRP A C 1
ATOM 2628 O O . TRP A 1 346 ? 8.446 4.418 16.003 1.00 23.52 346 TRP A O 1
ATOM 2639 N N . PHE A 1 347 ? 6.525 5.127 15.046 1.00 23.12 347 PHE A N 1
ATOM 2640 C CA . PHE A 1 347 ? 7.003 6.479 14.814 1.00 23.96 347 PHE A CA 1
ATOM 2641 C C . PHE A 1 347 ? 7.227 7.319 16.048 1.00 23.71 347 PHE A C 1
ATOM 2642 O O . PHE A 1 347 ? 6.459 7.242 17.009 1.00 24.64 347 PHE A O 1
ATOM 2650 N N . GLY A 1 348 ? 8.302 8.115 16.023 1.00 22.17 348 GLY A N 1
ATOM 2651 C CA . GLY A 1 348 ? 8.641 8.948 17.182 1.00 20.23 348 GLY A CA 1
ATOM 2652 C C . GLY A 1 348 ? 10.079 8.627 17.615 1.00 19.43 348 GLY A C 1
ATOM 2653 O O . GLY A 1 348 ? 10.819 8.015 16.842 1.00 19.01 348 GLY A O 1
ATOM 2654 N N . SER A 1 349 ? 10.448 9.003 18.820 1.00 17.01 349 SER A N 1
ATOM 2655 C CA . SER A 1 349 ? 11.806 8.802 19.312 1.00 17.60 349 SER A CA 1
ATOM 2656 C C . SER A 1 349 ? 11.826 7.889 20.535 1.00 18.54 349 SER A C 1
ATOM 2657 O O . SER A 1 349 ? 10.821 7.688 21.225 1.00 18.08 349 SER A O 1
ATOM 2660 N N . TRP A 1 350 ? 12.952 7.182 20.637 1.00 17.04 350 TRP A N 1
ATOM 2661 C CA . TRP A 1 350 ? 13.159 6.101 21.607 1.00 16.72 350 TRP A CA 1
ATOM 2662 C C . TRP A 1 350 ? 14.517 6.295 22.261 1.00 17.70 350 TRP A C 1
ATOM 2663 O O . TRP A 1 350 ? 15.482 6.599 21.527 1.00 17.27 350 TRP A O 1
ATOM 2674 N N . LEU A 1 351 ? 14.590 6.232 23.579 1.00 16.43 351 LEU A N 1
ATOM 2675 C CA . LEU A 1 351 ? 15.829 6.543 24.283 1.00 16.56 351 LEU A CA 1
ATOM 2676 C C . LEU A 1 351 ? 16.476 5.398 25.038 1.00 18.34 351 LEU A C 1
ATOM 2677 O O . LEU A 1 351 ? 15.776 4.683 25.756 1.00 15.66 351 LEU A O 1
ATOM 2682 N N . ASP A 1 352 ? 17.783 5.223 24.871 1.00 17.01 352 ASP A N 1
ATOM 2683 C CA . ASP A 1 352 ? 18.517 4.238 25.661 1.00 19.40 352 ASP A CA 1
ATOM 2684 C C . ASP A 1 352 ? 19.076 4.945 26.892 1.00 21.25 352 ASP A C 1
ATOM 2685 O O . ASP A 1 352 ? 19.927 5.829 26.725 1.00 20.07 352 ASP A O 1
ATOM 2690 N N . ASP A 1 353 ? 18.698 4.505 28.096 1.00 22.20 353 ASP A N 1
ATOM 2691 C CA . ASP A 1 353 ? 19.169 5.102 29.319 1.00 24.39 353 ASP A CA 1
ATOM 2692 C C . ASP A 1 353 ? 20.652 4.880 29.581 1.00 25.44 353 ASP A C 1
ATOM 2693 O O . ASP A 1 353 ? 21.284 5.734 30.191 1.00 25.36 353 ASP A O 1
ATOM 2698 N N . GLU A 1 354 ? 21.191 3.734 29.224 1.00 24.01 354 GLU A N 1
ATOM 2699 C CA . GLU A 1 354 ? 22.584 3.412 29.497 1.00 25.79 354 GLU A CA 1
ATOM 2700 C C . GLU A 1 354 ? 23.561 4.346 28.790 1.00 24.19 354 GLU A C 1
ATOM 2701 O O . GLU A 1 354 ? 24.501 4.899 29.325 1.00 23.47 354 GLU A O 1
ATOM 2707 N N . THR A 1 355 ? 23.352 4.541 27.504 1.00 19.78 355 THR A N 1
ATOM 2708 C CA . THR A 1 355 ? 24.207 5.290 26.571 1.00 20.32 355 THR A CA 1
ATOM 2709 C C . THR A 1 355 ? 23.795 6.715 26.307 1.00 20.09 355 THR A C 1
ATOM 2710 O O . THR A 1 355 ? 24.612 7.553 25.895 1.00 17.93 355 THR A O 1
ATOM 2714 N N . GLY A 1 356 ? 22.510 7.038 26.480 1.00 17.75 356 GLY A N 1
ATOM 2715 C CA . GLY A 1 356 ? 22.043 8.406 26.197 1.00 18.48 356 GLY A CA 1
ATOM 2716 C C . GLY A 1 356 ? 21.717 8.586 24.713 1.00 18.71 356 GLY A C 1
ATOM 2717 O O . GLY A 1 356 ? 21.391 9.697 24.282 1.00 17.25 356 GLY A O 1
ATOM 2718 N N . LEU A 1 357 ? 21.800 7.508 23.921 1.00 17.40 357 LEU A N 1
ATOM 2719 C CA . LEU A 1 357 ? 21.529 7.625 22.489 1.00 18.35 357 LEU A CA 1
ATOM 2720 C C . LEU A 1 357 ? 20.032 7.525 22.220 1.00 17.17 357 LEU A C 1
ATOM 2721 O O . LEU A 1 357 ? 19.280 6.962 23.015 1.00 16.14 357 LEU A O 1
ATOM 2726 N N . VAL A 1 358 ? 19.635 8.057 21.076 1.00 15.18 358 VAL A N 1
ATOM 2727 C CA . VAL A 1 358 ? 18.226 8.126 20.686 1.00 15.33 358 VAL A CA 1
ATOM 2728 C C . VAL A 1 358 ? 18.026 7.571 19.295 1.00 16.10 358 VAL A C 1
ATOM 2729 O O . VAL A 1 358 ? 18.835 7.812 18.379 1.00 15.20 358 VAL A O 1
ATOM 2733 N N . LEU A 1 359 ? 16.910 6.887 19.103 1.00 14.79 359 LEU A N 1
ATOM 2734 C CA . LEU A 1 359 ? 16.550 6.402 17.777 1.00 15.51 359 LEU A CA 1
ATOM 2735 C C . LEU A 1 359 ? 15.290 7.167 17.361 1.00 17.48 359 LEU A C 1
ATOM 2736 O O . LEU A 1 359 ? 14.366 7.107 18.168 1.00 16.98 359 LEU A O 1
ATOM 2741 N N . SER A 1 360 ? 15.228 7.731 16.164 1.00 17.36 360 SER A N 1
ATOM 2742 C CA . SER A 1 360 ? 13.970 8.388 15.745 1.00 17.58 360 SER A CA 1
ATOM 2743 C C . SER A 1 360 ? 13.498 7.680 14.482 1.00 18.82 360 SER A C 1
ATOM 2744 O O . SER A 1 360 ? 14.322 7.417 13.619 1.00 19.52 360 SER A O 1
ATOM 2747 N N . LEU A 1 361 ? 12.199 7.417 14.358 1.00 19.12 361 LEU A N 1
ATOM 2748 C CA . LEU A 1 361 ? 11.657 6.708 13.221 1.00 19.38 361 LEU A CA 1
ATOM 2749 C C . LEU A 1 361 ? 10.541 7.510 12.528 1.00 20.43 361 LEU A C 1
ATOM 2750 O O . LEU A 1 361 ? 9.727 8.058 13.259 1.00 18.68 361 LEU A O 1
ATOM 2755 N N . GLU A 1 362 ? 10.549 7.462 11.199 1.00 22.75 362 GLU A N 1
ATOM 2756 C CA . GLU A 1 362 ? 9.474 8.124 10.461 1.00 26.28 362 GLU A CA 1
ATOM 2757 C C . GLU A 1 362 ? 9.131 7.296 9.230 1.00 25.81 362 GLU A C 1
ATOM 2758 O O . GLU A 1 362 ? 9.895 6.454 8.762 1.00 23.02 362 GLU A O 1
ATOM 2764 N N . ASP A 1 363 ? 7.926 7.500 8.708 1.00 26.47 363 ASP A N 1
ATOM 2765 C CA . ASP A 1 363 ? 7.463 6.742 7.536 1.00 28.33 363 ASP A CA 1
ATOM 2766 C C . ASP A 1 363 ? 8.286 7.093 6.325 1.00 28.27 363 ASP A C 1
ATOM 2767 O O . ASP A 1 363 ? 8.499 8.299 6.116 1.00 29.44 363 ASP A O 1
ATOM 2772 N N . ALA A 1 364 ? 8.751 6.145 5.524 1.00 26.88 364 ALA A N 1
ATOM 2773 C CA . ALA A 1 364 ? 9.498 6.453 4.319 1.00 28.57 364 ALA A CA 1
ATOM 2774 C C . ALA A 1 364 ? 8.740 5.827 3.129 1.00 30.51 364 ALA A C 1
ATOM 2775 O O . ALA A 1 364 ? 9.303 5.626 2.065 1.00 31.80 364 ALA A O 1
ATOM 2777 N N . GLY A 1 365 ? 7.491 5.509 3.391 1.00 31.40 365 GLY A N 1
ATOM 2778 C CA . GLY A 1 365 ? 6.580 4.972 2.429 1.00 34.72 365 GLY A CA 1
ATOM 2779 C C . GLY A 1 365 ? 6.359 3.478 2.628 1.00 37.77 365 GLY A C 1
ATOM 2780 O O . GLY A 1 365 ? 6.343 2.901 3.722 1.00 38.56 365 GLY A O 1
ATOM 2781 N N . HIS A 1 366 ? 6.210 2.861 1.478 1.00 36.71 366 HIS A N 1
ATOM 2782 C CA . HIS A 1 366 ? 6.004 1.488 1.167 1.00 36.96 366 HIS A CA 1
ATOM 2783 C C . HIS A 1 366 ? 6.653 0.407 2.004 1.00 33.85 366 HIS A C 1
ATOM 2784 O O . HIS A 1 366 ? 7.462 -0.335 1.433 1.00 35.71 366 HIS A O 1
ATOM 2786 N N . GLY A 1 367 ? 6.316 0.222 3.260 1.00 32.78 367 GLY A N 1
ATOM 2787 C CA . GLY A 1 367 ? 6.924 -0.826 4.089 1.00 31.35 367 GLY A CA 1
ATOM 2788 C C . GLY A 1 367 ? 8.363 -0.483 4.471 1.00 29.91 367 GLY A C 1
ATOM 2789 O O . GLY A 1 367 ? 9.206 -1.342 4.743 1.00 28.25 367 GLY A O 1
ATOM 2790 N N . ARG A 1 368 ? 8.648 0.824 4.479 1.00 28.80 368 ARG A N 1
ATOM 2791 C CA . ARG A 1 368 ? 9.988 1.327 4.785 1.00 27.21 368 ARG A CA 1
ATOM 2792 C C . ARG A 1 368 ? 9.934 2.475 5.773 1.00 26.20 368 ARG A C 1
ATOM 2793 O O . ARG A 1 368 ? 8.985 3.278 5.795 1.00 24.75 368 ARG A O 1
ATOM 2797 N N . MET A 1 369 ? 10.986 2.576 6.596 1.00 23.30 369 MET A N 1
ATOM 2798 C CA . MET A 1 369 ? 11.075 3.642 7.579 1.00 22.39 369 MET A CA 1
ATOM 2799 C C . MET A 1 369 ? 12.466 4.303 7.479 1.00 21.69 369 MET A C 1
ATOM 2800 O O . MET A 1 369 ? 13.429 3.687 7.018 1.00 22.86 369 MET A O 1
ATOM 2805 N N . LYS A 1 370 ? 12.484 5.585 7.804 1.00 21.29 370 LYS A N 1
ATOM 2806 C CA . LYS A 1 370 ? 13.755 6.308 7.810 1.00 21.53 370 LYS A CA 1
ATOM 2807 C C . LYS A 1 370 ? 14.127 6.343 9.303 1.00 19.72 370 LYS A C 1
ATOM 2808 O O . LYS A 1 370 ? 13.346 6.843 10.104 1.00 19.49 370 LYS A O 1
ATOM 2814 N N . ALA A 1 371 ? 15.294 5.808 9.619 1.00 19.55 371 ALA A N 1
ATOM 2815 C CA . ALA A 1 371 ? 15.770 5.749 10.993 1.00 18.53 371 ALA A CA 1
ATOM 2816 C C . ALA A 1 371 ? 16.933 6.718 11.191 1.00 18.24 371 ALA A C 1
ATOM 2817 O O . ALA A 1 371 ? 17.791 6.833 10.316 1.00 18.31 371 ALA A O 1
ATOM 2819 N N . ARG A 1 372 ? 16.944 7.411 12.328 1.00 18.21 372 ARG A N 1
ATOM 2820 C CA . ARG A 1 372 ? 18.048 8.325 12.642 1.00 17.10 372 ARG A CA 1
ATOM 2821 C C . ARG A 1 372 ? 18.600 7.827 13.976 1.00 16.47 372 ARG A C 1
ATOM 2822 O O . ARG A 1 372 ? 17.929 8.003 15.006 1.00 16.87 372 ARG A O 1
ATOM 2830 N N . PHE A 1 373 ? 19.777 7.233 13.933 1.00 15.89 373 PHE A N 1
ATOM 2831 C CA . PHE A 1 373 ? 20.364 6.683 15.150 1.00 15.74 373 PHE A CA 1
ATOM 2832 C C . PHE A 1 373 ? 21.880 6.837 15.116 1.00 14.35 373 PHE A C 1
ATOM 2833 O O . PHE A 1 373 ? 22.482 7.303 16.071 1.00 16.00 373 PHE A O 1
ATOM 2841 N N . GLY A 1 374 ? 22.485 6.379 14.026 1.00 15.09 374 GLY A N 1
ATOM 2842 C CA . GLY A 1 374 ? 23.917 6.399 13.823 1.00 15.03 374 GLY A CA 1
ATOM 2843 C C . GLY A 1 374 ? 24.368 7.757 13.287 1.00 15.80 374 GLY A C 1
ATOM 2844 O O . GLY A 1 374 ? 23.544 8.673 13.335 1.00 15.71 374 GLY A O 1
ATOM 2845 N N . THR A 1 375 ? 25.572 7.824 12.714 1.00 14.29 375 THR A N 1
ATOM 2846 C CA . THR A 1 375 ? 25.990 9.151 12.211 1.00 15.89 375 THR A CA 1
ATOM 2847 C C . THR A 1 375 ? 25.159 9.597 11.013 1.00 16.81 375 THR A C 1
ATOM 2848 O O . THR A 1 375 ? 24.808 10.777 10.968 1.00 15.84 375 THR A O 1
ATOM 2852 N N . SER A 1 376 ? 24.749 8.669 10.164 1.00 15.08 376 SER A N 1
ATOM 2853 C CA . SER A 1 376 ? 23.867 9.024 9.039 1.00 17.96 376 SER A CA 1
ATOM 2854 C C . SER A 1 376 ? 22.565 8.259 9.171 1.00 17.59 376 SER A C 1
ATOM 2855 O O . SER A 1 376 ? 22.585 7.168 9.758 1.00 17.07 376 SER A O 1
ATOM 2858 N N . PRO A 1 377 ? 21.479 8.772 8.612 1.00 18.09 377 PRO A N 1
ATOM 2859 C CA . PRO A 1 377 ? 20.204 8.081 8.654 1.00 17.86 377 PRO A CA 1
ATOM 2860 C C . PRO A 1 377 ? 20.289 6.774 7.857 1.00 18.12 377 PRO A C 1
ATOM 2861 O O . PRO A 1 377 ? 21.141 6.685 6.972 1.00 16.58 377 PRO A O 1
ATOM 2865 N N . GLU A 1 378 ? 19.427 5.805 8.123 1.00 16.83 378 GLU A N 1
ATOM 2866 C CA . GLU A 1 378 ? 19.463 4.558 7.371 1.00 19.42 378 GLU A CA 1
ATOM 2867 C C . GLU A 1 378 ? 18.030 4.155 7.034 1.00 20.23 378 GLU A C 1
ATOM 2868 O O . GLU A 1 378 ? 17.121 4.481 7.790 1.00 19.75 378 GLU A O 1
ATOM 2874 N N . MET A 1 379 ? 17.840 3.517 5.886 1.00 20.37 379 MET A N 1
ATOM 2875 C CA . MET A 1 379 ? 16.512 3.061 5.477 1.00 22.70 379 MET A CA 1
ATOM 2876 C C . MET A 1 379 ? 16.268 1.648 5.993 1.00 23.19 379 MET A C 1
ATOM 2877 O O . MET A 1 379 ? 17.121 0.771 5.854 1.00 22.46 379 MET A O 1
ATOM 2882 N N . MET A 1 380 ? 15.135 1.445 6.658 1.00 22.77 380 MET A N 1
ATOM 2883 C CA . MET A 1 380 ? 14.821 0.147 7.219 1.00 23.86 380 MET A CA 1
ATOM 2884 C C . MET A 1 380 ? 13.629 -0.491 6.501 1.00 24.58 380 MET A C 1
ATOM 2885 O O . MET A 1 380 ? 12.632 0.207 6.294 1.00 24.53 380 MET A O 1
ATOM 2890 N N . ASP A 1 381 ? 13.746 -1.781 6.220 1.00 24.42 381 ASP A N 1
ATOM 2891 C CA . ASP A 1 381 ? 12.602 -2.511 5.659 1.00 24.91 381 ASP A CA 1
ATOM 2892 C C . ASP A 1 381 ? 11.771 -3.084 6.807 1.00 23.62 381 ASP A C 1
ATOM 2893 O O . ASP A 1 381 ? 12.336 -3.685 7.724 1.00 22.46 381 ASP A O 1
ATOM 2898 N N . VAL A 1 382 ? 10.451 -2.934 6.785 1.00 22.37 382 VAL A N 1
ATOM 2899 C CA . VAL A 1 382 ? 9.596 -3.474 7.829 1.00 24.37 382 VAL A CA 1
ATOM 2900 C C . VAL A 1 382 ? 9.247 -4.896 7.358 1.00 27.20 382 VAL A C 1
ATOM 2901 O O . VAL A 1 382 ? 8.540 -5.043 6.355 1.00 25.24 382 VAL A O 1
ATOM 2905 N N . VAL A 1 383 ? 9.826 -5.899 8.013 1.00 28.44 383 VAL A N 1
ATOM 2906 C CA . VAL A 1 383 ? 9.676 -7.269 7.527 1.00 30.96 383 VAL A CA 1
ATOM 2907 C C . VAL A 1 383 ? 8.558 -8.035 8.211 1.00 32.24 383 VAL A C 1
ATOM 2908 O O . VAL A 1 383 ? 8.202 -9.126 7.745 1.00 34.15 383 VAL A O 1
ATOM 2912 N N . SER A 1 384 ? 8.036 -7.523 9.305 1.00 31.35 384 SER A N 1
ATOM 2913 C CA . SER A 1 384 ? 6.961 -8.185 10.040 1.00 32.32 384 SER A CA 1
ATOM 2914 C C . SER A 1 384 ? 6.319 -7.089 10.878 1.00 31.51 384 SER A C 1
ATOM 2915 O O . SER A 1 384 ? 6.894 -5.995 10.914 1.00 30.95 384 SER A O 1
ATOM 2918 N N . ALA A 1 385 ? 5.223 -7.342 11.554 1.00 31.20 385 ALA A N 1
ATOM 2919 C CA . ALA A 1 385 ? 4.548 -6.345 12.362 1.00 30.66 385 ALA A CA 1
ATOM 2920 C C . ALA A 1 385 ? 5.461 -5.613 13.351 1.00 30.07 385 ALA A C 1
ATOM 2921 O O . ALA A 1 385 ? 5.263 -4.417 13.563 1.00 31.09 385 ALA A O 1
ATOM 2923 N N . ASN A 1 386 ? 6.349 -6.313 14.021 1.00 28.58 386 ASN A N 1
ATOM 2924 C CA . ASN A 1 386 ? 7.193 -5.772 15.059 1.00 28.92 386 ASN A CA 1
ATOM 2925 C C . ASN A 1 386 ? 8.696 -5.833 14.787 1.00 26.59 386 ASN A C 1
ATOM 2926 O O . ASN A 1 386 ? 9.447 -5.649 15.741 1.00 25.68 386 ASN A O 1
ATOM 2931 N N . GLU A 1 387 ? 9.120 -6.033 13.565 1.00 26.24 387 GLU A N 1
ATOM 2932 C CA . GLU A 1 387 ? 10.537 -6.138 13.248 1.00 26.33 387 GLU A CA 1
ATOM 2933 C C . GLU A 1 387 ? 10.908 -5.371 11.984 1.00 24.92 387 GLU A C 1
ATOM 2934 O O . GLU A 1 387 ? 10.203 -5.461 10.976 1.00 24.57 387 GLU A O 1
ATOM 2940 N N . ALA A 1 388 ? 12.003 -4.613 12.051 1.00 22.84 388 ALA A N 1
ATOM 2941 C CA . ALA A 1 388 ? 12.488 -3.869 10.904 1.00 21.60 388 ALA A CA 1
ATOM 2942 C C . ALA A 1 388 ? 14.020 -3.962 10.827 1.00 21.17 388 ALA A C 1
ATOM 2943 O O . ALA A 1 388 ? 14.676 -4.168 11.854 1.00 19.92 388 ALA A O 1
ATOM 2945 N N . ARG A 1 389 ? 14.539 -3.839 9.606 1.00 20.53 389 ARG A N 1
ATOM 2946 C CA . ARG A 1 389 ? 16.000 -3.916 9.540 1.00 24.51 389 ARG A CA 1
ATOM 2947 C C . ARG A 1 389 ? 16.575 -3.169 8.351 1.00 23.70 389 ARG A C 1
ATOM 2948 O O . ARG A 1 389 ? 15.977 -3.060 7.274 1.00 21.63 389 ARG A O 1
ATOM 2956 N N . SER A 1 390 ? 17.800 -2.730 8.607 1.00 22.16 390 SER A N 1
ATOM 2957 C CA . SER A 1 390 ? 18.652 -2.153 7.573 1.00 22.87 390 SER A CA 1
ATOM 2958 C C . SER A 1 390 ? 19.776 -3.182 7.384 1.00 23.97 390 SER A C 1
ATOM 2959 O O . SER A 1 390 ? 19.746 -4.218 8.050 1.00 22.92 390 SER A O 1
ATOM 2962 N N . ALA A 1 391 ? 20.792 -2.920 6.570 1.00 24.06 391 ALA A N 1
ATOM 2963 C CA . ALA A 1 391 ? 21.884 -3.869 6.414 1.00 25.59 391 ALA A CA 1
ATOM 2964 C C . ALA A 1 391 ? 22.710 -4.001 7.698 1.00 25.99 391 ALA A C 1
ATOM 2965 O O . ALA A 1 391 ? 23.336 -5.033 7.926 1.00 26.21 391 ALA A O 1
ATOM 2967 N N . VAL A 1 392 ? 22.714 -2.977 8.547 1.00 23.55 392 VAL A N 1
ATOM 2968 C CA . VAL A 1 392 ? 23.507 -2.944 9.769 1.00 23.40 392 VAL A CA 1
ATOM 2969 C C . VAL A 1 392 ? 22.703 -3.076 11.049 1.00 21.91 392 VAL A C 1
ATOM 2970 O O . VAL A 1 392 ? 23.197 -3.541 12.085 1.00 22.04 392 VAL A O 1
ATOM 2974 N N . THR A 1 393 ? 21.449 -2.586 11.067 1.00 19.16 393 THR A N 1
ATOM 2975 C CA . THR A 1 393 ? 20.702 -2.602 12.320 1.00 18.99 393 THR A CA 1
ATOM 2976 C C . THR A 1 393 ? 19.343 -3.259 12.259 1.00 19.19 393 THR A C 1
ATOM 2977 O O . THR A 1 393 ? 18.631 -3.253 11.263 1.00 18.72 393 THR A O 1
ATOM 2981 N N . THR A 1 394 ? 19.064 -3.999 13.348 1.00 18.50 394 THR A N 1
ATOM 2982 C CA . THR A 1 394 ? 17.766 -4.655 13.460 1.00 18.21 394 THR A CA 1
ATOM 2983 C C . THR A 1 394 ? 17.051 -4.082 14.653 1.00 18.63 394 THR A C 1
ATOM 2984 O O . THR A 1 394 ? 17.687 -3.852 15.687 1.00 18.62 394 THR A O 1
ATOM 2988 N N . ILE A 1 395 ? 15.745 -3.826 14.521 1.00 17.59 395 ILE A N 1
ATOM 2989 C CA . ILE A 1 395 ? 14.988 -3.309 15.640 1.00 17.53 395 ILE A CA 1
ATOM 2990 C C . ILE A 1 395 ? 13.713 -4.163 15.806 1.00 18.08 395 ILE A C 1
ATOM 2991 O O . ILE A 1 395 ? 13.160 -4.642 14.830 1.00 18.80 395 ILE A O 1
ATOM 2996 N N . ARG A 1 396 ? 13.374 -4.371 17.060 1.00 20.58 396 ARG A N 1
ATOM 2997 C CA . ARG A 1 396 ? 12.174 -5.169 17.376 1.00 22.37 396 ARG A CA 1
ATOM 2998 C C . ARG A 1 396 ? 11.375 -4.372 18.390 1.00 20.90 396 ARG A C 1
ATOM 2999 O O . ARG A 1 396 ? 11.909 -3.990 19.435 1.00 21.48 396 ARG A O 1
ATOM 3007 N N . ARG A 1 397 ? 10.092 -4.189 18.119 1.00 21.31 397 ARG A N 1
ATOM 3008 C CA . ARG A 1 397 ? 9.261 -3.413 19.021 1.00 22.89 397 ARG A CA 1
ATOM 3009 C C . ARG A 1 397 ? 8.337 -4.294 19.853 1.00 23.93 397 ARG A C 1
ATOM 3010 O O . ARG A 1 397 ? 7.757 -5.244 19.334 1.00 23.38 397 ARG A O 1
ATOM 3018 N N . ASP A 1 398 ? 8.266 -3.961 21.118 1.00 24.64 398 ASP A N 1
ATOM 3019 C CA . ASP A 1 398 ? 7.376 -4.649 22.050 1.00 27.13 398 ASP A CA 1
ATOM 3020 C C . ASP A 1 398 ? 6.707 -3.580 22.915 1.00 25.36 398 ASP A C 1
ATOM 3021 O O . ASP A 1 398 ? 7.286 -3.155 23.906 1.00 24.59 398 ASP A O 1
ATOM 3026 N N . GLY A 1 399 ? 5.530 -3.114 22.503 1.00 27.17 399 GLY A N 1
ATOM 3027 C CA . GLY A 1 399 ? 4.870 -2.096 23.312 1.00 27.82 399 GLY A CA 1
ATOM 3028 C C . GLY A 1 399 ? 5.686 -0.803 23.335 1.00 28.00 399 GLY A C 1
ATOM 3029 O O . GLY A 1 399 ? 5.911 -0.212 22.274 1.00 27.23 399 GLY A O 1
ATOM 3030 N N . GLU A 1 400 ? 6.059 -0.347 24.533 1.00 27.71 400 GLU A N 1
ATOM 3031 C CA . GLU A 1 400 ? 6.764 0.934 24.639 1.00 28.32 400 GLU A CA 1
ATOM 3032 C C . GLU A 1 400 ? 8.276 0.806 24.701 1.00 26.61 400 GLU A C 1
ATOM 3033 O O . GLU A 1 400 ? 8.982 1.719 25.142 1.00 25.07 400 GLU A O 1
ATOM 3039 N N . THR A 1 401 ? 8.789 -0.344 24.245 1.00 25.53 401 THR A N 1
ATOM 3040 C CA . THR A 1 401 ? 10.218 -0.566 24.217 1.00 25.84 401 THR A CA 1
ATOM 3041 C C . THR A 1 401 ? 10.639 -1.073 22.842 1.00 23.65 401 THR A C 1
ATOM 3042 O O . THR A 1 401 ? 9.902 -1.779 22.162 1.00 23.18 401 THR A O 1
ATOM 3046 N N . ILE A 1 402 ? 11.853 -0.673 22.450 1.00 20.47 402 ILE A N 1
ATOM 3047 C CA . ILE A 1 402 ? 12.414 -1.201 21.204 1.00 20.02 402 ILE A CA 1
ATOM 3048 C C . ILE A 1 402 ? 13.756 -1.827 21.587 1.00 19.77 402 ILE A C 1
ATOM 3049 O O . ILE A 1 402 ? 14.504 -1.221 22.368 1.00 20.60 402 ILE A O 1
ATOM 3054 N N . GLU A 1 403 ? 14.063 -2.979 21.001 1.00 19.51 403 GLU A N 1
ATOM 3055 C CA . GLU A 1 403 ? 15.384 -3.573 21.195 1.00 19.75 403 GLU A CA 1
ATOM 3056 C C . GLU A 1 403 ? 16.188 -3.236 19.934 1.00 17.73 403 GLU A C 1
ATOM 3057 O O . GLU A 1 403 ? 15.699 -3.557 18.851 1.00 17.39 403 GLU A O 1
ATOM 3063 N N . LEU A 1 404 ? 17.367 -2.614 20.070 1.00 17.12 404 LEU A N 1
ATOM 3064 C CA . LEU A 1 404 ? 18.087 -2.281 18.822 1.00 16.57 404 LEU A CA 1
ATOM 3065 C C . LEU A 1 404 ? 19.420 -3.039 18.885 1.00 16.63 404 LEU A C 1
ATOM 3066 O O . LEU A 1 404 ? 20.063 -2.972 19.919 1.00 16.72 404 LEU A O 1
ATOM 3071 N N . VAL A 1 405 ? 19.748 -3.714 17.802 1.00 15.47 405 VAL A N 1
ATOM 3072 C CA . VAL A 1 405 ? 20.948 -4.507 17.723 1.00 16.98 405 VAL A CA 1
ATOM 3073 C C . VAL A 1 405 ? 21.775 -4.138 16.500 1.00 17.00 405 VAL A C 1
ATOM 3074 O O . VAL A 1 405 ? 21.218 -4.138 15.395 1.00 17.55 405 VAL A O 1
ATOM 3078 N N . ARG A 1 406 ? 23.047 -3.876 16.696 1.00 15.45 406 ARG A N 1
ATOM 3079 C CA . ARG A 1 406 ? 23.978 -3.750 15.581 1.00 15.09 406 ARG A CA 1
ATOM 3080 C C . ARG A 1 406 ? 25.019 -4.844 15.852 1.00 16.54 406 ARG A C 1
ATOM 3081 O O . ARG A 1 406 ? 26.029 -4.623 16.520 1.00 16.19 406 ARG A O 1
ATOM 3089 N N . ALA A 1 407 ? 24.706 -6.051 15.377 1.00 17.55 407 ALA A N 1
ATOM 3090 C CA . ALA A 1 407 ? 25.570 -7.205 15.662 1.00 17.86 407 ALA A CA 1
ATOM 3091 C C . ALA A 1 407 ? 27.004 -7.003 15.243 1.00 17.62 407 ALA A C 1
ATOM 3092 O O . ALA A 1 407 ? 27.860 -7.513 15.974 1.00 18.19 407 ALA A O 1
ATOM 3094 N N . SER A 1 408 ? 27.312 -6.277 14.162 1.00 18.08 408 SER A N 1
ATOM 3095 C CA . SER A 1 408 ? 28.697 -6.065 13.762 1.00 18.07 408 SER A CA 1
ATOM 3096 C C . SER A 1 408 ? 29.463 -5.177 14.724 1.00 17.79 408 SER A C 1
ATOM 3097 O O . SER A 1 408 ? 30.702 -5.256 14.789 1.00 19.26 408 SER A O 1
ATOM 3100 N N . GLU A 1 409 ? 28.791 -4.361 15.521 1.00 14.87 409 GLU A N 1
ATOM 3101 C CA . GLU A 1 409 ? 29.465 -3.516 16.506 1.00 15.09 409 GLU A CA 1
ATOM 3102 C C . GLU A 1 409 ? 29.515 -4.141 17.893 1.00 15.70 409 GLU A C 1
ATOM 3103 O O . GLU A 1 409 ? 30.018 -3.535 18.849 1.00 14.98 409 GLU A O 1
ATOM 3109 N N . ASN A 1 410 ? 28.885 -5.292 18.066 1.00 16.25 410 ASN A N 1
ATOM 3110 C CA . ASN A 1 410 ? 28.697 -5.955 19.362 1.00 16.60 410 ASN A CA 1
ATOM 3111 C C . ASN A 1 410 ? 27.780 -5.094 20.241 1.00 17.70 410 ASN A C 1
ATOM 3112 O O . ASN A 1 410 ? 27.847 -5.100 21.470 1.00 16.78 410 ASN A O 1
ATOM 3117 N N . LEU A 1 411 ? 26.820 -4.365 19.648 1.00 17.39 411 LEU A N 1
ATOM 3118 C CA . LEU A 1 411 ? 25.959 -3.421 20.338 1.00 17.38 411 LEU A CA 1
ATOM 3119 C C . LEU A 1 411 ? 24.502 -3.861 20.432 1.00 17.29 411 LEU A C 1
ATOM 3120 O O . LEU A 1 411 ? 23.878 -4.289 19.469 1.00 16.76 411 LEU A O 1
ATOM 3125 N N . ARG A 1 412 ? 23.940 -3.737 21.645 1.00 18.33 412 ARG A N 1
ATOM 3126 C CA . ARG A 1 412 ? 22.538 -4.100 21.839 1.00 19.42 412 ARG A CA 1
ATOM 3127 C C . ARG A 1 412 ? 21.977 -3.108 22.843 1.00 19.97 412 ARG A C 1
ATOM 3128 O O . ARG A 1 412 ? 22.591 -2.927 23.914 1.00 19.18 412 ARG A O 1
ATOM 3136 N N . LEU A 1 413 ? 20.916 -2.394 22.447 1.00 18.67 413 LEU A N 1
ATOM 3137 C CA . LEU A 1 413 ? 20.370 -1.397 23.358 1.00 18.39 413 LEU A CA 1
ATOM 3138 C C . LEU A 1 413 ? 18.897 -1.705 23.633 1.00 19.31 413 LEU A C 1
ATOM 3139 O O . LEU A 1 413 ? 18.204 -2.208 22.752 1.00 18.61 413 LEU A O 1
ATOM 3144 N N . SER A 1 414 ? 18.419 -1.285 24.796 1.00 19.46 414 SER A N 1
ATOM 3145 C CA . SER A 1 414 ? 16.991 -1.415 25.125 1.00 21.08 414 SER A CA 1
ATOM 3146 C C . SER A 1 414 ? 16.467 0.010 25.236 1.00 21.36 414 SER A C 1
ATOM 3147 O O . SER A 1 414 ? 16.943 0.763 26.076 1.00 22.03 414 SER A O 1
ATOM 3150 N N . MET A 1 415 ? 15.558 0.418 24.348 1.00 21.15 415 MET A N 1
ATOM 3151 C CA . MET A 1 415 ? 15.168 1.832 24.301 1.00 22.02 415 MET A CA 1
ATOM 3152 C C . MET A 1 415 ? 13.686 2.010 24.604 1.00 23.03 415 MET A C 1
ATOM 3153 O O . MET A 1 415 ? 12.895 1.193 24.135 1.00 26.50 415 MET A O 1
ATOM 3158 N N . LYS A 1 416 ? 13.349 3.023 25.374 1.00 21.79 416 LYS A N 1
ATOM 3159 C CA . LYS A 1 416 ? 11.961 3.294 25.740 1.00 20.95 416 LYS A CA 1
ATOM 3160 C C . LYS A 1 416 ? 11.417 4.488 24.967 1.00 22.51 416 LYS A C 1
ATOM 3161 O O . LYS A 1 416 ? 12.148 5.450 24.676 1.00 19.38 416 LYS A O 1
ATOM 3163 N N . ARG A 1 417 ? 10.132 4.408 24.629 1.00 22.57 417 ARG A N 1
ATOM 3164 C CA . ARG A 1 417 ? 9.498 5.462 23.859 1.00 22.32 417 ARG A CA 1
ATOM 3165 C C . ARG A 1 417 ? 9.620 6.771 24.635 1.00 23.00 417 ARG A C 1
ATOM 3166 O O . ARG A 1 417 ? 9.368 6.788 25.839 1.00 22.10 417 ARG A O 1
ATOM 3174 N N . VAL A 1 418 ? 9.982 7.847 23.955 1.00 21.67 418 VAL A N 1
ATOM 3175 C CA . VAL A 1 418 ? 10.111 9.148 24.643 1.00 23.80 418 VAL A CA 1
ATOM 3176 C C . VAL A 1 418 ? 8.771 9.862 24.496 1.00 25.27 418 VAL A C 1
ATOM 3177 O O . VAL A 1 418 ? 8.205 9.837 23.394 1.00 23.12 418 VAL A O 1
ATOM 3181 N N . LYS A 1 419 ? 8.266 10.438 25.579 1.00 27.17 419 LYS A N 1
ATOM 3182 C CA . LYS A 1 419 ? 6.970 11.121 25.478 1.00 29.95 419 LYS A CA 1
ATOM 3183 C C . LYS A 1 419 ? 6.939 12.418 26.275 1.00 29.59 419 LYS A C 1
ATOM 3184 O O . LYS A 1 419 ? 7.924 12.734 26.924 1.00 28.20 419 LYS A O 1
ATOM 3186 N N . GLY A 1 420 ? 5.765 13.049 26.340 1.00 31.35 420 GLY A N 1
ATOM 3187 C CA . GLY A 1 420 ? 5.613 14.255 27.145 1.00 32.83 420 GLY A CA 1
ATOM 3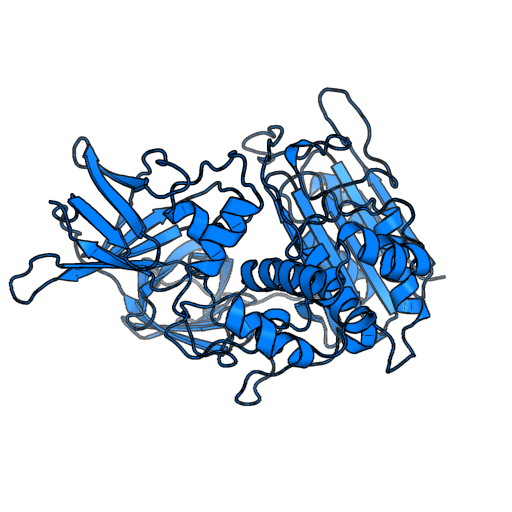188 C C . GLY A 1 420 ? 6.005 15.504 26.380 1.00 33.63 420 GLY A C 1
ATOM 3189 O O . GLY A 1 420 ? 6.492 15.491 25.251 1.00 36.58 420 GLY A O 1
ATOM 3190 N N . GLU A 1 421 ? 5.734 16.644 27.000 1.00 33.11 421 GLU A N 1
ATOM 3191 C CA . GLU A 1 421 ? 6.020 17.961 26.453 1.00 31.21 421 GLU A CA 1
ATOM 3192 C C . GLU A 1 421 ? 7.316 18.412 27.112 1.00 27.99 421 GLU A C 1
ATOM 3193 O O . GLU A 1 421 ? 7.448 18.221 28.332 1.00 28.89 421 GLU A O 1
ATOM 3195 N N . ALA A 1 422 ? 8.252 18.959 26.366 1.00 23.70 422 ALA A N 1
ATOM 3196 C CA . ALA A 1 422 ? 9.522 19.345 26.980 1.00 21.64 422 ALA A CA 1
ATOM 3197 C C . ALA A 1 422 ? 9.465 20.728 27.608 1.00 22.41 422 ALA A C 1
ATOM 3198 O O . ALA A 1 422 ? 9.112 21.709 26.949 1.00 21.57 422 ALA A O 1
ATOM 3200 N N . LYS A 1 423 ? 9.860 20.813 28.873 1.00 22.41 423 LYS A N 1
ATOM 3201 C CA . LYS A 1 423 ? 9.902 22.123 29.533 1.00 23.14 423 LYS A CA 1
ATOM 3202 C C . LYS A 1 423 ? 11.050 22.946 28.952 1.00 23.31 423 LYS A C 1
ATOM 3203 O O . LYS A 1 423 ? 12.118 22.394 28.649 1.00 20.18 423 LYS A O 1
ATOM 3209 N N . HIS A 1 424 ? 10.852 24.254 28.880 1.00 20.40 424 HIS A N 1
ATOM 3210 C CA . HIS A 1 424 ? 11.862 25.180 28.388 1.00 19.94 424 HIS A CA 1
ATOM 3211 C C . HIS A 1 424 ? 12.727 25.807 29.451 1.00 20.51 424 HIS A C 1
ATOM 3212 O O . HIS A 1 424 ? 13.495 26.762 29.171 1.00 20.18 424 HIS A O 1
ATOM 3219 N N . ASP A 1 425 ? 12.833 25.193 30.641 1.00 18.38 425 ASP A N 1
ATOM 3220 C CA . ASP A 1 425 ? 13.709 25.657 31.689 1.00 19.34 425 ASP A CA 1
ATOM 3221 C C . ASP A 1 425 ? 15.127 25.108 31.521 1.00 20.42 425 ASP A C 1
ATOM 3222 O O . ASP A 1 425 ? 16.016 25.345 32.350 1.00 19.52 425 ASP A O 1
ATOM 3227 N N . ILE A 1 426 ? 15.394 24.468 30.364 1.00 19.05 426 ILE A N 1
ATOM 3228 C CA . ILE A 1 426 ? 16.739 23.991 30.072 1.00 19.79 426 ILE A CA 1
ATOM 3229 C C . ILE A 1 426 ? 17.707 25.098 29.683 1.00 19.68 426 ILE A C 1
ATOM 3230 O O . ILE A 1 426 ? 18.922 24.849 29.661 1.00 19.40 426 ILE A O 1
ATOM 3235 N N . ILE A 1 427 ? 17.230 26.324 29.436 1.00 18.09 427 ILE A N 1
ATOM 3236 C CA . ILE A 1 427 ? 18.148 27.404 29.055 1.00 18.08 427 ILE A CA 1
ATOM 3237 C C . ILE A 1 427 ? 19.168 27.661 30.159 1.00 19.29 427 ILE A C 1
ATOM 3238 O O . ILE A 1 427 ? 18.869 27.490 31.353 1.00 18.61 427 ILE A O 1
ATOM 3243 N N . GLY A 1 428 ? 20.366 28.097 29.758 1.00 18.10 428 GLY A N 1
ATOM 3244 C CA . GLY A 1 428 ? 21.428 28.346 30.775 1.00 19.03 428 GLY A CA 1
ATOM 3245 C C . GLY A 1 428 ? 22.762 27.953 30.164 1.00 18.69 428 GLY A C 1
ATOM 3246 O O . GLY A 1 428 ? 22.839 27.660 28.952 1.00 18.37 428 GLY A O 1
ATOM 3247 N N . ARG A 1 429 ? 23.802 27.858 30.981 1.00 18.01 429 ARG A N 1
ATOM 3248 C CA . ARG A 1 429 ? 25.133 27.506 30.474 1.00 19.34 429 ARG A CA 1
ATOM 3249 C C . ARG A 1 429 ? 25.570 26.237 31.168 1.00 19.21 429 ARG A C 1
ATOM 3250 O O . ARG A 1 429 ? 25.263 26.050 32.354 1.00 19.85 429 ARG A O 1
ATOM 3258 N N . TYR A 1 430 ? 26.192 25.336 30.417 1.00 17.64 430 TYR A N 1
ATOM 3259 C CA . TYR A 1 430 ? 26.608 24.031 30.905 1.00 17.49 430 TYR A CA 1
ATOM 3260 C C . TYR A 1 430 ? 28.092 23.839 30.585 1.00 18.30 430 TYR A C 1
ATOM 3261 O O . TYR A 1 430 ? 28.591 24.389 29.582 1.00 16.50 430 TYR A O 1
ATOM 3270 N N . HIS A 1 431 ? 28.792 23.085 31.445 1.00 15.96 431 HIS A N 1
ATOM 3271 C CA . HIS A 1 431 ? 30.242 22.954 31.218 1.00 15.54 431 HIS A CA 1
ATOM 3272 C C . HIS A 1 431 ? 30.698 21.514 31.221 1.00 15.88 431 HIS A C 1
ATOM 3273 O O . HIS A 1 431 ? 30.243 20.754 32.078 1.00 18.09 431 HIS A O 1
ATOM 3280 N N . SER A 1 432 ? 31.590 21.139 30.319 1.00 15.41 432 SER A N 1
ATOM 3281 C CA . SER A 1 432 ? 32.182 19.792 30.284 1.00 15.66 432 SER A CA 1
ATOM 3282 C C . SER A 1 432 ? 33.585 19.909 30.906 1.00 15.66 432 SER A C 1
ATOM 3283 O O . SER A 1 432 ? 34.445 20.594 30.361 1.00 15.91 432 SER A O 1
ATOM 3286 N N . ASP A 1 433 ? 33.824 19.281 32.065 1.00 17.10 433 ASP A N 1
ATOM 3287 C CA . ASP A 1 433 ? 35.161 19.369 32.677 1.00 19.56 433 ASP A CA 1
ATOM 3288 C C . ASP A 1 433 ? 36.247 18.712 31.857 1.00 19.11 433 ASP A C 1
ATOM 3289 O O . ASP A 1 433 ? 37.341 19.271 31.702 1.00 20.46 433 ASP A O 1
ATOM 3294 N N . GLU A 1 434 ? 35.957 17.569 31.225 1.00 18.00 434 GLU A N 1
ATOM 3295 C CA . GLU A 1 434 ? 36.983 16.876 30.447 1.00 18.34 434 GLU A CA 1
ATOM 3296 C C . GLU A 1 434 ? 37.382 17.669 29.206 1.00 18.79 434 GLU A C 1
ATOM 3297 O O . GLU A 1 434 ? 38.566 17.735 28.880 1.00 19.17 434 GLU A O 1
ATOM 3303 N N . LEU A 1 435 ? 36.444 18.314 28.508 1.00 17.17 435 LEU A N 1
ATOM 3304 C CA . LEU A 1 435 ? 36.821 19.072 27.322 1.00 17.00 435 LEU A CA 1
ATOM 3305 C C . LEU A 1 435 ? 37.204 20.521 27.622 1.00 16.74 435 LEU A C 1
ATOM 3306 O O . LEU A 1 435 ? 37.776 21.147 26.737 1.00 15.75 435 LEU A O 1
ATOM 3311 N N . ASP A 1 436 ? 36.828 21.002 28.782 1.00 16.94 436 ASP A N 1
ATOM 3312 C CA . ASP A 1 436 ? 36.954 22.413 29.149 1.00 17.76 436 ASP A CA 1
ATOM 3313 C C . ASP A 1 436 ? 36.111 23.237 28.156 1.00 16.50 436 ASP A C 1
ATOM 3314 O O . ASP A 1 436 ? 36.601 24.172 27.544 1.00 17.22 436 ASP A O 1
ATOM 3319 N N . ALA A 1 437 ? 34.864 22.829 27.920 1.00 15.94 437 ALA A N 1
ATOM 3320 C CA . ALA A 1 437 ? 34.022 23.466 26.912 1.00 16.86 437 ALA A CA 1
ATOM 3321 C C . ALA A 1 437 ? 32.617 23.691 27.448 1.00 17.16 437 ALA A C 1
ATOM 3322 O O . ALA A 1 437 ? 32.165 22.994 28.353 1.00 18.36 437 ALA A O 1
ATOM 3324 N N . ASP A 1 438 ? 31.957 24.729 26.917 1.00 15.82 438 ASP A N 1
ATOM 3325 C CA . ASP A 1 438 ? 30.633 25.094 27.373 1.00 16.05 438 ASP A CA 1
ATOM 3326 C C . ASP A 1 438 ? 29.604 24.910 26.256 1.00 15.87 438 ASP A C 1
ATOM 3327 O O . ASP A 1 438 ? 29.945 25.016 25.086 1.00 15.82 438 ASP A O 1
ATOM 3332 N N . LEU A 1 439 ? 28.377 24.710 26.673 1.00 16.26 439 LEU A N 1
ATOM 3333 C CA . LEU A 1 439 ? 27.222 24.648 25.800 1.00 16.24 439 LEU A CA 1
ATOM 3334 C C . LEU A 1 439 ? 26.281 25.737 26.354 1.00 16.41 439 LEU A C 1
ATOM 3335 O O . LEU A 1 439 ? 26.002 25.710 27.559 1.00 16.11 439 LEU A O 1
ATOM 3340 N N . LEU A 1 440 ? 25.917 26.686 25.516 1.00 14.85 440 LEU A N 1
ATOM 3341 C CA . LEU A 1 440 ? 25.055 27.786 25.935 1.00 16.62 440 LEU A CA 1
ATOM 3342 C C . LEU A 1 440 ? 23.696 27.592 25.264 1.00 15.13 440 LEU A C 1
ATOM 3343 O O . LEU A 1 440 ? 23.725 27.494 24.039 1.00 15.10 440 LEU A O 1
ATOM 3348 N N . LEU A 1 441 ? 22.619 27.600 25.996 1.00 13.05 441 LEU A N 1
ATOM 3349 C CA . LEU A 1 441 ? 21.278 27.386 25.489 1.00 15.52 441 LEU A CA 1
ATOM 3350 C C . LEU A 1 441 ? 20.402 28.597 25.845 1.00 16.38 441 LEU A C 1
ATOM 3351 O O . LEU A 1 441 ? 20.436 29.039 27.005 1.00 14.22 441 LEU A O 1
ATOM 3356 N N . VAL A 1 442 ? 19.793 29.163 24.815 1.00 15.78 442 VAL A N 1
ATOM 3357 C CA . VAL A 1 442 ? 19.018 30.392 24.990 1.00 15.53 442 VAL A CA 1
ATOM 3358 C C . VAL A 1 442 ? 17.661 30.263 24.309 1.00 16.62 442 VAL A C 1
ATOM 3359 O O . VAL A 1 442 ? 17.476 29.401 23.435 1.00 15.86 442 VAL A O 1
ATOM 3363 N N . SER A 1 443 ? 16.723 31.108 24.759 1.00 14.05 443 SER A N 1
ATOM 3364 C CA . SER A 1 443 ? 15.413 31.131 24.105 1.00 14.88 443 SER A CA 1
ATOM 3365 C C . SER A 1 443 ? 15.291 32.407 23.272 1.00 15.34 443 SER A C 1
ATOM 3366 O O . SER A 1 443 ? 15.619 33.503 23.752 1.00 13.98 443 SER A O 1
ATOM 3369 N N . GLU A 1 444 ? 14.817 32.354 22.030 1.00 14.65 444 GLU A N 1
ATOM 3370 C CA . GLU A 1 444 ? 14.591 33.551 21.221 1.00 15.53 444 GLU A CA 1
ATOM 3371 C C . GLU A 1 444 ? 13.163 33.488 20.708 1.00 15.65 444 GLU A C 1
ATOM 3372 O O . GLU A 1 444 ? 12.873 32.709 19.781 1.00 14.83 444 GLU A O 1
ATOM 3378 N N . GLY A 1 445 ? 12.238 34.120 21.424 1.00 14.83 445 GLY A N 1
ATOM 3379 C CA . GLY A 1 445 ? 10.833 34.059 21.003 1.00 16.17 445 GLY A CA 1
ATOM 3380 C C . GLY A 1 445 ? 10.220 32.699 21.329 1.00 18.88 445 GLY A C 1
ATOM 3381 O O . GLY A 1 445 ? 9.271 32.305 20.656 1.00 18.84 445 GLY A O 1
ATOM 3382 N N . GLY A 1 446 ? 10.746 31.925 22.289 1.00 17.00 446 GLY A N 1
ATOM 3383 C CA . GLY A 1 446 ? 10.141 30.632 22.628 1.00 17.74 446 GLY A CA 1
ATOM 3384 C C . GLY A 1 446 ? 10.856 29.457 21.951 1.00 19.90 446 GLY A C 1
ATOM 3385 O O . GLY A 1 446 ? 10.603 28.297 22.287 1.00 20.65 446 GLY A O 1
ATOM 3386 N N . ALA A 1 447 ? 11.718 29.750 20.985 1.00 17.30 447 ALA A N 1
ATOM 3387 C CA . ALA A 1 447 ? 12.453 28.734 20.230 1.00 17.19 447 ALA A CA 1
ATOM 3388 C C . ALA A 1 447 ? 13.865 28.625 20.833 1.00 15.67 447 ALA A C 1
ATOM 3389 O O . ALA A 1 447 ? 14.471 29.682 21.043 1.00 13.79 447 ALA A O 1
ATOM 3391 N N . ILE A 1 448 ? 14.301 27.406 21.142 1.00 12.94 448 ILE A N 1
ATOM 3392 C CA . ILE A 1 448 ? 15.614 27.277 21.816 1.00 14.12 448 ILE A CA 1
ATOM 3393 C C . ILE A 1 448 ? 16.749 27.047 20.845 1.00 13.86 448 ILE A C 1
ATOM 3394 O O . ILE A 1 448 ? 16.599 26.315 19.854 1.00 13.22 448 ILE A O 1
ATOM 3399 N N . TYR A 1 449 ? 17.889 27.726 21.071 1.00 11.59 449 TYR A N 1
ATOM 3400 C CA . TYR A 1 449 ? 19.055 27.633 20.214 1.00 12.12 449 TYR A CA 1
ATOM 3401 C C . TYR A 1 449 ? 20.266 27.344 21.093 1.00 12.88 449 TYR A C 1
ATOM 3402 O O . TYR A 1 449 ? 20.202 27.709 22.272 1.00 14.61 449 TYR A O 1
ATOM 3411 N N . GLY A 1 450 ? 21.318 26.747 20.524 1.00 12.83 450 GLY A N 1
ATOM 3412 C CA . GLY A 1 450 ? 22.484 26.463 21.358 1.00 12.20 450 GLY A CA 1
ATOM 3413 C C . GLY A 1 450 ? 23.782 26.821 20.635 1.00 14.61 450 GLY A C 1
ATOM 3414 O O . GLY A 1 450 ? 23.862 26.734 19.399 1.00 14.00 450 GLY A O 1
ATOM 3415 N N . ALA A 1 451 ? 24.851 27.054 21.410 1.00 13.68 451 ALA A N 1
ATOM 3416 C CA . ALA A 1 451 ? 26.145 27.301 20.767 1.00 13.74 451 ALA A CA 1
ATOM 3417 C C . ALA A 1 451 ? 27.222 26.560 21.570 1.00 13.94 451 ALA A C 1
ATOM 3418 O O . ALA A 1 451 ? 27.075 26.471 22.790 1.00 12.78 451 ALA A O 1
ATOM 3420 N N . PHE A 1 452 ? 28.264 26.107 20.897 1.00 14.35 452 PHE A N 1
ATOM 3421 C CA . PHE A 1 452 ? 29.366 25.369 21.517 1.00 15.35 452 PHE A CA 1
ATOM 3422 C C . PHE A 1 452 ? 30.531 26.340 21.672 1.00 15.60 452 PHE A C 1
ATOM 3423 O O . PHE A 1 452 ? 30.835 27.088 20.726 1.00 14.62 452 PHE A O 1
ATOM 3431 N N . GLU A 1 453 ? 31.093 26.451 22.884 1.00 14.37 453 GLU A N 1
ATOM 3432 C CA . GLU A 1 453 ? 32.160 27.425 23.104 1.00 14.66 453 GLU A CA 1
ATOM 3433 C C . GLU A 1 453 ? 33.344 26.758 23.794 1.00 14.23 453 GLU A C 1
ATOM 3434 O O . GLU A 1 453 ? 33.148 26.269 24.906 1.00 14.70 453 GLU A O 1
ATOM 3440 N N . GLY A 1 454 ? 34.500 26.748 23.128 1.00 15.06 454 GLY A N 1
ATOM 3441 C CA . GLY A 1 454 ? 35.640 26.061 23.791 1.00 15.52 454 GLY A CA 1
ATOM 3442 C C . GLY A 1 454 ? 36.937 26.611 23.251 1.00 17.50 454 GLY A C 1
ATOM 3443 O O . GLY A 1 454 ? 36.940 27.720 22.670 1.00 17.04 454 GLY A O 1
ATOM 3444 N N . PHE A 1 455 ? 37.994 25.787 23.288 1.00 15.48 455 PHE A N 1
ATOM 3445 C CA . PHE A 1 455 ? 39.315 26.325 22.922 1.00 17.72 455 PHE A CA 1
ATOM 3446 C C . PHE A 1 455 ? 39.486 26.602 21.454 1.00 18.14 455 PHE A C 1
ATOM 3447 O O . PHE A 1 455 ? 40.413 27.317 21.057 1.00 17.62 455 PHE A O 1
ATOM 3455 N N . LEU A 1 456 ? 38.651 26.032 20.570 1.00 16.11 456 LEU A N 1
ATOM 3456 C CA . LEU A 1 456 ? 38.730 26.306 19.145 1.00 16.70 456 LEU A CA 1
ATOM 3457 C C . LEU A 1 456 ? 37.913 27.512 18.707 1.00 18.59 456 LEU A C 1
ATOM 3458 O O . LEU A 1 456 ? 38.041 27.949 17.555 1.00 20.66 456 LEU A O 1
ATOM 3463 N N . GLY A 1 457 ? 37.048 28.048 19.560 1.00 18.34 457 GLY A N 1
ATOM 3464 C CA . GLY A 1 457 ? 36.270 29.225 19.186 1.00 16.78 457 GLY A CA 1
ATOM 3465 C C . GLY A 1 457 ? 34.864 29.136 19.759 1.00 17.32 457 GLY A C 1
ATOM 3466 O O . GLY A 1 457 ? 34.571 28.392 20.694 1.00 16.00 457 GLY A O 1
ATOM 3467 N N . LYS A 1 458 ? 34.019 30.042 19.263 1.00 15.76 458 LYS A N 1
ATOM 3468 C CA . LYS A 1 458 ? 32.624 30.090 19.674 1.00 17.36 458 LYS A CA 1
ATOM 3469 C C . LYS A 1 458 ? 31.806 29.793 18.410 1.00 17.25 458 LYS A C 1
ATOM 3470 O O . LYS A 1 458 ? 31.974 30.471 17.382 1.00 18.06 458 LYS A O 1
ATOM 3476 N N . SER A 1 459 ? 30.952 28.772 18.468 1.00 16.56 459 SER A N 1
ATOM 3477 C CA . SER A 1 459 ? 30.203 28.438 17.262 1.00 15.71 459 SER A CA 1
ATOM 3478 C C . SER A 1 459 ? 29.054 29.422 17.005 1.00 14.94 459 SER A C 1
ATOM 3479 O O . SER A 1 459 ? 28.664 30.202 17.863 1.00 15.52 459 SER A O 1
ATOM 3482 N N . ASP A 1 460 ? 28.429 29.253 15.836 1.00 14.24 460 ASP A N 1
ATOM 3483 C CA . ASP A 1 460 ? 27.198 29.958 15.515 1.00 14.50 460 ASP A CA 1
ATOM 3484 C C . ASP A 1 460 ? 26.104 29.349 16.400 1.00 14.43 460 ASP A C 1
ATOM 3485 O O . ASP A 1 460 ? 26.273 28.274 16.978 1.00 13.81 460 ASP A O 1
ATOM 3490 N N . MET A 1 461 ? 24.961 30.018 16.521 1.00 12.00 461 MET A N 1
ATOM 3491 C CA . MET A 1 461 ? 23.813 29.474 17.211 1.00 12.01 461 MET A CA 1
ATOM 3492 C C . MET A 1 461 ? 23.131 28.426 16.319 1.00 13.67 461 MET A C 1
ATOM 3493 O O . MET A 1 461 ? 23.089 28.576 15.091 1.00 14.71 461 MET A O 1
ATOM 3498 N N . TYR A 1 462 ? 22.685 27.328 16.911 1.00 12.32 462 TYR A N 1
ATOM 3499 C CA . TYR A 1 462 ? 22.006 26.268 16.183 1.00 12.66 462 TYR A CA 1
ATOM 3500 C C . TYR A 1 462 ? 20.658 26.010 16.872 1.00 13.08 462 TYR A C 1
ATOM 3501 O O . TYR A 1 462 ? 20.590 25.900 18.093 1.00 13.85 462 TYR A O 1
ATOM 3510 N N . PRO A 1 463 ? 19.584 25.860 16.109 1.00 13.41 463 PRO A N 1
ATOM 3511 C CA . PRO A 1 463 ? 18.308 25.500 16.669 1.00 14.33 463 PRO A CA 1
ATOM 3512 C C . PRO A 1 463 ? 18.301 24.113 17.309 1.00 14.31 463 PRO A C 1
ATOM 3513 O O . PRO A 1 463 ? 18.959 23.187 16.804 1.00 12.57 463 PRO A O 1
ATOM 3517 N N . LEU A 1 464 ? 17.565 23.934 18.398 1.00 13.22 464 LEU A N 1
ATOM 3518 C CA . LEU A 1 464 ? 17.376 22.606 19.008 1.00 14.05 464 LEU A CA 1
ATOM 3519 C C . LEU A 1 464 ? 15.925 22.172 18.837 1.00 15.20 464 LEU A C 1
ATOM 3520 O O . LEU A 1 464 ? 15.069 23.056 18.733 1.00 15.89 464 LEU A O 1
ATOM 3525 N N . TYR A 1 465 ? 15.627 20.873 18.810 1.00 14.86 465 TYR A N 1
ATOM 3526 C CA . TYR A 1 465 ? 14.263 20.389 18.611 1.00 15.62 465 TYR A CA 1
ATOM 3527 C C . TYR A 1 465 ? 13.905 19.385 19.710 1.00 16.32 465 TYR A C 1
ATOM 3528 O O . TYR A 1 465 ? 14.629 18.392 19.893 1.00 15.95 465 TYR A O 1
ATOM 3537 N N . SER A 1 466 ? 12.796 19.578 20.424 1.00 15.55 466 SER A N 1
ATOM 3538 C CA . SER A 1 466 ? 12.477 18.614 21.480 1.00 17.30 466 SER A CA 1
ATOM 3539 C C . SER A 1 466 ? 11.730 17.422 20.906 1.00 17.46 466 SER A C 1
ATOM 3540 O O . SER A 1 466 ? 10.948 17.537 19.938 1.00 18.66 466 SER A O 1
ATOM 3543 N N . VAL A 1 467 ? 11.964 16.242 21.485 1.00 15.77 467 VAL A N 1
ATOM 3544 C CA . VAL A 1 467 ? 11.195 15.075 21.017 1.00 18.55 467 VAL A CA 1
ATOM 3545 C C . VAL A 1 467 ? 10.369 14.502 22.169 1.00 19.39 467 VAL A C 1
ATOM 3546 O O . VAL A 1 467 ? 9.558 13.622 21.915 1.00 20.22 467 VAL A O 1
ATOM 3550 N N . GLY A 1 468 ? 10.572 14.941 23.398 1.00 20.39 468 GLY A N 1
ATOM 3551 C CA . GLY A 1 468 ? 9.746 14.479 24.527 1.00 21.38 468 GLY A CA 1
ATOM 3552 C C . GLY A 1 468 ? 10.311 15.157 25.777 1.00 21.32 468 GLY A C 1
ATOM 3553 O O . GLY A 1 468 ? 11.274 15.928 25.589 1.00 20.21 468 GLY A O 1
ATOM 3554 N N . SER A 1 469 ? 9.798 14.870 26.983 1.00 19.21 469 SER A N 1
ATOM 3555 C CA . SER A 1 469 ? 10.345 15.555 28.137 1.00 19.46 469 SER A CA 1
ATOM 3556 C C . SER A 1 469 ? 11.837 15.339 28.321 1.00 18.90 469 SER A C 1
ATOM 3557 O O . SER A 1 469 ? 12.324 14.226 28.499 1.00 19.36 469 SER A O 1
ATOM 3560 N N . ASP A 1 470 ? 12.572 16.441 28.398 1.00 17.09 470 ASP A N 1
ATOM 3561 C CA . ASP A 1 470 ? 13.983 16.478 28.667 1.00 17.69 470 ASP A CA 1
ATOM 3562 C C . ASP A 1 470 ? 14.844 15.739 27.640 1.00 15.55 470 ASP A C 1
ATOM 3563 O O . ASP A 1 470 ? 15.978 15.413 27.986 1.00 16.03 470 ASP A O 1
ATOM 3568 N N . VAL A 1 471 ? 14.369 15.544 26.424 1.00 14.06 471 VAL A N 1
ATOM 3569 C CA . VAL A 1 471 ? 15.180 14.886 25.396 1.00 14.82 471 VAL A CA 1
ATOM 3570 C C . VAL A 1 471 ? 15.102 15.766 24.146 1.00 15.09 471 VAL A C 1
ATOM 3571 O O . VAL A 1 471 ? 14.006 16.042 23.643 1.00 15.27 471 VAL A O 1
ATOM 3575 N N . TRP A 1 472 ? 16.250 16.295 23.732 1.00 13.91 472 TRP A N 1
ATOM 3576 C CA . TRP A 1 472 ? 16.288 17.209 22.617 1.00 13.48 472 TRP A CA 1
ATOM 3577 C C . TRP A 1 472 ? 17.324 16.808 21.564 1.00 13.96 472 TRP A C 1
ATOM 3578 O O . TRP A 1 472 ? 18.307 16.155 21.898 1.00 15.47 472 TRP A O 1
ATOM 3589 N N . LEU A 1 473 ? 17.076 17.200 20.321 1.00 12.66 473 LEU A N 1
ATOM 3590 C CA . LEU A 1 473 ? 18.010 16.914 19.232 1.00 13.91 473 LEU A CA 1
ATOM 3591 C C . LEU A 1 473 ? 18.672 18.221 18.787 1.00 14.58 473 LEU A C 1
ATOM 3592 O O . LEU A 1 473 ? 17.960 19.212 18.615 1.00 14.78 473 LEU A O 1
ATOM 3597 N N . LEU A 1 474 ? 19.971 18.144 18.494 1.00 14.16 474 LEU A N 1
ATOM 3598 C CA . LEU A 1 474 ? 20.677 19.317 17.980 1.00 13.50 474 LEU A CA 1
ATOM 3599 C C . LEU A 1 474 ? 21.428 18.895 16.705 1.00 13.70 474 LEU A C 1
ATOM 3600 O O . LEU A 1 474 ? 22.531 18.381 16.811 1.00 12.42 474 LEU A O 1
ATOM 3605 N N . PRO A 1 475 ? 20.855 19.069 15.533 1.00 13.49 475 PRO A N 1
ATOM 3606 C CA . PRO A 1 475 ? 21.505 18.681 14.296 1.00 14.14 475 PRO A CA 1
ATOM 3607 C C . PRO A 1 475 ? 22.686 19.562 13.951 1.00 13.85 475 PRO A C 1
ATOM 3608 O O . PRO A 1 475 ? 22.599 20.802 14.105 1.00 13.13 475 PRO A O 1
ATOM 3612 N N . VAL A 1 476 ? 23.785 18.969 13.502 1.00 11.75 476 VAL A N 1
ATOM 3613 C CA . VAL A 1 476 ? 24.951 19.764 13.057 1.00 12.03 476 VAL A CA 1
ATOM 3614 C C . VAL A 1 476 ? 25.259 19.141 11.688 1.00 13.31 476 VAL A C 1
ATOM 3615 O O . VAL A 1 476 ? 25.725 18.006 11.598 1.00 13.80 476 VAL A O 1
ATOM 3619 N N . GLN A 1 477 ? 24.998 19.886 10.617 1.00 11.44 477 GLN A N 1
ATOM 3620 C CA . GLN A 1 477 ? 25.026 19.294 9.288 1.00 12.50 477 GLN A CA 1
ATOM 3621 C C . GLN A 1 477 ? 26.358 19.410 8.580 1.00 13.24 477 GLN A C 1
ATOM 3622 O O . GLN A 1 477 ? 26.595 18.693 7.587 1.00 12.82 477 GLN A O 1
ATOM 3628 N N . ARG A 1 478 ? 27.175 20.357 8.997 1.00 12.02 478 ARG A N 1
ATOM 3629 C CA . ARG A 1 478 ? 28.478 20.595 8.347 1.00 12.06 478 ARG A CA 1
ATOM 3630 C C . ARG A 1 478 ? 29.547 20.785 9.408 1.00 11.86 478 ARG A C 1
ATOM 3631 O O . ARG A 1 478 ? 29.276 21.507 10.388 1.00 13.69 478 ARG A O 1
ATOM 3639 N N . SER A 1 479 ? 30.718 20.185 9.241 1.00 13.25 479 SER A N 1
ATOM 3640 C CA . SER A 1 479 ? 31.763 20.275 10.279 1.00 11.72 479 SER A CA 1
ATOM 3641 C C . SER A 1 479 ? 33.114 20.112 9.613 1.00 13.24 479 SER A C 1
ATOM 3642 O O . SER A 1 479 ? 33.165 20.085 8.374 1.00 12.46 479 SER A O 1
ATOM 3645 N N . MET A 1 480 ? 34.210 20.099 10.390 1.00 11.51 480 MET A N 1
ATOM 3646 C CA . MET A 1 480 ? 35.527 19.973 9.757 1.00 12.39 480 MET A CA 1
ATOM 3647 C C . MET A 1 480 ? 35.699 18.664 8.999 1.00 13.17 480 MET A C 1
ATOM 3648 O O . MET A 1 480 ? 36.384 18.650 7.964 1.00 13.73 480 MET A O 1
ATOM 3653 N N . ASP A 1 481 ? 35.199 17.566 9.573 1.00 13.20 481 ASP A N 1
ATOM 3654 C CA . ASP A 1 481 ? 35.322 16.265 8.895 1.00 14.15 481 ASP A CA 1
ATOM 3655 C C . ASP A 1 481 ? 33.954 15.896 8.314 1.00 14.07 481 ASP A C 1
ATOM 3656 O O . ASP A 1 481 ? 32.975 16.546 8.685 1.00 14.02 481 ASP A O 1
ATOM 3661 N N . ALA A 1 482 ? 33.933 14.861 7.470 1.00 13.18 482 ALA A N 1
ATOM 3662 C CA . ALA A 1 482 ? 32.681 14.361 6.921 1.00 13.90 482 ALA A CA 1
ATOM 3663 C C . ALA A 1 482 ? 32.553 12.902 7.271 1.00 14.94 482 ALA A C 1
ATOM 3664 O O . ALA A 1 482 ? 33.613 12.375 6.936 1.00 12.68 482 ALA A O 1
ATOM 3666 N N . PRO A 1 483 ? 31.402 12.312 7.184 1.00 15.11 483 PRO A N 1
ATOM 3667 C CA . PRO A 1 483 ? 30.142 12.855 7.611 1.00 15.49 483 PRO A CA 1
ATOM 3668 C C . PRO A 1 483 ? 30.251 13.718 8.872 1.00 14.45 483 PRO A C 1
ATOM 3669 O O . PRO A 1 483 ? 31.100 13.458 9.728 1.00 13.76 483 PRO A O 1
ATOM 3673 N N . SER A 1 484 ? 29.373 14.699 9.013 1.00 14.04 484 SER A N 1
ATOM 3674 C CA . SER A 1 484 ? 29.295 15.476 10.260 1.00 13.76 484 SER A CA 1
ATOM 3675 C C . SER A 1 484 ? 28.703 14.565 11.324 1.00 13.06 484 SER A C 1
ATOM 3676 O O . SER A 1 484 ? 28.234 13.459 11.008 1.00 13.69 484 SER A O 1
ATOM 3679 N N . PRO A 1 485 ? 28.658 14.975 12.604 1.00 12.80 485 PRO A N 1
ATOM 3680 C CA . PRO A 1 485 ? 28.184 14.098 13.654 1.00 13.47 485 PRO A CA 1
ATOM 3681 C C . PRO A 1 4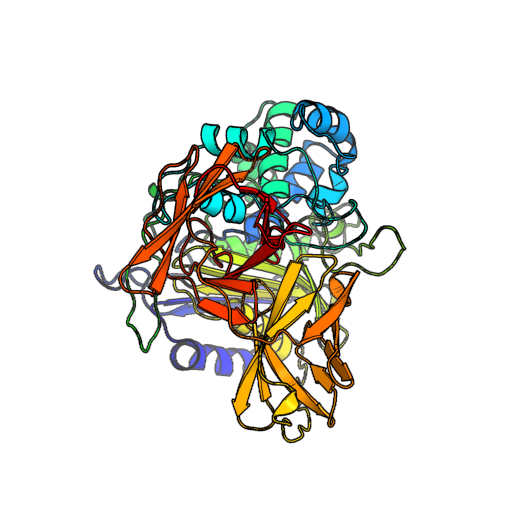85 ? 26.734 13.678 13.450 1.00 13.67 485 PRO A C 1
ATOM 3682 O O . PRO A 1 485 ? 26.352 12.638 14.007 1.00 14.93 485 PRO A O 1
ATOM 3686 N N . GLY A 1 486 ? 25.912 14.457 12.749 1.00 13.35 486 GLY A N 1
ATOM 3687 C CA . GLY A 1 486 ? 24.515 14.113 12.494 1.00 14.53 486 GLY A CA 1
ATOM 3688 C C . GLY A 1 486 ? 23.644 14.883 13.489 1.00 17.08 486 GLY A C 1
ATOM 3689 O O . GLY A 1 486 ? 23.491 16.099 13.354 1.00 18.17 486 GLY A O 1
ATOM 3690 N N . GLU A 1 487 ? 23.050 14.210 14.458 1.00 14.63 487 GLU A N 1
ATOM 3691 C CA . GLU A 1 487 ? 22.280 14.874 15.503 1.00 14.67 487 GLU A CA 1
ATOM 3692 C C . GLU A 1 487 ? 22.906 14.592 16.866 1.00 14.53 487 GLU A C 1
ATOM 3693 O O . GLU A 1 487 ? 23.034 13.407 17.246 1.00 15.13 487 GLU A O 1
ATOM 3699 N N . TRP A 1 488 ? 23.259 15.639 17.611 1.00 12.44 488 TRP A N 1
ATOM 3700 C CA . TRP A 1 488 ? 23.651 15.428 19.003 1.00 12.14 488 TRP A CA 1
ATOM 3701 C C . TRP A 1 488 ? 22.359 15.196 19.810 1.00 13.11 488 TRP A C 1
ATOM 3702 O O . TRP A 1 488 ? 21.333 15.813 19.513 1.00 12.88 488 TRP A O 1
ATOM 3713 N N . LYS A 1 489 ? 22.398 14.236 20.713 1.00 11.85 489 LYS A N 1
ATOM 3714 C CA . LYS A 1 489 ? 21.259 13.878 21.563 1.00 13.68 489 LYS A CA 1
ATOM 3715 C C . LYS A 1 489 ? 21.525 14.457 22.952 1.00 13.93 489 LYS A C 1
ATOM 3716 O O . LYS A 1 489 ? 22.551 14.198 23.586 1.00 14.11 489 LYS A O 1
ATOM 3722 N N . LEU A 1 490 ? 20.658 15.350 23.410 1.00 14.00 490 LEU A N 1
ATOM 3723 C CA . LEU A 1 490 ? 20.791 16.024 24.688 1.00 15.57 490 LEU A CA 1
ATOM 3724 C C . LEU A 1 490 ? 19.748 15.433 25.652 1.00 16.55 490 LEU A C 1
ATOM 3725 O O . LEU A 1 490 ? 18.557 15.539 25.357 1.00 17.87 490 LEU A O 1
ATOM 3730 N N . VAL A 1 491 ? 20.223 14.827 26.731 1.00 15.09 491 VAL A N 1
ATOM 3731 C CA . VAL A 1 491 ? 19.294 14.180 27.670 1.00 16.22 491 VAL A CA 1
ATOM 3732 C C . VAL A 1 491 ? 19.519 14.830 29.033 1.00 17.15 491 VAL A C 1
ATOM 3733 O O . VAL A 1 491 ? 20.589 14.652 29.611 1.00 16.33 491 VAL A O 1
ATOM 3737 N N . PHE A 1 492 ? 18.544 15.613 29.501 1.00 16.37 492 PHE A N 1
ATOM 3738 C CA . PHE A 1 492 ? 18.750 16.378 30.718 1.00 18.23 492 PHE A CA 1
ATOM 3739 C C . PHE A 1 492 ? 18.446 15.562 31.977 1.00 20.15 492 PHE A C 1
ATOM 3740 O O . PHE A 1 492 ? 17.590 14.690 31.945 1.00 20.44 492 PHE A O 1
ATOM 3748 N N . ARG A 1 493 ? 19.164 15.897 33.033 1.00 21.76 493 ARG A N 1
ATOM 3749 C CA . ARG A 1 493 ? 18.996 15.188 34.306 1.00 26.71 493 ARG A CA 1
ATOM 3750 C C . ARG A 1 493 ? 18.481 16.167 35.362 1.00 25.28 493 ARG A C 1
ATOM 3751 O O . ARG A 1 493 ? 18.983 17.291 35.410 1.00 25.63 493 ARG A O 1
ATOM 3759 N N . ARG A 1 494 ? 17.589 15.732 36.229 1.00 26.23 494 ARG A N 1
ATOM 3760 C CA . ARG A 1 494 ? 17.073 16.627 37.259 1.00 28.05 494 ARG A CA 1
ATOM 3761 C C . ARG A 1 494 ? 17.236 16.001 38.654 1.00 31.45 494 ARG A C 1
ATOM 3762 O O . ARG A 1 494 ? 17.368 14.798 38.784 1.00 29.58 494 ARG A O 1
ATOM 3770 N N . ASP A 1 495 ? 17.212 16.857 39.644 1.00 33.47 495 ASP A N 1
ATOM 3771 C CA . ASP A 1 495 ? 17.122 16.589 41.043 1.00 38.79 495 ASP A CA 1
ATOM 3772 C C . ASP A 1 495 ? 15.808 15.910 41.445 1.00 38.99 495 ASP A C 1
ATOM 3773 O O . ASP A 1 495 ? 14.841 15.922 40.703 1.00 38.44 495 ASP A O 1
ATOM 3778 N N . ASP A 1 496 ? 15.743 15.673 42.760 1.00 40.94 496 ASP A N 1
ATOM 3779 C CA . ASP A 1 496 ? 14.515 15.187 43.391 1.00 41.54 496 ASP A CA 1
ATOM 3780 C C . ASP A 1 496 ? 13.564 16.370 43.529 1.00 41.30 496 ASP A C 1
ATOM 3781 O O . ASP A 1 496 ? 12.346 16.214 43.585 1.00 44.21 496 ASP A O 1
ATOM 3783 N N . LYS A 1 497 ? 14.081 17.592 43.524 1.00 39.49 497 LYS A N 1
ATOM 3784 C CA . LYS A 1 497 ? 13.298 18.808 43.532 1.00 38.34 497 LYS A CA 1
ATOM 3785 C C . LYS A 1 497 ? 12.856 19.214 42.121 1.00 38.16 497 LYS A C 1
ATOM 3786 O O . LYS A 1 497 ? 12.108 20.181 41.984 1.00 37.75 497 LYS A O 1
ATOM 3788 N N . GLY A 1 498 ? 13.353 18.556 41.076 1.00 35.65 498 GLY A N 1
ATOM 3789 C CA . GLY A 1 498 ? 12.928 18.896 39.723 1.00 34.44 498 GLY A CA 1
ATOM 3790 C C . GLY A 1 498 ? 13.829 19.943 39.084 1.00 31.82 498 GLY A C 1
ATOM 3791 O O . GLY A 1 498 ? 13.509 20.470 38.027 1.00 32.75 498 GLY A O 1
ATOM 3792 N N . GLU A 1 499 ? 14.959 20.237 39.698 1.00 30.11 499 GLU A N 1
ATOM 3793 C CA . GLU A 1 499 ? 15.923 21.196 39.196 1.00 29.43 499 GLU A CA 1
ATOM 3794 C C . GLU A 1 499 ? 16.903 20.513 38.238 1.00 27.77 499 GLU A C 1
ATOM 3795 O O . GLU A 1 499 ? 17.385 19.420 38.562 1.00 26.20 499 GLU A O 1
ATOM 3797 N N . ILE A 1 500 ? 17.279 21.150 37.150 1.00 27.93 500 ILE A N 1
ATOM 3798 C CA . ILE A 1 500 ? 18.272 20.541 36.257 1.00 26.70 500 ILE A CA 1
ATOM 3799 C C . ILE A 1 500 ? 19.666 20.607 36.845 1.00 27.08 500 ILE A C 1
ATOM 3800 O O . ILE A 1 500 ? 20.113 21.688 37.235 1.00 29.13 500 ILE A O 1
ATOM 3805 N N . THR A 1 501 ? 20.396 19.507 36.907 1.00 25.08 501 THR A N 1
ATOM 3806 C CA . THR A 1 501 ? 21.772 19.546 37.386 1.00 26.86 501 THR A CA 1
ATOM 3807 C C . THR A 1 501 ? 22.779 19.415 36.243 1.00 25.57 501 THR A C 1
ATOM 3808 O O . THR A 1 501 ? 23.950 19.793 36.393 1.00 25.16 501 THR A O 1
ATOM 3812 N N . GLY A 1 502 ? 22.315 18.819 35.141 1.00 24.21 502 GLY A N 1
ATOM 3813 C CA . GLY A 1 502 ? 23.258 18.626 34.025 1.00 24.51 502 GLY A CA 1
ATOM 3814 C C . GLY A 1 502 ? 22.581 17.820 32.916 1.00 23.38 502 GLY A C 1
ATOM 3815 O O . GLY A 1 502 ? 21.351 17.730 32.835 1.00 22.56 502 GLY A O 1
ATOM 3816 N N . LEU A 1 503 ? 23.451 17.360 32.007 1.00 22.25 503 LEU A N 1
ATOM 3817 C CA . LEU A 1 503 ? 22.934 16.605 30.884 1.00 20.25 503 LEU A CA 1
ATOM 3818 C C . LEU A 1 503 ? 24.053 15.806 30.208 1.00 17.93 503 LEU A C 1
ATOM 3819 O O . LEU A 1 503 ? 25.240 16.041 30.398 1.00 17.01 503 LEU A O 1
ATOM 3824 N N . SER A 1 504 ? 23.584 14.852 29.432 1.00 16.00 504 SER A N 1
ATOM 3825 C CA . SER A 1 504 ? 24.461 14.009 28.622 1.00 17.19 504 SER A CA 1
ATOM 3826 C C . SER A 1 504 ? 24.375 14.527 27.193 1.00 15.70 504 SER A C 1
ATOM 3827 O O . SER A 1 504 ? 23.255 14.794 26.774 1.00 16.34 504 SER A O 1
ATOM 3830 N N . VAL A 1 505 ? 25.485 14.745 26.506 1.00 15.10 505 VAL A N 1
ATOM 3831 C CA . VAL A 1 505 ? 25.470 15.168 25.111 1.00 14.71 505 VAL A CA 1
ATOM 3832 C C . VAL A 1 505 ? 26.133 14.036 24.327 1.00 14.84 505 VAL A C 1
ATOM 3833 O O . VAL A 1 505 ? 27.273 13.665 24.680 1.00 15.62 505 VAL A O 1
ATOM 3837 N N . GLY A 1 506 ? 25.490 13.459 23.328 1.00 15.19 506 GLY A N 1
ATOM 3838 C CA . GLY A 1 506 ? 26.197 12.398 22.614 1.00 13.66 506 GLY A CA 1
ATOM 3839 C C . GLY A 1 506 ? 25.656 12.121 21.225 1.00 13.66 506 GLY A C 1
ATOM 3840 O O . GLY A 1 506 ? 24.576 12.569 20.847 1.00 13.51 506 GLY A O 1
ATOM 3841 N N . CYS A 1 507 ? 26.494 11.391 20.481 1.00 12.78 507 CYS A N 1
ATOM 3842 C CA . CYS A 1 507 ? 26.102 10.885 19.161 1.00 12.71 507 CYS A CA 1
ATOM 3843 C C . CYS A 1 507 ? 26.860 9.559 19.028 1.00 13.02 507 CYS A C 1
ATOM 3844 O O . CYS A 1 507 ? 27.715 9.203 19.845 1.00 12.43 507 CYS A O 1
ATOM 3847 N N . TRP A 1 508 ? 26.607 8.757 18.028 1.00 11.70 508 TRP A N 1
ATOM 3848 C CA . TRP A 1 508 ? 27.310 7.477 17.892 1.00 13.27 508 TRP A CA 1
ATOM 3849 C C . TRP A 1 508 ? 28.826 7.612 17.890 1.00 13.21 508 TRP A C 1
ATOM 3850 O O . TRP A 1 508 ? 29.499 6.711 18.414 1.00 12.78 508 TRP A O 1
ATOM 3861 N N . LEU A 1 509 ? 29.402 8.661 17.277 1.00 11.95 509 LEU A N 1
ATOM 3862 C CA . LEU A 1 509 ? 30.855 8.817 17.255 1.00 12.98 509 LEU A CA 1
ATOM 3863 C C . LEU A 1 509 ? 31.465 9.209 18.595 1.00 12.85 509 LEU A C 1
ATOM 3864 O O . LEU A 1 509 ? 32.657 9.008 18.871 1.00 12.68 509 LEU A O 1
ATOM 3869 N N . ALA A 1 510 ? 30.641 9.802 19.478 1.00 12.89 510 ALA A N 1
ATOM 3870 C CA . ALA A 1 510 ? 31.111 10.302 20.769 1.00 13.73 510 ALA A CA 1
ATOM 3871 C C . ALA A 1 510 ? 29.952 10.341 21.777 1.00 14.54 510 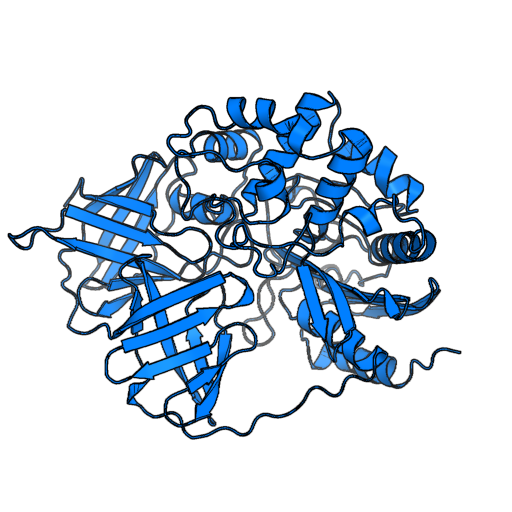ALA A C 1
ATOM 3872 O O . ALA A 1 510 ? 29.149 11.282 21.816 1.00 13.15 510 ALA A O 1
ATOM 3874 N N . ARG A 1 511 ? 29.888 9.273 22.584 1.00 12.82 511 ARG A N 1
ATOM 3875 C CA . ARG A 1 511 ? 28.757 9.067 23.457 1.00 14.21 511 ARG A CA 1
ATOM 3876 C C . ARG A 1 511 ? 28.906 9.529 24.892 1.00 14.04 511 ARG A C 1
ATOM 3877 O O . ARG A 1 511 ? 29.997 9.429 25.423 1.00 15.64 511 ARG A O 1
ATOM 3885 N N . GLY A 1 512 ? 27.792 9.983 25.461 1.00 14.84 512 GLY A N 1
ATOM 3886 C CA . GLY A 1 512 ? 27.801 10.293 26.890 1.00 14.91 512 GLY A CA 1
ATOM 3887 C C . GLY A 1 512 ? 28.787 11.345 27.331 1.00 17.20 512 GLY A C 1
ATOM 3888 O O . GLY A 1 512 ? 29.481 11.143 28.353 1.00 16.04 512 GLY A O 1
ATOM 3889 N N . VAL A 1 513 ? 28.845 12.479 26.624 1.00 14.41 513 VAL A N 1
ATOM 3890 C CA . VAL A 1 513 ? 29.755 13.524 27.145 1.00 15.71 513 VAL A CA 1
ATOM 3891 C C . VAL A 1 513 ? 28.966 14.246 28.248 1.00 16.96 513 VAL A C 1
ATOM 3892 O O . VAL A 1 513 ? 27.885 14.788 27.980 1.00 16.17 513 VAL A O 1
ATOM 3896 N N . GLU A 1 514 ? 29.419 14.163 29.486 1.00 18.11 514 GLU A N 1
ATOM 3897 C CA . GLU A 1 514 ? 28.681 14.762 30.600 1.00 20.70 514 GLU A CA 1
ATOM 3898 C C . GLU A 1 514 ? 28.962 16.251 30.763 1.00 19.13 514 GLU A C 1
ATOM 3899 O O . GLU A 1 514 ? 30.105 16.687 30.737 1.00 19.27 514 GLU A O 1
ATOM 3905 N N . TYR A 1 515 ? 27.911 17.032 30.928 1.00 17.59 515 TYR A N 1
ATOM 3906 C CA . TYR A 1 515 ? 28.004 18.456 31.170 1.00 18.51 515 TYR A CA 1
ATOM 3907 C C . TYR A 1 515 ? 27.261 18.803 32.471 1.00 19.73 515 TYR A C 1
ATOM 3908 O O . TYR A 1 515 ? 26.220 18.210 32.738 1.00 18.03 515 TYR A O 1
ATOM 3917 N N . ARG A 1 516 ? 27.798 19.762 33.217 1.00 22.42 516 ARG A N 1
ATOM 3918 C CA . ARG A 1 516 ? 27.110 20.154 34.459 1.00 22.94 516 ARG A CA 1
ATOM 3919 C C . ARG A 1 516 ? 26.539 21.548 34.278 1.00 21.91 516 ARG A C 1
ATOM 3920 O O . ARG A 1 516 ? 27.176 22.371 33.623 1.00 19.15 516 ARG A O 1
ATOM 3928 N N . ARG A 1 517 ? 25.379 21.836 34.866 1.00 23.46 517 ARG A N 1
ATOM 3929 C CA . ARG A 1 517 ? 24.809 23.177 34.761 1.00 25.92 517 ARG A CA 1
ATOM 3930 C C . ARG A 1 517 ? 25.665 24.159 35.553 1.0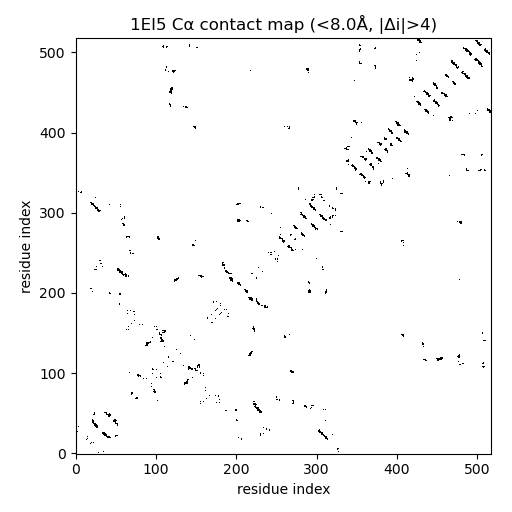0 27.82 517 ARG A C 1
ATOM 3931 O O . ARG A 1 517 ? 26.005 23.819 36.704 1.00 25.92 517 ARG A O 1
ATOM 3939 N N . VAL A 1 518 ? 26.009 25.293 34.970 1.00 28.88 518 VAL A N 1
ATOM 3940 C CA . VAL A 1 518 ? 26.828 26.283 35.685 1.00 35.55 518 VAL A CA 1
ATOM 3941 C C . VAL A 1 518 ? 26.130 27.646 35.684 1.00 40.73 518 VAL A C 1
ATOM 3942 O O . VAL A 1 518 ? 26.398 28.512 36.511 1.00 40.37 518 VAL A O 1
ATOM 3946 N N . GLN A 1 519 ? 25.231 27.839 34.735 1.00 45.18 519 GLN A N 1
ATOM 3947 C CA . GLN A 1 519 ? 24.469 29.067 34.513 1.00 49.31 519 GLN A CA 1
ATOM 3948 C C . GLN A 1 519 ? 23.016 28.660 34.349 1.00 49.78 519 GLN A C 1
ATOM 3949 O O . GLN A 1 519 ? 22.591 27.567 34.352 1.00 52.20 519 GLN A O 1
ATOM 3955 N N . PRO A 1 520 ? 22.218 29.787 34.355 1.00 51.32 520 PRO A N 1
ATOM 3956 C CA . PRO A 1 520 ? 20.745 29.662 34.359 1.00 50.97 520 PRO A CA 1
ATOM 3957 C C . PRO A 1 520 ? 20.192 28.294 34.560 1.00 51.98 520 PRO A C 1
ATOM 3958 O O . PRO A 1 520 ? 20.169 27.421 33.674 1.00 53.91 520 PRO A O 1
#

B-factor: mean 22.13, std 8.81, range [7.76, 61.75]

Foldseek 3Di:
DQDCVVVVVVVVCCCVVWPDAWWWKWKAFLLHTPGTDIAGPLDPPVRHGADQFQKDWQFQLCQLLLLLLCCPPPNDQQSLQVVVCVLLVQADDDFAGLQLLQFQQGQAFAVQQVVQLQAADLQDAADPVNLSVQLNLFHDGLDHRLQFGFDHLNSQQVSQVSSCVVRVDHPQVSCVPPPQVVLVQVPKTQAQFQQPDDSGWFWEDDPVGDTDTDHAGYGTDRSTRIMGGNVSVSSNLSSCSVCLPPCPDSVVVFQDWDHGPVRHTAQGGRSWGWDDAPRFIKIWDWRDFRRWIKIKIAGSVRSMIMIMIGRYPTPNVVSRVVSVCVSVVGDDDDADADDADPVQAFKWAFPSWLWIWGWDDPDDQWIWIDTAQDIFIWHHRDHFWIDGPQWIWGDDPQWIWIDRSNGSDITIIGGAAADEDPPPAWKKAQVSQRKIKGWDADPNWIWIWRHRDNGIHDIFTWAARHYQWIWTADCGRNGPPHSGIWIWHWDADPVRHTQWTFTDGSSGTGRTIGGDTD

Nearest PDB structures (foldseek):
  1ei5-assembly1_A  TM=1.002E+00  e=0.000E+00  Brucella anthropi
  7mde-assembly1_A-2  TM=7.776E-01  e=1.076E-16  Escherichia coli CFT073
  7mdc-assembly1_A  TM=7.608E-01  e=3.342E-16  Escherichia coli
  4gdn-assembly3_C  TM=7.677E-01  e=8.569E-15  Staphylococcus aureus subsp. aureus N315
  4gdn-assembly2_B  TM=7.428E-01  e=1.000E-14  Staphylococcus aureus subsp. aureus N315

Solvent-accessible surface area: 20721 Å² total; per-residue (Å²): 242,61,107,29,75,62,3,71,50,36,5,170,81,0,58,109,96,24,111,26,13,0,0,0,0,0,0,4,33,60,17,115,59,39,6,75,79,25,30,33,77,2,23,81,219,98,184,64,80,11,65,54,74,16,25,2,14,0,2,14,2,2,0,0,0,2,0,0,0,0,10,66,42,21,18,75,0,83,104,0,46,124,45,2,103,66,21,0,72,109,19,125,62,138,75,4,37,0,75,25,0,0,8,0,8,2,2,2,27,2,1,7,2,2,0,10,0,0,2,11,83,33,53,13,84,0,78,69,73,46,0,73,45,0,1,94,48,4,53,36,20,31,25,127,15,4,28,45,25,3,45,1,6,1,0,0,7,0,0,0,20,7,0,49,86,103,40,69,96,57,1,62,76,0,2,57,91,46,5,8,74,82,9,41,4,147,105,13,75,9,32,41,26,18,59,126,30,122,75,6,34,3,9,24,22,71,83,141,166,32,56,94,90,22,61,17,100,3,37,10,25,1,0,2,2,2,4,0,2,0,50,6,4,7,12,0,2,65,44,4,10,81,38,82,114,75,77,75,9,28,11,114,85,0,12,24,118,37,73,1,142,98,51,67,79,12,28,0,0,8,0,0,44,21,95,108,12,59,65,65,101,0,6,0,4,14,9,14,2,10,0,14,58,6,13,1,22,12,0,67,110,58,69,2,4,0,1,0,2,1,0,3,55,23,30,0,54,83,0,0,57,88,0,0,14,59,19,34,64,36,93,90,98,106,46,106,110,68,61,25,73,78,35,0,58,37,7,0,25,6,128,158,27,9,1,0,0,4,5,66,84,43,42,86,10,37,0,70,0,59,2,10,27,58,78,28,103,1,42,0,52,41,75,53,66,0,114,15,112,75,0,44,2,109,30,90,46,101,59,0,60,0,32,20,72,50,8,40,10,142,7,80,1,51,64,19,71,59,90,19,116,88,56,0,60,4,53,0,35,1,92,41,4,93,2,28,1,35,2,38,47,116,93,45,49,6,71,0,2,2,29,23,74,34,29,159,22,118,86,35,49,9,118,53,48,2,55,23,6,7,7,0,27,1,128,94,5,6,16,11,72,16,4,20,29,0,4,1,22,11,111,68,67,122,94,35,48,9,70,5,0,5,2,2,2,18,14,0,12,20,10,92,7,117,61,81,82,98

CATH classification: 3.40.710.10 (+2 more: 2.40.128.50, 2.40.128.50)

Secondary structure (DSSP, 8-state):
----HHHHHHHHTHHHHS-SSEEEEEEEETTEEEEEEEEEEEETTTTEEP-TT--EE-GGGHHHHHHHHHHHHT-SGGGGHHHHHHHTTT--SPPPPHHHHHTT-S-PPPHHHHHHHTT--TT--B-HHHHHHHHHT----SS-TTSS----HHHHHHHHHHHHHHHTS-HHHHIIIIIIHHHT-TT-EE--BGGG--SS--EEEETTTEEEE----BB--SSS-EEE-HHHHHHHHHHHHHTTT-TTSHHHHHSS--B-TTS-B-SEETTEEEEEETTEEEEEEEEEETTEEEEEEEEGGGTEEEEEEESBSS-HHHHHHHHHHHHHT------------GGG-EEEE-TTT--EEEEEE-STTEEEEE-SSS-EEEEEEETTEEE-SS-EEEEETTEEEEEEGGGTEEEEEEE--SPPPSTT-EEEEETTTTEEEEEEEETTEEEEEEEETTEEPPPEE-EEEETTEEEEEE---SSSS--EEEEEEEEE-TTS-EEEEEEEETTEEEEEEEE---

Sequence (518 aa):
KFDTSALEAFVRHIPQNYKGPGGVVAVVKDGEVVLQHAWGFADLRTRTPMTLDTRMPICSVSKQFTCAVLLDAVGEPELLDDALEAYLDKFEDERPAVRDLCNNQSGLRDYWALSVLCGADPEGVFLPAQAQSLLRRLKTTHFEPGSHYSYCNGNFRILADLIEAHTGRTLVDILSERIFAPAGMKRAELISDTALFDECTGYEGDTVRGFLPATNRIQWMGDAGICASLNDMIAWEQFIDATRDDESGLYRRLSGPQTFKDGVAAPYGFGLNLHETGGKRLTGHGGALRGWRCQRWHCADERLSTIAMFNFEGGASEVAFKLMNIALGVSSSEVSRVEADSAWFGSWLDDETGLVLSLEDAGHGRMKARFGTSPEMMDVVSANEARSAVTTIRRDGETIELVRASENLRLSMKRVKGEAKHDIIGRYHSDELDADLLLVSEGGAIYGAFEGFLGKSDMYPLYSVGSDVWLLPVQRSMDAPSPGEWKLVFRRDDKGEITGLSVGCWLARGVEYRRVQP

Organism: Brucella anthropi (NCBI:txid529)